Protein AF-0000000086524543 (afdb_homodimer)

Solvent-accessible surface area (backbone atoms only — not comparable to full-atom values): 21684 Å² total; per-residue (Å²): 134,91,74,85,48,35,55,69,59,52,49,52,49,31,52,52,44,47,62,71,65,25,82,58,83,92,45,54,77,70,50,41,58,27,49,50,47,30,27,49,54,44,26,34,49,73,52,51,82,35,55,45,71,39,94,55,34,68,63,48,48,42,52,26,57,74,68,63,42,44,39,38,44,58,43,71,56,25,65,67,55,37,61,62,88,62,47,91,61,80,70,41,70,43,60,78,40,65,68,22,44,50,49,10,61,77,65,48,31,37,36,42,35,42,22,46,68,70,37,63,90,53,32,55,45,7,38,38,40,31,16,50,49,32,51,26,51,45,47,48,52,53,45,42,74,72,62,48,68,47,32,43,30,37,38,39,14,20,24,27,72,74,48,14,37,60,34,50,48,50,49,65,72,38,24,72,83,63,62,29,30,34,37,37,36,56,48,27,27,33,15,30,63,41,40,16,29,35,50,40,31,52,38,55,74,64,37,64,81,72,73,84,123,134,91,74,85,50,34,54,69,61,51,50,53,50,30,50,53,44,46,62,71,66,26,80,57,83,92,45,54,77,71,51,42,57,27,48,52,46,30,26,49,53,43,25,34,49,72,50,53,80,35,56,46,72,38,94,54,32,69,62,48,48,41,52,28,58,74,67,61,43,45,40,37,44,57,43,70,56,25,64,68,56,36,63,62,88,62,47,90,62,80,68,42,71,42,59,78,40,65,69,21,44,51,49,10,61,76,65,49,31,36,38,41,34,43,22,47,68,71,36,63,90,54,30,55,46,7,39,38,40,31,14,50,47,32,51,28,50,45,47,48,52,53,45,42,74,72,63,49,67,45,32,41,30,37,37,38,16,20,24,27,73,74,47,14,39,59,34,50,48,50,47,63,74,37,23,72,83,64,62,30,30,33,38,36,38,57,48,29,27,33,15,33,62,42,40,17,31,35,50,40,32,52,37,54,74,65,38,63,81,73,73,85,122

Sequence (426 aa):
MQYVRDPERIWAQNLEKIRELTDLSGFTAEQQEVVIPMVYAYGEPQLAQHIRFSANLINTAGKALKKRKNLLYDEDLIRYALDVSRLSQEPMHFLHKASVVSHAKANRQTRAMSAVECWKPYMSGGIVLIGQSATALFRLLEILKEGVPPPALVIAAPHGFVQATAAKQWLWDLHQELGVECLVVDGMRGGSALVAAAMNALLAMHQPSQPCEMQYVRDPERIWAQNLEKIRELTDLSGFTAEQQEVVIPMVYAYGEPQLAQHIRFSANLINTAGKALKKRKNLLYDEDLIRYALDVSRLSQEPMHFLHKASVVSHAKANRQTRAMSAVECWKPYMSGGIVLIGQSATALFRLLEILKEGVPPPALVIAAPHGFVQATAAKQWLWDLHQELGVECLVVDGMRGGSALVAAAMNALLAMHQPSQPCE

Radius of gyration: 21.24 Å; Cα contacts (8 Å, |Δi|>4): 838; chains: 2; bounding box: 49×60×45 Å

Organism: NCBI:txid111769

Secondary structure (DSSP, 8-state):
------HHHHHHHHHHHHHHHS--TTS-HHHHHHHHHHHHHHT-GGGGGGEEE-TTHHHHHHHHHHTT--EEESSHHHHHHS-GGG-SS--B--TT-HHHHHHHHHHT--HHHHHHGGGHHHHTT-EEEESS-HHHHHHHHHHHHTTPPPPSEEEE----SSSHHHHHHHHHHHHHHHT-EEEEE-SS---HHHHHHHHHHHHHHHS------/------HHHHHHHHHHHHHHHS--TTS-HHHHHHHHHHHHHHT-GGGGGGEEE-TTHHHHHHHHHHTT--EEESSHHHHHHS-GGG-SS--B--TT-HHHHHHHHHHT--HHHHHHGGGHHHHTT-EEEESS-HHHHHHHHHHHHTTPPPPSEEEE----SSSHHHHHHHHHHHHHHHT-EEEEE-SS---HHHHHHHHHHHHHHHS------

Structure (mmCIF, N/CA/C/O backbone):
data_AF-0000000086524543-model_v1
#
loop_
_entity.id
_entity.type
_entity.pdbx_description
1 polymer 'Precorrin-8X methylmutase'
#
loop_
_atom_site.group_PDB
_atom_site.id
_atom_site.type_symbol
_atom_site.label_atom_id
_atom_site.label_alt_id
_atom_site.label_comp_id
_atom_site.label_asym_id
_atom_site.label_entity_id
_atom_site.label_seq_id
_atom_site.pdbx_PDB_ins_code
_atom_site.Cartn_x
_atom_site.Cartn_y
_atom_site.Cartn_z
_atom_site.occupancy
_atom_site.B_iso_or_equiv
_atom_site.auth_seq_id
_atom_site.auth_comp_id
_atom_site.auth_asym_id
_atom_site.auth_atom_id
_atom_site.pdbx_PDB_model_num
ATOM 1 N N . MET A 1 1 ? 17.375 -18.25 -15.742 1 69.94 1 MET A N 1
ATOM 2 C CA . MET A 1 1 ? 17.406 -16.812 -15.945 1 69.94 1 MET A CA 1
ATOM 3 C C . MET A 1 1 ? 18.297 -16.141 -14.906 1 69.94 1 MET A C 1
ATOM 5 O O . MET A 1 1 ? 18.375 -16.578 -13.766 1 69.94 1 MET A O 1
ATOM 9 N N . GLN A 1 2 ? 19.156 -15.297 -15.328 1 84.38 2 GLN A N 1
ATOM 10 C CA . GLN A 1 2 ? 20.062 -14.609 -14.414 1 84.38 2 GLN A CA 1
ATOM 11 C C . GLN A 1 2 ? 19.469 -13.297 -13.914 1 84.38 2 GLN A C 1
ATOM 13 O O . GLN A 1 2 ? 18.953 -12.508 -14.711 1 84.38 2 GLN A O 1
ATOM 18 N N . TYR A 1 3 ? 19.297 -13.273 -12.594 1 90.75 3 TYR A N 1
ATOM 19 C CA . TYR A 1 3 ? 18.828 -12.031 -11.984 1 90.75 3 TYR A CA 1
ATOM 20 C C . TYR A 1 3 ? 19.625 -11.695 -10.734 1 90.75 3 TYR A C 1
ATOM 22 O O . TYR A 1 3 ? 20.328 -12.555 -10.188 1 90.75 3 TYR A O 1
ATOM 30 N N . VAL A 1 4 ? 19.609 -10.422 -10.383 1 92.75 4 VAL A N 1
ATOM 31 C CA . VAL A 1 4 ? 20.344 -9.945 -9.211 1 92.75 4 VAL A CA 1
ATOM 32 C C . VAL A 1 4 ? 19.609 -10.367 -7.945 1 92.75 4 VAL A C 1
ATOM 34 O O . VAL A 1 4 ? 18.391 -10.188 -7.836 1 92.75 4 VAL A O 1
ATOM 37 N N . ARG A 1 5 ? 20.391 -10.875 -6.945 1 93.5 5 ARG A N 1
ATOM 38 C CA . ARG A 1 5 ? 19.766 -11.422 -5.738 1 93.5 5 ARG A CA 1
ATOM 39 C C . ARG A 1 5 ? 20.109 -10.578 -4.516 1 93.5 5 ARG A C 1
ATOM 41 O O . ARG A 1 5 ? 19.406 -10.617 -3.512 1 93.5 5 ARG A O 1
ATOM 48 N N . ASP A 1 6 ? 21.219 -9.844 -4.59 1 94.44 6 ASP A N 1
ATOM 49 C CA . ASP A 1 6 ? 21.703 -9.039 -3.475 1 94.44 6 ASP A CA 1
ATOM 50 C C . ASP A 1 6 ? 20.828 -7.805 -3.256 1 94.44 6 ASP A C 1
ATOM 52 O O . ASP A 1 6 ? 20.734 -6.941 -4.129 1 94.44 6 ASP A O 1
ATOM 56 N N . PRO A 1 7 ? 20.281 -7.656 -2.08 1 94.06 7 PRO A N 1
ATOM 57 C CA . PRO A 1 7 ? 19.344 -6.562 -1.836 1 94.06 7 PRO A CA 1
ATOM 58 C C . PRO A 1 7 ? 19.984 -5.184 -1.995 1 94.06 7 PRO A C 1
ATOM 60 O O . PRO A 1 7 ? 19.328 -4.254 -2.486 1 94.06 7 PRO A O 1
ATOM 63 N N . GLU A 1 8 ? 21.188 -5.047 -1.576 1 94.56 8 GLU A N 1
ATOM 64 C CA . GLU A 1 8 ? 21.859 -3.76 -1.69 1 94.56 8 GLU A CA 1
ATOM 65 C C . GLU A 1 8 ? 22.078 -3.383 -3.152 1 94.56 8 GLU A C 1
ATOM 67 O O . GLU A 1 8 ? 21.891 -2.227 -3.537 1 94.56 8 GLU A O 1
ATOM 72 N N . ARG A 1 9 ? 22.5 -4.352 -3.924 1 95.38 9 ARG A N 1
ATOM 73 C CA . ARG A 1 9 ? 22.688 -4.125 -5.352 1 95.38 9 ARG A CA 1
ATOM 74 C C . ARG A 1 9 ? 21.375 -3.826 -6.051 1 95.38 9 ARG A C 1
ATOM 76 O O . ARG A 1 9 ? 21.312 -2.965 -6.93 1 95.38 9 ARG A O 1
ATOM 83 N N . ILE A 1 10 ? 20.328 -4.535 -5.664 1 95.44 10 ILE A N 1
ATOM 84 C CA . ILE A 1 10 ? 19 -4.316 -6.227 1 95.44 10 ILE A CA 1
ATOM 85 C C . ILE A 1 10 ? 18.547 -2.883 -5.953 1 95.44 10 ILE A C 1
ATOM 87 O O . ILE A 1 10 ? 18.062 -2.193 -6.855 1 95.44 10 ILE A O 1
ATOM 91 N N . TRP A 1 11 ? 18.734 -2.406 -4.773 1 94.56 11 TRP A N 1
ATOM 92 C CA . TRP A 1 11 ? 18.328 -1.053 -4.41 1 94.56 11 TRP A CA 1
ATOM 93 C C . TRP A 1 11 ? 19.109 -0.016 -5.207 1 94.56 11 TRP A C 1
ATOM 95 O O . TRP A 1 11 ? 18.531 0.938 -5.734 1 94.56 11 TRP A O 1
ATOM 105 N N . ALA A 1 12 ? 20.422 -0.24 -5.324 1 96.25 12 ALA A N 1
ATOM 106 C CA . ALA A 1 12 ? 21.266 0.69 -6.07 1 96.25 12 ALA A CA 1
ATOM 107 C C . ALA A 1 12 ? 20.797 0.804 -7.52 1 96.25 12 ALA A C 1
ATOM 109 O O . ALA A 1 12 ? 20.766 1.9 -8.086 1 96.25 12 ALA A O 1
ATOM 110 N N . GLN A 1 13 ? 20.469 -0.289 -8.078 1 96.94 13 GLN A N 1
ATOM 111 C CA . GLN A 1 13 ? 20 -0.293 -9.461 1 96.94 13 GLN A CA 1
ATOM 112 C C . GLN A 1 13 ? 18.641 0.383 -9.578 1 96.94 13 GLN A C 1
ATOM 114 O O . GLN A 1 13 ? 18.391 1.109 -10.547 1 96.94 13 GLN A O 1
ATOM 119 N N . ASN A 1 14 ? 17.734 0.155 -8.617 1 97 14 ASN A N 1
ATOM 120 C CA . ASN A 1 14 ? 16.453 0.849 -8.602 1 97 14 ASN A CA 1
ATOM 121 C C . ASN A 1 14 ? 16.625 2.361 -8.523 1 97 14 ASN A C 1
ATOM 123 O O . ASN A 1 14 ? 15.977 3.109 -9.258 1 97 14 ASN A O 1
ATOM 127 N N . LEU A 1 15 ? 17.578 2.775 -7.656 1 96.94 15 LEU A N 1
ATOM 128 C CA . LEU A 1 15 ? 17.844 4.203 -7.488 1 96.94 15 LEU A CA 1
ATOM 129 C C . LEU A 1 15 ? 18.312 4.824 -8.797 1 96.94 15 LEU A C 1
ATOM 131 O O . LEU A 1 15 ? 17.828 5.891 -9.195 1 96.94 15 LEU A O 1
ATOM 135 N N . GLU A 1 16 ? 19.156 4.148 -9.438 1 97.44 16 GLU A N 1
ATOM 136 C CA . GLU A 1 16 ? 19.672 4.629 -10.711 1 97.44 16 GLU A CA 1
ATOM 137 C C . GLU A 1 16 ? 18.562 4.758 -11.75 1 97.44 16 GLU A C 1
ATOM 139 O O . GLU A 1 16 ? 18.469 5.773 -12.438 1 97.44 16 GLU A O 1
ATOM 144 N N . LYS A 1 17 ? 17.781 3.762 -11.805 1 97.94 17 LYS A N 1
ATOM 145 C CA . LYS A 1 17 ? 16.703 3.752 -12.789 1 97.94 17 LYS A CA 1
ATOM 146 C C . LYS A 1 17 ? 15.664 4.828 -12.477 1 97.94 17 LYS A C 1
ATOM 148 O O . LYS A 1 17 ? 15.141 5.477 -13.383 1 97.94 17 LYS A O 1
ATOM 153 N N . ILE A 1 18 ? 15.344 5.008 -11.195 1 98.06 18 ILE A N 1
ATOM 154 C CA . ILE A 1 18 ? 14.383 6.027 -10.789 1 98.06 18 ILE A CA 1
ATOM 155 C C . ILE A 1 18 ? 14.891 7.41 -11.195 1 98.06 18 ILE A C 1
ATOM 157 O O . ILE A 1 18 ? 14.141 8.219 -11.75 1 98.06 18 ILE A O 1
ATOM 161 N N . ARG A 1 19 ? 16.141 7.676 -10.977 1 97.69 19 ARG A N 1
ATOM 162 C CA . ARG A 1 19 ? 16.734 8.969 -11.305 1 97.69 19 ARG A CA 1
ATOM 163 C C . ARG A 1 19 ? 16.719 9.203 -12.812 1 97.69 19 ARG A C 1
ATOM 165 O O . ARG A 1 19 ? 16.578 10.336 -13.273 1 97.69 19 ARG A O 1
ATOM 172 N N . GLU A 1 20 ? 16.812 8.109 -13.547 1 97.81 20 GLU A N 1
ATOM 173 C CA . GLU A 1 20 ? 16.797 8.188 -15.008 1 97.81 20 GLU A CA 1
ATOM 174 C C . GLU A 1 20 ? 15.391 8.477 -15.531 1 97.81 20 GLU A C 1
ATOM 176 O O . GLU A 1 20 ? 15.219 9.266 -16.469 1 97.81 20 GLU A O 1
ATOM 181 N N . LEU A 1 21 ? 14.422 7.922 -14.891 1 98.12 21 LEU A N 1
ATOM 182 C CA . LEU A 1 21 ? 13.078 7.895 -15.469 1 98.12 21 LEU A CA 1
ATOM 183 C C . LEU A 1 21 ? 12.203 8.984 -14.859 1 98.12 21 LEU A C 1
ATOM 185 O O . LEU A 1 21 ? 11.141 9.305 -15.406 1 98.12 21 LEU A O 1
ATOM 189 N N . THR A 1 22 ? 12.617 9.516 -13.742 1 98.19 22 THR A N 1
ATOM 190 C CA . THR A 1 22 ? 11.789 10.461 -13.008 1 98.19 22 THR A CA 1
ATOM 191 C C . THR A 1 22 ? 12.352 11.875 -13.133 1 98.19 22 THR A C 1
ATOM 193 O O . THR A 1 22 ? 13.547 12.094 -12.945 1 98.19 22 THR A O 1
ATOM 196 N N . ASP A 1 23 ? 11.516 12.867 -13.531 1 98.31 23 ASP A N 1
ATOM 197 C CA . ASP A 1 23 ? 11.922 14.273 -13.508 1 98.31 23 ASP A CA 1
ATOM 198 C C . ASP A 1 23 ? 11.977 14.805 -12.078 1 98.31 23 ASP A C 1
ATOM 200 O O . ASP A 1 23 ? 10.938 15.148 -11.5 1 98.31 23 ASP A O 1
ATOM 204 N N . LEU A 1 24 ? 13.109 14.906 -11.555 1 98.19 24 LEU A N 1
ATOM 205 C CA . LEU A 1 24 ? 13.305 15.328 -10.172 1 98.19 24 LEU A CA 1
ATOM 206 C C . LEU A 1 24 ? 13.781 16.781 -10.109 1 98.19 24 LEU A C 1
ATOM 208 O O . LEU A 1 24 ? 14.133 17.266 -9.039 1 98.19 24 LEU A O 1
ATOM 212 N N . SER A 1 25 ? 13.766 17.484 -11.18 1 97.44 25 SER A N 1
ATOM 213 C CA . SER A 1 25 ? 14.375 18.812 -11.289 1 97.44 25 SER A CA 1
ATOM 214 C C . SER A 1 25 ? 13.633 19.828 -10.438 1 97.44 25 SER A C 1
ATOM 216 O O . SER A 1 25 ? 14.211 20.844 -10.031 1 97.44 25 SER A O 1
ATOM 218 N N . GLY A 1 26 ? 12.375 19.594 -10.125 1 96.94 26 GLY A N 1
ATOM 219 C CA . GLY A 1 26 ? 11.586 20.531 -9.344 1 96.94 26 GLY A CA 1
ATOM 220 C C . GLY A 1 26 ? 11.781 20.375 -7.848 1 96.94 26 GLY A C 1
ATOM 221 O O . GLY A 1 26 ? 11.195 21.125 -7.055 1 96.94 26 GLY A O 1
ATOM 222 N N . PHE A 1 27 ? 12.641 19.484 -7.445 1 98.25 27 PHE A N 1
ATOM 223 C CA . PHE A 1 27 ? 12.828 19.172 -6.035 1 98.25 27 PHE A CA 1
ATOM 224 C C . PHE A 1 27 ? 14.258 19.484 -5.602 1 98.25 27 PHE A C 1
ATOM 226 O O . PHE A 1 27 ? 15.203 19.312 -6.371 1 98.25 27 PHE A O 1
ATOM 233 N N . THR A 1 28 ? 14.391 19.984 -4.352 1 97.81 28 THR A N 1
ATOM 234 C CA . THR A 1 28 ? 15.711 20.094 -3.756 1 97.81 28 THR A CA 1
ATOM 235 C C . THR A 1 28 ? 16.312 18.703 -3.521 1 97.81 28 THR A C 1
ATOM 237 O O . THR A 1 28 ? 15.617 17.703 -3.602 1 97.81 28 THR A O 1
ATOM 240 N N . ALA A 1 29 ? 17.594 18.625 -3.219 1 97.12 29 ALA A N 1
ATOM 241 C CA . ALA A 1 29 ? 18.266 17.359 -2.945 1 97.12 29 ALA A CA 1
ATOM 242 C C . ALA A 1 29 ? 17.609 16.641 -1.773 1 97.12 29 ALA A C 1
ATOM 244 O O . ALA A 1 29 ? 17.438 15.414 -1.814 1 97.12 29 ALA A O 1
ATOM 245 N N . GLU A 1 30 ? 17.219 17.375 -0.753 1 97.69 30 GLU A N 1
ATOM 246 C CA . GLU A 1 30 ? 16.562 16.781 0.413 1 97.69 30 GLU A CA 1
ATOM 247 C C . GLU A 1 30 ? 15.18 16.25 0.064 1 97.69 30 GLU A C 1
ATOM 249 O O . GLU A 1 30 ? 14.797 15.172 0.503 1 97.69 30 GLU A O 1
ATOM 254 N N . GLN A 1 31 ? 14.523 17.047 -0.713 1 98.44 31 GLN A N 1
ATOM 255 C CA . GLN A 1 31 ? 13.188 16.609 -1.129 1 98.44 31 GLN A CA 1
ATOM 256 C C . GLN A 1 31 ? 13.266 15.352 -1.987 1 98.44 31 GLN A C 1
ATOM 258 O O . GLN A 1 31 ? 12.398 14.484 -1.896 1 98.44 31 GLN A O 1
ATOM 263 N N . GLN A 1 32 ? 14.289 15.234 -2.785 1 98.44 32 GLN A N 1
ATOM 264 C CA . GLN A 1 32 ? 14.469 14.062 -3.631 1 98.44 32 GLN A CA 1
ATOM 265 C C . GLN A 1 32 ? 14.602 12.789 -2.789 1 98.44 32 GLN A C 1
ATOM 267 O O . GLN A 1 32 ? 14.125 11.727 -3.186 1 98.44 32 GLN A O 1
ATOM 272 N N . GLU A 1 33 ? 15.133 12.898 -1.623 1 97.56 33 GLU A N 1
ATOM 273 C CA . GLU A 1 33 ? 15.297 11.758 -0.722 1 97.56 33 GLU A CA 1
ATOM 274 C C . GLU A 1 33 ? 13.945 11.242 -0.228 1 97.56 33 GLU A C 1
ATOM 276 O O . GLU A 1 33 ? 13.828 10.094 0.187 1 97.56 33 GLU A O 1
ATOM 281 N N . VAL A 1 34 ? 12.969 12.094 -0.289 1 98.62 34 VAL A N 1
ATOM 282 C CA . VAL A 1 34 ? 11.625 11.711 0.113 1 98.62 34 VAL A CA 1
ATOM 283 C C . VAL A 1 34 ? 10.836 11.242 -1.107 1 98.62 34 VAL A C 1
ATOM 285 O O . VAL A 1 34 ? 10.141 10.227 -1.053 1 98.62 34 VAL A O 1
ATOM 288 N N . VAL A 1 35 ? 11.031 11.875 -2.24 1 98.75 35 VAL A N 1
ATOM 289 C CA . VAL A 1 35 ? 10.266 11.617 -3.455 1 98.75 35 VAL A CA 1
ATOM 290 C C . VAL A 1 35 ? 10.648 10.258 -4.031 1 98.75 35 VAL A C 1
ATOM 292 O O . VAL A 1 35 ? 9.781 9.508 -4.484 1 98.75 35 VAL A O 1
ATOM 295 N N . ILE A 1 36 ? 11.891 9.891 -3.998 1 98.5 36 ILE A N 1
ATOM 296 C CA . ILE A 1 36 ? 12.406 8.688 -4.641 1 98.5 36 ILE A CA 1
ATOM 297 C C . ILE A 1 36 ? 11.773 7.453 -4.004 1 98.5 36 ILE A C 1
ATOM 299 O O . ILE A 1 36 ? 11.195 6.613 -4.703 1 98.5 36 ILE A O 1
ATOM 303 N N . PRO A 1 37 ? 11.75 7.348 -2.668 1 97.94 37 PRO A N 1
ATOM 304 C CA . PRO A 1 37 ? 11.07 6.188 -2.088 1 97.94 37 PRO A CA 1
ATOM 305 C C . PRO A 1 37 ? 9.57 6.18 -2.375 1 97.94 37 PRO A C 1
ATOM 307 O O . PRO A 1 37 ? 8.961 5.109 -2.475 1 97.94 37 PRO A O 1
ATOM 310 N N . MET A 1 38 ? 8.977 7.332 -2.51 1 98.25 38 MET A N 1
ATOM 311 C CA . MET A 1 38 ? 7.562 7.379 -2.852 1 98.25 38 MET A CA 1
ATOM 312 C C . MET A 1 38 ? 7.32 6.852 -4.262 1 98.25 38 MET A C 1
ATOM 314 O O . MET A 1 38 ? 6.41 6.051 -4.48 1 98.25 38 MET A O 1
ATOM 318 N N . VAL A 1 39 ? 8.156 7.273 -5.203 1 98.25 39 VAL A N 1
ATOM 319 C CA . VAL A 1 39 ? 8.086 6.809 -6.582 1 98.25 39 VAL A CA 1
ATOM 320 C C . VAL A 1 39 ? 8.312 5.301 -6.637 1 98.25 39 VAL A C 1
ATOM 322 O O . VAL A 1 39 ? 7.609 4.586 -7.355 1 98.25 39 VAL A O 1
ATOM 325 N N . TYR A 1 40 ? 9.211 4.863 -5.848 1 97.88 40 TYR A N 1
ATOM 326 C CA . TYR A 1 40 ? 9.523 3.438 -5.785 1 97.88 40 TYR A CA 1
ATOM 327 C C . TYR A 1 40 ? 8.336 2.643 -5.246 1 97.88 40 TYR A C 1
ATOM 329 O O . TYR A 1 40 ? 8.008 1.575 -5.77 1 97.88 40 TYR A O 1
ATOM 337 N N . ALA A 1 41 ? 7.664 3.109 -4.23 1 95.94 41 ALA A N 1
ATOM 338 C CA . ALA A 1 41 ? 6.582 2.404 -3.553 1 95.94 41 ALA A CA 1
ATOM 339 C C . ALA A 1 41 ? 5.457 2.062 -4.523 1 95.94 41 ALA A C 1
ATOM 341 O O . ALA A 1 41 ? 4.793 1.033 -4.379 1 95.94 41 ALA A O 1
ATOM 342 N N . TYR A 1 42 ? 5.277 2.902 -5.566 1 94.19 42 TYR A N 1
ATOM 343 C CA . TYR A 1 42 ? 4.199 2.684 -6.527 1 94.19 42 TYR A CA 1
ATOM 344 C C . TYR A 1 42 ? 4.746 2.158 -7.848 1 94.19 42 TYR A C 1
ATOM 346 O O . TYR A 1 42 ? 3.986 1.688 -8.695 1 94.19 42 TYR A O 1
ATOM 354 N N . GLY A 1 43 ? 6.047 2.242 -7.988 1 96.19 43 GLY A N 1
ATOM 355 C CA . GLY A 1 43 ? 6.637 1.911 -9.273 1 96.19 43 GLY A CA 1
ATOM 356 C C . GLY A 1 43 ? 6.18 2.83 -10.398 1 96.19 43 GLY A C 1
ATOM 357 O O . GLY A 1 43 ? 5.914 2.375 -11.508 1 96.19 43 GLY A O 1
ATOM 358 N N . GLU A 1 44 ? 6.074 4.133 -10.102 1 95.62 44 GLU A N 1
ATOM 359 C CA . GLU A 1 44 ? 5.516 5.078 -11.07 1 95.62 44 GLU A CA 1
ATOM 360 C C . GLU A 1 44 ? 6.312 6.383 -11.086 1 95.62 44 GLU A C 1
ATOM 362 O O . GLU A 1 44 ? 6.082 7.27 -10.266 1 95.62 44 GLU A O 1
ATOM 367 N N . PRO A 1 45 ? 7.129 6.574 -12.109 1 97.25 45 PRO A N 1
ATOM 368 C CA . PRO A 1 45 ? 7.934 7.793 -12.211 1 97.25 45 PRO A CA 1
ATOM 369 C C . PRO A 1 45 ? 7.082 9.062 -12.266 1 97.25 45 PRO A C 1
ATOM 371 O O . PRO A 1 45 ? 7.457 10.086 -11.695 1 97.25 45 PRO A O 1
ATOM 374 N N . GLN A 1 46 ? 5.945 9.031 -12.875 1 96.25 46 GLN A N 1
ATOM 375 C CA . GLN A 1 46 ? 5.105 10.211 -13.086 1 96.25 46 GLN A CA 1
ATOM 376 C C . GLN A 1 46 ? 4.5 10.695 -11.773 1 96.25 46 GLN A C 1
ATOM 378 O O . GLN A 1 46 ? 3.971 11.805 -11.695 1 96.25 46 GLN A O 1
ATOM 383 N N . LEU A 1 47 ? 4.57 9.859 -10.766 1 97.19 47 LEU A N 1
ATOM 384 C CA . LEU A 1 47 ? 4.055 10.25 -9.461 1 97.19 47 LEU A CA 1
ATOM 385 C C . LEU A 1 47 ? 4.719 11.531 -8.977 1 97.19 47 LEU A C 1
ATOM 387 O O . LEU A 1 47 ? 4.078 12.352 -8.312 1 97.19 47 LEU A O 1
ATOM 391 N N . ALA A 1 48 ? 5.977 11.734 -9.328 1 98.25 48 ALA A N 1
ATOM 392 C CA . ALA A 1 48 ? 6.77 12.859 -8.844 1 98.25 48 ALA A CA 1
ATOM 393 C C . ALA A 1 48 ? 6.105 14.188 -9.195 1 98.25 48 ALA A C 1
ATOM 395 O O . ALA A 1 48 ? 6.152 15.141 -8.406 1 98.25 48 ALA A O 1
ATOM 396 N N . GLN A 1 49 ? 5.438 14.234 -10.297 1 97.56 49 GLN A N 1
ATOM 397 C CA . GLN A 1 49 ? 4.852 15.484 -10.773 1 97.56 49 GLN A CA 1
ATOM 398 C C . GLN A 1 49 ? 3.658 15.898 -9.914 1 97.56 49 GLN A C 1
ATOM 400 O O . GLN A 1 49 ? 3.209 17.047 -9.977 1 97.56 49 GLN A O 1
ATOM 405 N N . HIS A 1 50 ? 3.217 14.961 -9.086 1 97.75 50 HIS A N 1
ATOM 406 C CA . HIS A 1 50 ? 2.02 15.219 -8.289 1 97.75 50 HIS A CA 1
ATOM 407 C C . HIS A 1 50 ? 2.371 15.461 -6.828 1 97.75 50 HIS A C 1
ATOM 409 O O . HIS A 1 50 ? 1.492 15.75 -6.012 1 97.75 50 HIS A O 1
ATOM 415 N N . ILE A 1 51 ? 3.619 15.391 -6.473 1 98.56 51 ILE A N 1
ATOM 416 C CA . ILE A 1 51 ? 4.043 15.562 -5.086 1 98.56 51 ILE A CA 1
ATOM 417 C C . ILE A 1 51 ? 4.395 17.031 -4.836 1 98.56 51 ILE A C 1
ATOM 419 O O . ILE A 1 51 ? 5.176 17.625 -5.578 1 98.56 51 ILE A O 1
ATOM 423 N N . ARG A 1 52 ? 3.766 17.625 -3.748 1 98.12 52 ARG A N 1
ATOM 424 C CA . ARG A 1 52 ? 4.031 19 -3.367 1 98.12 52 ARG A CA 1
ATOM 425 C C . ARG A 1 52 ? 4.508 19.094 -1.92 1 98.12 52 ARG A C 1
ATOM 427 O O . ARG A 1 52 ? 3.965 18.422 -1.041 1 98.12 52 ARG A O 1
ATOM 434 N N . PHE A 1 53 ? 5.516 19.891 -1.763 1 98.44 53 PHE A N 1
ATOM 435 C CA . PHE A 1 53 ? 6.047 20.188 -0.438 1 98.44 53 PHE A CA 1
ATOM 436 C C . PHE A 1 53 ? 5.75 21.641 -0.047 1 98.44 53 PHE A C 1
ATOM 438 O O . PHE A 1 53 ? 5.949 22.562 -0.845 1 98.44 53 PHE A O 1
ATOM 445 N N . SER A 1 54 ? 5.324 21.781 1.135 1 97.94 54 SER A N 1
ATOM 446 C CA . SER A 1 54 ? 5.383 23.141 1.664 1 97.94 54 SER A CA 1
ATOM 447 C C . SER A 1 54 ? 6.816 23.531 2.002 1 97.94 54 SER A C 1
ATOM 449 O O . SER A 1 54 ? 7.707 22.688 2.059 1 97.94 54 SER A O 1
ATOM 451 N N . ALA A 1 55 ? 7.102 24.719 2.17 1 94.56 55 ALA A N 1
ATOM 452 C CA . ALA A 1 55 ? 8.422 25.328 2.119 1 94.56 55 ALA A CA 1
ATOM 453 C C . ALA A 1 55 ? 9.344 24.75 3.18 1 94.56 55 ALA A C 1
ATOM 455 O O . ALA A 1 55 ? 10.523 24.484 2.912 1 94.56 55 ALA A O 1
ATOM 456 N N . ASN A 1 56 ? 8.922 24.391 4.375 1 96.69 56 ASN A N 1
ATOM 457 C CA . ASN A 1 56 ? 9.805 24.031 5.48 1 96.69 56 ASN A CA 1
ATOM 458 C C . ASN A 1 56 ? 9.5 22.641 6.008 1 96.69 56 ASN A C 1
ATOM 460 O O . ASN A 1 56 ? 9.812 22.312 7.16 1 96.69 56 ASN A O 1
ATOM 464 N N . LEU A 1 57 ? 8.969 21.859 5.164 1 98.31 57 LEU A N 1
ATOM 465 C CA . LEU A 1 57 ? 8.461 20.562 5.613 1 98.31 57 LEU A CA 1
ATOM 466 C C . LEU A 1 57 ? 9.578 19.719 6.195 1 98.31 57 LEU A C 1
ATOM 468 O O . LEU A 1 57 ? 9.445 19.156 7.293 1 98.31 57 LEU A O 1
ATOM 472 N N . ILE A 1 58 ? 10.664 19.609 5.527 1 98.12 58 ILE A N 1
ATOM 473 C CA . ILE A 1 58 ? 11.727 18.688 5.91 1 98.12 58 ILE A CA 1
ATOM 474 C C . ILE A 1 58 ? 12.336 19.141 7.234 1 98.12 58 ILE A C 1
ATOM 476 O O . ILE A 1 58 ? 12.508 18.328 8.148 1 98.12 58 ILE A O 1
ATOM 480 N N . ASN A 1 59 ? 12.633 20.406 7.34 1 97.69 59 ASN A N 1
ATOM 481 C CA . ASN A 1 59 ? 13.18 20.953 8.578 1 97.69 59 ASN A CA 1
ATOM 482 C C . ASN A 1 59 ? 12.203 20.797 9.742 1 97.69 59 ASN A C 1
ATOM 484 O O . ASN A 1 59 ? 12.602 20.438 10.852 1 97.69 59 ASN A O 1
ATOM 488 N N . THR A 1 60 ? 11.008 21.078 9.5 1 98.31 60 THR A N 1
ATOM 489 C CA . THR A 1 60 ? 9.969 20.969 10.523 1 98.31 60 THR A CA 1
ATOM 490 C C . THR A 1 60 ? 9.82 19.531 10.992 1 98.31 60 THR A C 1
ATOM 492 O O . THR A 1 60 ? 9.625 19.266 12.18 1 98.31 60 THR A O 1
ATOM 495 N N . ALA A 1 61 ? 9.914 18.594 10.031 1 97.94 61 ALA A N 1
ATOM 496 C CA . ALA A 1 61 ? 9.891 17.188 10.398 1 97.94 61 ALA A CA 1
ATOM 497 C C . ALA A 1 61 ? 11.031 16.844 11.352 1 97.94 61 ALA A C 1
ATOM 499 O O . ALA A 1 61 ? 10.82 16.156 12.359 1 97.94 61 ALA A O 1
ATOM 500 N N . GLY A 1 62 ? 12.188 17.297 11 1 97.25 62 GLY A N 1
ATOM 501 C CA . GLY A 1 62 ? 13.336 17.062 11.859 1 97.25 62 GLY A CA 1
ATOM 502 C C . GLY A 1 62 ? 13.156 17.578 13.273 1 97.25 62 GLY A C 1
ATOM 503 O O . GLY A 1 62 ? 13.477 16.875 14.234 1 97.25 62 GLY A O 1
ATOM 504 N N . LYS A 1 63 ? 12.641 18.734 13.406 1 97.56 63 LYS A N 1
ATOM 505 C CA . LYS A 1 63 ? 12.406 19.344 14.711 1 97.56 63 LYS A CA 1
ATOM 506 C C . LYS A 1 63 ? 11.383 18.547 15.516 1 97.56 63 LYS A C 1
ATOM 508 O O . LYS A 1 63 ? 11.586 18.297 16.703 1 97.56 63 LYS A O 1
ATOM 513 N N . ALA A 1 64 ? 10.312 18.172 14.859 1 97.44 64 ALA A N 1
ATOM 514 C CA . ALA A 1 64 ? 9.273 17.391 15.539 1 97.44 64 ALA A CA 1
ATOM 515 C C . ALA A 1 64 ? 9.812 16.062 16.047 1 97.44 64 ALA A C 1
ATOM 517 O O . ALA A 1 64 ? 9.508 15.641 17.156 1 97.44 64 ALA A O 1
ATOM 518 N N . LEU A 1 65 ? 10.586 15.43 15.195 1 96.19 65 LEU A N 1
ATOM 519 C CA . LEU A 1 65 ? 11.156 14.133 15.547 1 96.19 65 LEU A CA 1
ATOM 520 C C . LEU A 1 65 ? 12.148 14.281 16.703 1 96.19 65 LEU A C 1
ATOM 522 O O . LEU A 1 65 ? 12.164 13.453 17.609 1 96.19 65 LEU A O 1
ATOM 526 N N . LYS A 1 66 ? 12.938 15.297 16.656 1 94.81 66 LYS A N 1
ATOM 527 C CA . LYS A 1 66 ? 13.906 15.555 17.719 1 94.81 66 LYS A CA 1
ATOM 528 C C . LYS A 1 66 ? 13.211 15.789 19.047 1 94.81 66 LYS A C 1
ATOM 530 O O . LYS A 1 66 ? 13.711 15.375 20.094 1 94.81 66 LYS A O 1
ATOM 535 N N . LYS A 1 67 ? 12.117 16.422 19.031 1 95.69 67 LYS A N 1
ATOM 536 C CA . LYS A 1 67 ? 11.367 16.734 20.25 1 95.69 67 LYS A CA 1
ATOM 537 C C . LYS A 1 67 ? 10.484 15.562 20.656 1 95.69 67 LYS A C 1
ATOM 539 O O . LYS A 1 67 ? 9.68 15.68 21.578 1 95.69 67 LYS A O 1
ATOM 544 N N . ARG A 1 68 ? 10.531 14.484 19.906 1 94.5 68 ARG A N 1
ATOM 545 C CA . ARG A 1 68 ? 9.797 13.258 20.203 1 94.5 68 ARG A CA 1
ATOM 546 C C . ARG A 1 68 ? 8.289 13.508 20.234 1 94.5 68 ARG A C 1
ATOM 548 O O . ARG A 1 68 ? 7.594 13.047 21.125 1 94.5 68 ARG A O 1
ATOM 555 N N . LYS A 1 69 ? 7.844 14.281 19.281 1 95.62 69 LYS A N 1
ATOM 556 C CA . LYS A 1 69 ? 6.418 14.578 19.172 1 95.62 69 LYS A CA 1
ATOM 557 C C . LYS A 1 69 ? 5.641 13.375 18.656 1 95.62 69 LYS A C 1
ATOM 559 O O . LYS A 1 69 ? 6.223 12.453 18.078 1 95.62 69 LYS A O 1
ATOM 564 N N . ASN A 1 70 ? 4.324 13.391 18.875 1 96.69 70 ASN A N 1
ATOM 565 C CA . ASN A 1 70 ? 3.469 12.258 18.531 1 96.69 70 ASN A CA 1
ATOM 566 C C . ASN A 1 70 ? 3.279 12.141 17.016 1 96.69 70 ASN A C 1
ATOM 568 O O . ASN A 1 70 ? 3.32 13.141 16.297 1 96.69 70 ASN A O 1
ATOM 572 N N . LEU A 1 71 ? 3.154 10.898 16.625 1 97.88 71 LEU A N 1
ATOM 573 C CA . LEU A 1 71 ? 2.777 10.57 15.25 1 97.88 71 LEU A CA 1
ATOM 574 C C . LEU A 1 71 ? 1.382 9.961 15.203 1 97.88 71 LEU A C 1
ATOM 576 O O . LEU A 1 71 ? 1.127 8.938 15.844 1 97.88 71 LEU A O 1
ATOM 580 N N . LEU A 1 72 ? 0.479 10.617 14.508 1 98.12 72 LEU A N 1
ATOM 581 C CA . LEU A 1 72 ? -0.899 10.164 14.352 1 98.12 72 LEU A CA 1
ATOM 582 C C . LEU A 1 72 ? -1.166 9.703 12.922 1 98.12 72 LEU A C 1
ATOM 584 O O . LEU A 1 72 ? -0.584 10.234 11.977 1 98.12 72 LEU A O 1
ATOM 588 N N . TYR A 1 73 ? -2.014 8.695 12.773 1 98.06 73 TYR A N 1
ATOM 589 C CA . TYR A 1 73 ? -2.299 8.188 11.438 1 98.06 73 TYR A CA 1
ATOM 590 C C . TYR A 1 73 ? -3.758 7.77 11.312 1 98.06 73 TYR A C 1
ATOM 592 O O . TYR A 1 73 ? -4.406 7.457 12.312 1 98.06 73 TYR A O 1
ATOM 600 N N . ASP A 1 74 ? -4.289 7.695 10.07 1 97.31 74 ASP A N 1
ATOM 601 C CA . ASP A 1 74 ? -5.723 7.508 9.875 1 97.31 74 ASP A CA 1
ATOM 602 C C . ASP A 1 74 ? -6.047 6.051 9.555 1 97.31 74 ASP A C 1
ATOM 604 O O . ASP A 1 74 ? -7.211 5.648 9.57 1 97.31 74 ASP A O 1
ATOM 608 N N . GLU A 1 75 ? -5.074 5.324 9.195 1 96.06 75 GLU A N 1
ATOM 609 C CA . GLU A 1 75 ? -5.305 3.957 8.734 1 96.06 75 GLU A CA 1
ATOM 610 C C . GLU A 1 75 ? -4.219 3.014 9.234 1 96.06 75 GLU A C 1
ATOM 612 O O . GLU A 1 75 ? -3.029 3.334 9.164 1 96.06 75 GLU A O 1
ATOM 617 N N . ASP A 1 76 ? -4.582 1.834 9.68 1 94.19 76 ASP A N 1
ATOM 618 C CA . ASP A 1 76 ? -3.686 0.88 10.328 1 94.19 76 ASP A CA 1
ATOM 619 C C . ASP A 1 76 ? -2.559 0.462 9.383 1 94.19 76 ASP A C 1
ATOM 621 O O . ASP A 1 76 ? -1.431 0.227 9.828 1 94.19 76 ASP A O 1
ATOM 625 N N . LEU A 1 77 ? -2.85 0.388 8.227 1 95.75 77 LEU A N 1
ATOM 626 C CA . LEU A 1 77 ? -1.854 -0.085 7.273 1 95.75 77 LEU A CA 1
ATOM 627 C C . LEU A 1 77 ? -0.627 0.822 7.273 1 95.75 77 LEU A C 1
ATOM 629 O O . LEU A 1 77 ? 0.487 0.368 7 1 95.75 77 LEU A O 1
ATOM 633 N N . ILE A 1 78 ? -0.813 2.068 7.621 1 97.06 78 ILE A N 1
ATOM 634 C CA . ILE A 1 78 ? 0.304 3.002 7.695 1 97.06 78 ILE A CA 1
ATOM 635 C C . ILE A 1 78 ? 1.298 2.535 8.758 1 97.06 78 ILE A C 1
ATOM 637 O O . ILE A 1 78 ? 2.502 2.459 8.5 1 97.06 78 ILE A O 1
ATOM 641 N N . ARG A 1 79 ? 0.771 2.172 9.859 1 95.69 79 ARG A N 1
ATOM 642 C CA . ARG A 1 79 ? 1.628 1.737 10.961 1 95.69 79 ARG A CA 1
ATOM 643 C C . ARG A 1 79 ? 2.488 0.548 10.547 1 95.69 79 ARG A C 1
ATOM 645 O O . ARG A 1 79 ? 3.672 0.482 10.891 1 95.69 79 ARG A O 1
ATOM 652 N N . TYR A 1 80 ? 1.913 -0.31 9.812 1 94.19 80 TYR A N 1
ATOM 653 C CA . TYR A 1 80 ? 2.609 -1.54 9.445 1 94.19 80 TYR A CA 1
ATOM 654 C C . TYR A 1 80 ? 3.602 -1.293 8.32 1 94.19 80 TYR A C 1
ATOM 656 O O . TYR A 1 80 ? 4.516 -2.09 8.102 1 94.19 80 TYR A O 1
ATOM 664 N N . ALA A 1 81 ? 3.445 -0.22 7.656 1 96.38 81 ALA A N 1
ATOM 665 C CA . ALA A 1 81 ? 4.359 0.14 6.578 1 96.38 81 ALA A CA 1
ATOM 666 C C . ALA A 1 81 ? 5.492 1.025 7.09 1 96.38 81 ALA A C 1
ATOM 668 O O . ALA A 1 81 ? 6.48 1.251 6.387 1 96.38 81 ALA A O 1
ATOM 669 N N . LEU A 1 82 ? 5.387 1.509 8.305 1 96.44 82 LEU A N 1
ATOM 670 C CA . LEU A 1 82 ? 6.387 2.4 8.883 1 96.44 82 LEU A CA 1
ATOM 671 C C . LEU A 1 82 ? 7.57 1.61 9.43 1 96.44 82 LEU A C 1
ATOM 673 O O . LEU A 1 82 ? 7.402 0.496 9.93 1 96.44 82 LEU A O 1
ATOM 677 N N . ASP A 1 83 ? 8.703 2.23 9.305 1 94.25 83 ASP A N 1
ATOM 678 C CA . ASP A 1 83 ? 9.875 1.725 10.023 1 94.25 83 ASP A CA 1
ATOM 679 C C . ASP A 1 83 ? 9.836 2.135 11.492 1 94.25 83 ASP A C 1
ATOM 681 O O . ASP A 1 83 ? 10.5 3.096 11.898 1 94.25 83 ASP A O 1
ATOM 685 N N . VAL A 1 84 ? 9.211 1.368 12.234 1 90.44 84 VAL A N 1
ATOM 686 C CA . VAL A 1 84 ? 8.914 1.737 13.617 1 90.44 84 VAL A CA 1
ATOM 687 C C . VAL A 1 84 ? 10.195 1.68 14.453 1 90.44 84 VAL A C 1
ATOM 689 O O . VAL A 1 84 ? 10.258 2.256 15.539 1 90.44 84 VAL A O 1
ATOM 692 N N . SER A 1 85 ? 11.219 1.009 13.961 1 89.75 85 SER A N 1
ATOM 693 C CA . SER A 1 85 ? 12.477 0.919 14.688 1 89.75 85 SER A CA 1
ATOM 694 C C . SER A 1 85 ? 13.156 2.281 14.789 1 89.75 85 SER A C 1
ATOM 696 O O . SER A 1 85 ? 14.016 2.494 15.648 1 89.75 85 SER A O 1
ATOM 698 N N . ARG A 1 86 ? 12.75 3.219 14.008 1 90.62 86 ARG A N 1
ATOM 699 C CA . ARG A 1 86 ? 13.359 4.543 13.984 1 90.62 86 ARG A CA 1
ATOM 700 C C . ARG A 1 86 ? 12.531 5.547 14.773 1 90.62 86 ARG A C 1
ATOM 702 O O . ARG A 1 86 ? 12.914 6.711 14.906 1 90.62 86 ARG A O 1
ATOM 709 N N . LEU A 1 87 ? 11.43 5.094 15.266 1 90.5 87 LEU A N 1
ATOM 710 C CA . LEU A 1 87 ? 10.547 5.988 16.016 1 90.5 87 LEU A CA 1
ATOM 711 C C . LEU A 1 87 ? 10.852 5.926 17.5 1 90.5 87 LEU A C 1
ATOM 713 O O . LEU A 1 87 ? 11.148 4.855 18.031 1 90.5 87 LEU A O 1
ATOM 717 N N . SER A 1 88 ? 10.805 7.066 18.141 1 87.06 88 SER A N 1
ATOM 718 C CA . SER A 1 88 ? 11.031 7.129 19.594 1 87.06 88 SER A CA 1
ATOM 719 C C . SER A 1 88 ? 9.766 6.789 20.359 1 87.06 88 SER A C 1
ATOM 721 O O . SER A 1 88 ? 9.828 6.441 21.547 1 87.06 88 SER A O 1
ATOM 723 N N . GLN A 1 89 ? 8.625 6.992 19.703 1 88.12 89 GLN A N 1
ATOM 724 C CA . GLN A 1 89 ? 7.324 6.703 20.297 1 88.12 89 GLN A CA 1
ATOM 725 C C . GLN A 1 89 ? 6.441 5.914 19.344 1 88.12 89 GLN A C 1
ATOM 727 O O . GLN A 1 89 ? 6.594 6.023 18.125 1 88.12 89 GLN A O 1
ATOM 732 N N . GLU A 1 90 ? 5.605 5.164 19.922 1 91.44 90 GLU A N 1
ATOM 733 C CA . GLU A 1 90 ? 4.66 4.414 19.109 1 91.44 90 GLU A CA 1
ATOM 734 C C . GLU A 1 90 ? 3.666 5.344 18.422 1 91.44 90 GLU A C 1
ATOM 736 O O . GLU A 1 90 ? 3.121 6.254 19.047 1 91.44 90 GLU A O 1
ATOM 741 N N . PRO A 1 91 ? 3.518 5.113 17.141 1 93.88 91 PRO A N 1
ATOM 742 C CA . PRO A 1 91 ? 2.457 5.887 16.5 1 93.88 91 PRO A CA 1
ATOM 743 C C . PRO A 1 91 ? 1.075 5.602 17.078 1 93.88 91 PRO A C 1
ATOM 745 O O . PRO A 1 91 ? 0.838 4.516 17.609 1 93.88 91 PRO A O 1
ATOM 748 N N . MET A 1 92 ? 0.263 6.559 16.969 1 90.75 92 MET A N 1
ATOM 749 C CA . MET A 1 92 ? -1.048 6.453 17.594 1 90.75 92 MET A CA 1
ATOM 750 C C . MET A 1 92 ? -2.162 6.512 16.562 1 90.75 92 MET A C 1
ATOM 752 O O . MET A 1 92 ? -2.043 7.215 15.555 1 90.75 92 MET A O 1
ATOM 756 N N . HIS A 1 93 ? -3.066 5.613 16.844 1 85.88 93 HIS A N 1
ATOM 757 C CA . HIS A 1 93 ? -4.352 5.711 16.156 1 85.88 93 HIS A CA 1
ATOM 758 C C . HIS A 1 93 ? -5.508 5.426 17.109 1 85.88 93 HIS A C 1
ATOM 760 O O . HIS A 1 93 ? -5.293 4.949 18.234 1 85.88 93 HIS A O 1
ATOM 766 N N . PHE A 1 94 ? -6.742 5.801 16.703 1 88.75 94 PHE A N 1
ATOM 767 C CA . PHE A 1 94 ? -7.895 5.652 17.578 1 88.75 94 PHE A CA 1
ATOM 768 C C . PHE A 1 94 ? -9.039 4.945 16.859 1 88.75 94 PHE A C 1
ATOM 770 O O . PHE A 1 94 ? -10.172 4.938 17.344 1 88.75 94 PHE A O 1
ATOM 777 N N . LEU A 1 95 ? -8.703 4.258 15.773 1 91.56 95 LEU A N 1
ATOM 778 C CA . LEU A 1 95 ? -9.703 3.715 14.859 1 91.56 95 LEU A CA 1
ATOM 779 C C . LEU A 1 95 ? -10.547 2.646 15.547 1 91.56 95 LEU A C 1
ATOM 781 O O . LEU A 1 95 ? -11.719 2.463 15.211 1 91.56 95 LEU A O 1
ATOM 785 N N . HIS A 1 96 ? -9.953 2.025 16.531 1 92.19 96 HIS A N 1
ATOM 786 C CA . HIS A 1 96 ? -10.609 0.839 17.078 1 92.19 96 HIS A CA 1
ATOM 787 C C . HIS A 1 96 ? -11.164 1.102 18.469 1 92.19 96 HIS A C 1
ATOM 789 O O . HIS A 1 96 ? -11.711 0.197 19.109 1 92.19 96 HIS A O 1
ATOM 795 N N . LYS A 1 97 ? -10.992 2.293 18.953 1 92.75 97 LYS A N 1
ATOM 796 C CA . LYS A 1 97 ? -11.633 2.646 20.219 1 92.75 97 LYS A CA 1
ATOM 797 C C . LYS A 1 97 ? -13.141 2.471 20.141 1 92.75 97 LYS A C 1
ATOM 799 O O . LYS A 1 97 ? -13.766 2.883 19.156 1 92.75 97 LYS A O 1
ATOM 804 N N . ALA A 1 98 ? -13.734 1.901 21.141 1 94.19 98 ALA A N 1
ATOM 805 C CA . ALA A 1 98 ? -15.164 1.616 21.172 1 94.19 98 ALA A CA 1
ATOM 806 C C . ALA A 1 98 ? -15.984 2.887 20.953 1 94.19 98 ALA A C 1
ATOM 808 O O . ALA A 1 98 ? -16.984 2.871 20.234 1 94.19 98 ALA A O 1
ATOM 809 N N . SER A 1 99 ? -15.555 3.891 21.594 1 93.81 99 SER A N 1
ATOM 810 C CA . SER A 1 99 ? -16.266 5.152 21.469 1 93.81 99 SER A CA 1
ATOM 811 C C . SER A 1 99 ? -16.25 5.66 20.031 1 93.81 99 SER A C 1
ATOM 813 O O . SER A 1 99 ? -17.234 6.219 19.547 1 93.81 99 SER A O 1
ATOM 815 N N . VAL A 1 100 ? -15.148 5.48 19.359 1 95.19 100 VAL A N 1
ATOM 816 C CA . VAL A 1 100 ? -15.008 5.902 17.969 1 95.19 100 VAL A CA 1
ATOM 817 C C . VAL A 1 100 ? -15.922 5.062 17.078 1 95.19 100 VAL A C 1
ATOM 819 O O . VAL A 1 100 ? -16.672 5.605 16.25 1 95.19 100 VAL A O 1
ATOM 822 N N . VAL A 1 101 ? -15.883 3.801 17.281 1 94.94 101 VAL A N 1
ATOM 823 C CA . VAL A 1 101 ? -16.703 2.881 16.5 1 94.94 101 VAL A CA 1
ATOM 824 C C . VAL A 1 101 ? -18.188 3.211 16.688 1 94.94 101 VAL A C 1
ATOM 826 O O . VAL A 1 101 ? -18.922 3.34 15.711 1 94.94 101 VAL A O 1
ATOM 829 N N . SER A 1 102 ? -18.594 3.385 17.938 1 95.69 102 SER A N 1
ATOM 830 C CA . SER A 1 102 ? -19.984 3.686 18.266 1 95.69 102 SER A CA 1
ATOM 831 C C . SER A 1 102 ? -20.406 5.027 17.672 1 95.69 102 SER A C 1
ATOM 833 O O . SER A 1 102 ? -21.5 5.148 17.125 1 95.69 102 SER A O 1
ATOM 835 N N . HIS A 1 103 ? -19.594 5.949 17.828 1 95.12 103 HIS A N 1
ATOM 836 C CA . HIS A 1 103 ? -19.891 7.281 17.312 1 95.12 103 HIS A CA 1
ATOM 837 C C . HIS A 1 103 ? -20.016 7.266 15.797 1 95.12 103 HIS A C 1
ATOM 839 O O . HIS A 1 103 ? -20.938 7.883 15.242 1 95.12 103 HIS A O 1
ATOM 845 N N . ALA A 1 104 ? -19.125 6.672 15.102 1 94.62 104 ALA A N 1
ATOM 846 C CA . ALA A 1 104 ? -19.172 6.562 13.641 1 94.62 104 ALA A CA 1
ATOM 847 C C . ALA A 1 104 ? -20.469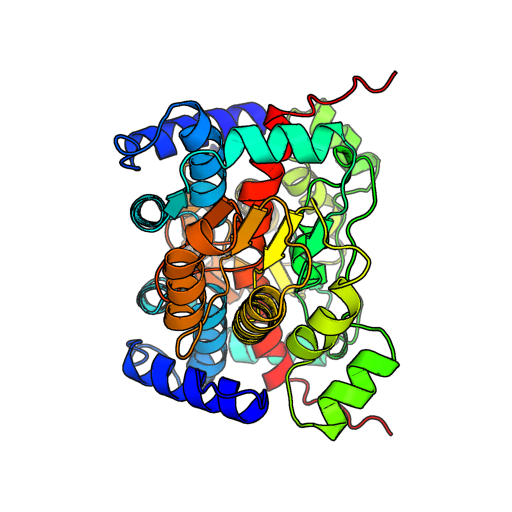 5.918 13.18 1 94.62 104 ALA A C 1
ATOM 849 O O . ALA A 1 104 ? -21.125 6.418 12.258 1 94.62 104 ALA A O 1
ATOM 850 N N . LYS A 1 105 ? -20.812 4.852 13.859 1 94.25 105 LYS A N 1
ATOM 851 C CA . LYS A 1 105 ? -22.031 4.141 13.508 1 94.25 105 LYS A CA 1
ATOM 852 C C . LYS A 1 105 ? -23.266 5.008 13.758 1 94.25 105 LYS A C 1
ATOM 854 O O . LYS A 1 105 ? -24.141 5.117 12.891 1 94.25 105 LYS A O 1
ATOM 859 N N . ALA A 1 106 ? -23.312 5.629 14.875 1 95.38 106 ALA A N 1
ATOM 860 C CA . ALA A 1 106 ? -24.453 6.434 15.281 1 95.38 106 ALA A CA 1
ATOM 861 C C . ALA A 1 106 ? -24.656 7.613 14.336 1 95.38 106 ALA A C 1
ATOM 863 O O . ALA A 1 106 ? -25.797 8.023 14.086 1 95.38 106 ALA A O 1
ATOM 864 N N . ASN A 1 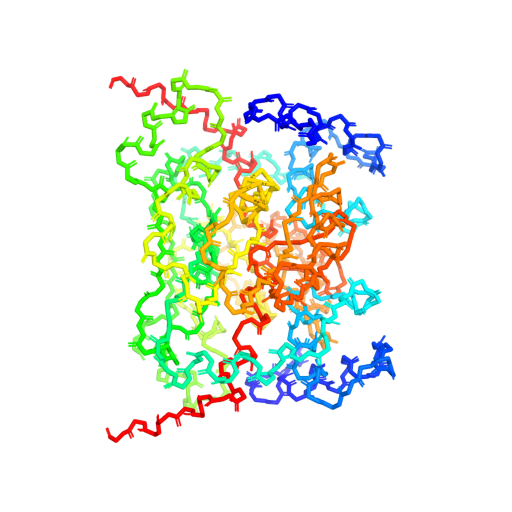107 ? -23.594 8.086 13.789 1 94.25 107 ASN A N 1
ATOM 865 C CA . ASN A 1 107 ? -23.672 9.297 12.977 1 94.25 107 ASN A CA 1
ATOM 866 C C . ASN A 1 107 ? -23.469 8.984 11.492 1 94.25 107 ASN A C 1
ATOM 868 O O . ASN A 1 107 ? -23.391 9.891 10.664 1 94.25 107 ASN A O 1
ATOM 872 N N . ARG A 1 108 ? -23.359 7.738 11.117 1 91.62 108 ARG A N 1
ATOM 873 C CA . ARG A 1 108 ? -23.156 7.289 9.742 1 91.62 108 ARG A CA 1
ATOM 874 C C . ARG A 1 108 ? -21.984 8 9.094 1 91.62 108 ARG A C 1
ATOM 876 O O . ARG A 1 108 ? -22.109 8.578 8.016 1 91.62 108 ARG A O 1
ATOM 883 N N . GLN A 1 109 ? -20.906 8.023 9.781 1 93.62 109 GLN A N 1
ATOM 884 C CA . GLN A 1 109 ? -19.672 8.609 9.281 1 93.62 109 GLN A CA 1
ATOM 885 C C . GLN A 1 109 ? -18.516 7.617 9.375 1 93.62 109 GLN A C 1
ATOM 887 O O . GLN A 1 109 ? -18.656 6.547 9.969 1 93.62 109 GLN A O 1
ATOM 892 N N . THR A 1 110 ? -17.5 7.996 8.664 1 93.31 110 THR A N 1
ATOM 893 C CA . THR A 1 110 ? -16.375 7.074 8.68 1 93.31 110 THR A CA 1
ATOM 894 C C . THR A 1 110 ? -15.742 7.012 10.062 1 93.31 110 THR A C 1
ATOM 896 O O . THR A 1 110 ? -15.688 8.016 10.773 1 93.31 110 THR A O 1
ATOM 899 N N . ARG A 1 111 ? -15.25 5.883 10.406 1 93.75 111 ARG A N 1
ATOM 900 C CA . ARG A 1 111 ? -14.523 5.711 11.656 1 93.75 111 ARG A CA 1
ATOM 901 C C . ARG A 1 111 ? -13.32 6.648 11.734 1 93.75 111 ARG A C 1
ATOM 903 O O . ARG A 1 111 ? -13.008 7.188 12.797 1 93.75 111 ARG A O 1
ATOM 910 N N . ALA A 1 112 ? -12.602 6.824 10.578 1 94.44 112 ALA A N 1
ATOM 911 C CA . ALA A 1 112 ? -11.414 7.672 10.531 1 94.44 112 ALA A CA 1
ATOM 912 C C . ALA A 1 112 ? -11.758 9.117 10.883 1 94.44 112 ALA A C 1
ATOM 914 O O . ALA A 1 112 ? -11.016 9.781 11.609 1 94.44 112 ALA A O 1
ATOM 915 N N . MET A 1 113 ? -12.852 9.523 10.375 1 95.06 113 MET A N 1
ATOM 916 C CA . MET A 1 113 ? -13.312 10.875 10.688 1 95.06 113 MET A CA 1
ATOM 917 C C . MET A 1 113 ? -13.609 11.008 12.18 1 95.06 113 MET A C 1
ATOM 919 O O . MET A 1 113 ? -13.25 12.016 12.797 1 95.06 113 MET A O 1
ATOM 923 N N . SER A 1 114 ? -14.234 10.031 12.75 1 95.88 114 SER A N 1
ATOM 924 C CA . SER A 1 114 ? -14.562 10.031 14.172 1 95.88 114 SER A CA 1
ATOM 925 C C . SER A 1 114 ? -13.305 9.992 15.023 1 95.88 114 SER A C 1
ATOM 927 O O . SER A 1 114 ? -13.25 10.609 16.094 1 95.88 114 SER A O 1
ATOM 929 N N . ALA A 1 115 ? -12.32 9.344 14.523 1 97.25 115 ALA A N 1
ATOM 930 C CA . ALA A 1 115 ? -11.078 9.172 15.273 1 97.25 115 ALA A CA 1
ATOM 931 C C . ALA A 1 115 ? -10.32 10.492 15.398 1 97.25 115 ALA A C 1
ATOM 933 O O . ALA A 1 115 ? -9.523 10.68 16.312 1 97.25 115 ALA A O 1
ATOM 934 N N . VAL A 1 116 ? 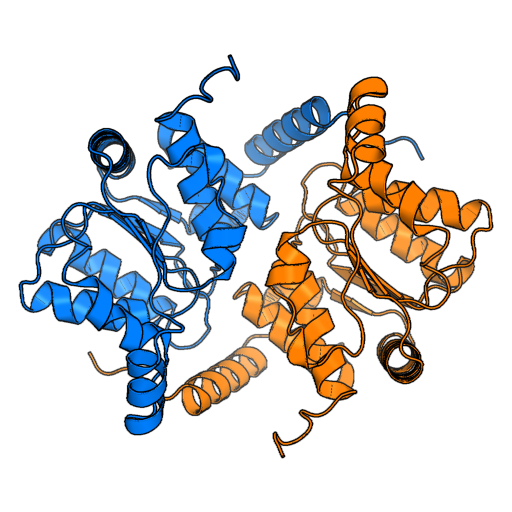-10.555 11.438 14.492 1 97.25 116 VAL A N 1
ATOM 935 C CA . VAL A 1 116 ? -9.852 12.719 14.477 1 97.25 116 VAL A CA 1
ATOM 936 C C . VAL A 1 116 ? -10.141 13.477 15.773 1 97.25 116 VAL A C 1
ATOM 938 O O . VAL A 1 116 ? -9.266 14.164 16.297 1 97.25 116 VAL A O 1
ATOM 941 N N . GLU A 1 117 ? -11.32 13.297 16.328 1 95.5 117 GLU A N 1
ATOM 942 C CA . GLU A 1 117 ? -11.672 13.945 17.594 1 95.5 117 GLU A CA 1
ATOM 943 C C . GLU A 1 117 ? -10.734 13.516 18.703 1 95.5 117 GLU A C 1
ATOM 945 O O . GLU A 1 117 ? -10.414 14.312 19.594 1 95.5 117 GLU A O 1
ATOM 950 N N . CYS A 1 118 ? -10.32 12.328 18.609 1 96.81 118 CYS A N 1
ATOM 951 C CA . CYS A 1 118 ? -9.453 11.766 19.641 1 96.81 118 CYS A CA 1
ATOM 952 C C . CYS A 1 118 ? -8.023 12.266 19.469 1 96.81 118 CYS A C 1
ATOM 954 O O . CYS A 1 118 ? -7.199 12.125 20.391 1 96.81 118 CYS A O 1
ATOM 956 N N . TRP A 1 119 ? -7.703 12.945 18.375 1 97.31 119 TRP A N 1
ATOM 957 C CA . TRP A 1 119 ? -6.344 13.414 18.094 1 97.31 119 TRP A CA 1
ATOM 958 C C . TRP A 1 119 ? -6.043 14.695 18.859 1 97.31 119 TRP A C 1
ATOM 960 O O . TRP A 1 119 ? -4.879 15.031 19.094 1 97.31 119 TRP A O 1
ATOM 970 N N . LYS A 1 120 ? -7.004 15.422 19.266 1 96.62 120 LYS A N 1
ATOM 971 C CA . LYS A 1 120 ? -6.906 16.797 19.75 1 96.62 120 LYS A CA 1
ATOM 972 C C . LYS A 1 120 ? -5.883 16.922 20.875 1 96.62 120 LYS A C 1
ATOM 974 O O . LYS A 1 120 ? -4.973 17.75 20.812 1 96.62 120 LYS A O 1
ATOM 979 N N . PRO A 1 121 ? -5.879 16.016 21.844 1 96.25 121 PRO A N 1
ATOM 980 C CA . PRO A 1 121 ? -4.934 16.172 22.938 1 96.25 121 PRO A CA 1
ATOM 981 C C . PRO A 1 121 ? -3.51 15.766 22.562 1 96.25 121 PRO A C 1
ATOM 983 O O . PRO A 1 121 ? -2.562 16.062 23.297 1 96.25 121 PRO A O 1
ATOM 986 N N . TYR A 1 122 ? -3.305 15.18 21.422 1 96.69 122 TYR A N 1
ATOM 987 C CA . TYR A 1 122 ? -2.02 14.562 21.109 1 96.69 122 TYR A CA 1
ATOM 988 C C . TYR A 1 122 ? -1.383 15.203 19.891 1 96.69 122 TYR A C 1
ATOM 990 O O . TYR A 1 122 ? -0.217 14.938 19.578 1 96.69 122 TYR A O 1
ATOM 998 N N . MET A 1 123 ? -1.995 16.062 19.266 1 97.31 123 MET A N 1
ATOM 999 C CA . MET A 1 123 ? -1.679 16.453 17.891 1 97.31 123 MET A CA 1
ATOM 1000 C C . MET A 1 123 ? -0.685 17.609 17.875 1 97.31 123 MET A C 1
ATOM 1002 O O . MET A 1 123 ? 0.127 17.734 16.953 1 97.31 123 MET A O 1
ATOM 1006 N N . SER A 1 124 ? -0.702 18.453 18.922 1 97.62 124 SER A N 1
ATOM 1007 C CA . SER A 1 124 ? 0.053 19.703 18.906 1 97.62 124 SER A CA 1
ATOM 1008 C C . SER A 1 124 ? 1.538 19.453 18.672 1 97.62 124 SER A C 1
ATOM 1010 O O . SER A 1 124 ? 2.18 18.719 19.438 1 97.62 124 SER A O 1
ATOM 1012 N N . GLY A 1 125 ? 2.01 20.031 17.578 1 98 125 GLY A N 1
ATOM 1013 C CA . GLY A 1 125 ? 3.428 19.953 17.266 1 98 125 GLY A CA 1
ATOM 1014 C C . GLY A 1 125 ? 3.836 18.594 16.719 1 98 125 GLY A C 1
ATOM 1015 O O . GLY A 1 125 ? 5.004 18.375 16.391 1 98 125 GLY A O 1
ATOM 1016 N N . GLY A 1 126 ? 2.898 17.703 16.531 1 98 126 GLY A N 1
ATOM 1017 C CA . GLY A 1 126 ? 3.205 16.359 16.078 1 98 126 GLY A CA 1
ATOM 1018 C C . GLY A 1 126 ? 3.154 16.203 14.57 1 98 126 GLY A C 1
ATOM 1019 O O . GLY A 1 126 ? 3.305 17.188 13.836 1 98 126 GLY A O 1
ATOM 1020 N N . ILE A 1 127 ? 3.123 14.984 14.156 1 98.44 127 ILE A N 1
ATOM 1021 C CA . ILE A 1 127 ? 3.059 14.625 12.75 1 98.44 127 ILE A CA 1
ATOM 1022 C C . ILE A 1 127 ? 1.783 13.828 12.477 1 98.44 127 ILE A C 1
ATOM 1024 O O . ILE A 1 127 ? 1.445 12.906 13.227 1 98.44 127 ILE A O 1
ATOM 1028 N N . VAL A 1 128 ? 1.065 14.219 11.461 1 98.69 128 VAL A N 1
ATOM 1029 C CA . VAL A 1 128 ? -0.167 13.531 11.094 1 98.69 128 VAL A CA 1
ATOM 1030 C C . VAL A 1 128 ? -0.02 12.906 9.711 1 98.69 128 VAL A C 1
ATOM 1032 O O . VAL A 1 128 ? 0.386 13.578 8.758 1 98.69 128 VAL A O 1
ATOM 1035 N N . LEU A 1 129 ? -0.342 11.625 9.672 1 98.69 129 LEU A N 1
ATOM 1036 C CA . LEU A 1 129 ? -0.305 10.875 8.422 1 98.69 129 LEU A CA 1
ATOM 1037 C C . LEU A 1 129 ? -1.711 10.477 7.984 1 98.69 129 LEU A C 1
ATOM 1039 O O . LEU A 1 129 ? -2.414 9.773 8.711 1 98.69 129 LEU A O 1
ATOM 1043 N N . ILE A 1 130 ? -2.111 10.953 6.793 1 98.5 130 ILE A N 1
ATOM 1044 C CA . ILE A 1 130 ? -3.41 10.594 6.234 1 98.5 130 ILE A CA 1
ATOM 1045 C C . ILE A 1 130 ? -3.219 9.891 4.895 1 98.5 130 ILE A C 1
ATOM 1047 O O . ILE A 1 130 ? -2.924 10.531 3.885 1 98.5 130 ILE A O 1
ATOM 1051 N N . GLY A 1 131 ? -3.512 8.602 4.863 1 97.69 131 GLY A N 1
ATOM 1052 C CA . GLY A 1 131 ? -3.236 7.82 3.67 1 97.69 131 GLY A CA 1
ATOM 1053 C C . GLY A 1 131 ? -4.48 7.203 3.062 1 97.69 131 GLY A C 1
ATOM 1054 O O . GLY A 1 131 ? -4.43 6.633 1.969 1 97.69 131 GLY A O 1
ATOM 1055 N N . GLN A 1 132 ? -5.609 7.391 3.73 1 96.25 132 GLN A N 1
ATOM 1056 C CA . GLN A 1 132 ? -6.758 6.641 3.24 1 96.25 132 GLN A CA 1
ATOM 1057 C C . GLN A 1 132 ? -8.023 7.5 3.244 1 96.25 132 GLN A C 1
ATOM 1059 O O . GLN A 1 132 ? -8.797 7.48 2.285 1 96.25 132 GLN A O 1
ATOM 1064 N N . SER A 1 133 ? -8.273 8.25 4.262 1 96.94 133 SER A N 1
ATOM 1065 C CA . SER A 1 133 ? -9.586 8.844 4.488 1 96.94 133 SER A CA 1
ATOM 1066 C C . SER A 1 133 ? -9.586 10.336 4.168 1 96.94 133 SER A C 1
ATOM 1068 O O . SER A 1 133 ? -9.094 11.148 4.965 1 96.94 133 SER A O 1
ATOM 1070 N N . ALA A 1 134 ? -10.305 10.664 3.107 1 97.69 134 ALA A N 1
ATOM 1071 C CA . ALA A 1 134 ? -10.492 12.078 2.781 1 97.69 134 ALA A CA 1
ATOM 1072 C C . ALA A 1 134 ? -11.305 12.789 3.863 1 97.69 134 ALA A C 1
ATOM 1074 O O . ALA A 1 134 ? -11.031 13.945 4.188 1 97.69 134 ALA A O 1
ATOM 1075 N N . THR A 1 135 ? -12.195 12.094 4.457 1 97.56 135 THR A N 1
ATOM 1076 C CA . THR A 1 135 ? -13.055 12.695 5.469 1 97.56 135 THR A CA 1
ATOM 1077 C C . THR A 1 135 ? -12.266 12.984 6.746 1 97.56 135 THR A C 1
ATOM 1079 O O . THR A 1 135 ? -12.555 13.953 7.453 1 97.56 135 THR A O 1
ATOM 1082 N N . ALA A 1 136 ? -11.312 12.125 7.023 1 97.69 136 ALA A N 1
ATOM 1083 C CA . ALA A 1 136 ? -10.43 12.422 8.141 1 97.69 136 ALA A CA 1
ATOM 1084 C C . ALA A 1 136 ? -9.664 13.727 7.91 1 97.69 136 ALA A C 1
ATOM 1086 O O . ALA A 1 136 ? -9.508 14.531 8.828 1 97.69 136 ALA A O 1
ATOM 1087 N N . LEU A 1 137 ? -9.242 13.938 6.715 1 98.56 137 LEU A N 1
ATOM 1088 C CA . LEU A 1 137 ? -8.523 15.156 6.375 1 98.56 137 LEU A CA 1
ATOM 1089 C C . LEU A 1 137 ? -9.438 16.375 6.477 1 98.56 137 LEU A C 1
ATOM 1091 O O . LEU A 1 137 ? -9.055 17.391 7.051 1 98.56 137 LEU A O 1
ATOM 1095 N N . PHE A 1 138 ? -10.633 16.281 5.941 1 98.31 138 PHE A N 1
ATOM 1096 C CA . PHE A 1 138 ? -11.602 17.359 6.062 1 98.31 138 PHE A CA 1
ATOM 1097 C C . PHE A 1 138 ? -11.844 17.719 7.527 1 98.31 138 PHE A C 1
ATOM 1099 O O . PHE A 1 138 ? -11.789 18.891 7.906 1 98.31 138 PHE A O 1
ATOM 1106 N N . ARG A 1 139 ? -12.086 16.672 8.273 1 97.88 139 ARG A N 1
ATOM 1107 C CA . ARG A 1 139 ? -12.383 16.906 9.688 1 97.88 139 ARG A CA 1
ATOM 1108 C C . ARG A 1 139 ? -11.203 17.547 10.406 1 97.88 139 ARG A C 1
ATOM 1110 O O . ARG A 1 139 ? -11.391 18.438 11.227 1 97.88 139 ARG A O 1
ATOM 1117 N N . LEU A 1 140 ? -10.031 17.094 10.102 1 98.5 140 LEU A N 1
ATOM 1118 C CA . LEU A 1 140 ? -8.836 17.703 10.664 1 98.5 140 LEU A CA 1
ATOM 1119 C C . LEU A 1 140 ? -8.781 19.203 10.375 1 98.5 140 LEU A C 1
ATOM 1121 O O . LEU A 1 140 ? -8.562 20.016 11.273 1 98.5 140 LEU A O 1
ATOM 1125 N N . LEU A 1 141 ? -9.039 19.547 9.148 1 98.31 141 LEU A N 1
ATOM 1126 C CA . LEU A 1 141 ? -8.961 20.938 8.742 1 98.31 141 LEU A CA 1
ATOM 1127 C C . LEU A 1 141 ? -10.047 21.766 9.422 1 98.31 141 LEU A C 1
ATOM 1129 O O . LEU A 1 141 ? -9.812 22.906 9.805 1 98.31 141 LEU A O 1
ATOM 1133 N N . GLU A 1 142 ? -11.172 21.141 9.578 1 97.62 142 GLU A N 1
ATOM 1134 C CA . GLU A 1 142 ? -12.25 21.812 10.289 1 97.62 142 GLU A CA 1
ATOM 1135 C C . GLU A 1 142 ? -11.852 22.141 11.719 1 97.62 142 GLU A C 1
ATOM 1137 O O . GLU A 1 142 ? -12.039 23.266 12.18 1 97.62 142 GLU A O 1
ATOM 1142 N N . ILE A 1 143 ? -11.297 21.203 12.375 1 97.06 143 ILE A N 1
ATOM 1143 C CA . ILE A 1 143 ? -10.969 21.438 13.781 1 97.06 143 ILE A CA 1
ATOM 1144 C C . ILE A 1 143 ? -9.797 22.406 13.898 1 97.06 143 ILE A C 1
ATOM 1146 O O . ILE A 1 143 ? -9.719 23.188 14.844 1 97.06 143 ILE A O 1
ATOM 1150 N N . LEU A 1 144 ? -8.906 22.391 12.961 1 97.75 144 LEU A N 1
ATOM 1151 C CA . LEU A 1 144 ? -7.812 23.344 12.977 1 97.75 144 LEU A CA 1
ATOM 1152 C C . LEU A 1 144 ? -8.328 24.766 12.766 1 97.75 144 LEU A C 1
ATOM 1154 O O . LEU A 1 144 ? -7.848 25.703 13.406 1 97.75 144 LEU A O 1
ATOM 1158 N N . LYS A 1 145 ? -9.289 24.906 11.953 1 96.75 145 LYS A N 1
ATOM 1159 C CA . LYS A 1 145 ? -9.898 26.203 11.719 1 96.75 145 LYS A CA 1
ATOM 1160 C C . LYS A 1 145 ? -10.617 26.703 12.969 1 96.75 145 LYS A C 1
ATOM 1162 O O . LYS A 1 145 ? -10.773 27.922 13.156 1 96.75 145 LYS A O 1
ATOM 1167 N N . GLU A 1 146 ? -10.984 25.766 13.789 1 95.56 146 GLU A N 1
ATOM 1168 C CA . GLU A 1 146 ? -11.656 26.109 15.039 1 95.56 146 GLU A CA 1
ATOM 1169 C C . GLU A 1 146 ? -10.656 26.531 16.109 1 95.56 146 GLU A C 1
ATOM 1171 O O . GLU A 1 146 ? -11.039 26.953 17.203 1 95.56 146 GLU A O 1
ATOM 1176 N N . GLY A 1 147 ? -9.414 26.344 15.859 1 95.75 147 GLY A N 1
ATOM 1177 C CA . GLY A 1 147 ? -8.414 26.906 16.75 1 95.75 147 GLY A CA 1
ATOM 1178 C C . GLY A 1 147 ? -7.645 25.844 17.531 1 95.75 147 GLY A C 1
ATOM 1179 O O . GLY A 1 147 ? -6.832 26.172 18.391 1 95.75 147 GLY A O 1
ATOM 1180 N N . VAL A 1 148 ? -7.891 24.578 17.25 1 97.06 148 VAL A N 1
ATOM 1181 C CA . VAL A 1 148 ? -7.117 23.531 17.891 1 97.06 148 VAL A CA 1
ATOM 1182 C C . VAL A 1 148 ? -5.645 23.656 17.5 1 97.06 148 VAL A C 1
ATOM 1184 O O . VAL A 1 148 ? -5.324 23.891 16.328 1 97.06 148 VAL A O 1
ATOM 1187 N N . PRO A 1 149 ? -4.727 23.578 18.531 1 97.44 149 PRO A N 1
ATOM 1188 C CA . PRO A 1 149 ? -3.307 23.672 18.188 1 97.44 149 PRO A CA 1
ATOM 1189 C C . PRO A 1 149 ? -2.904 22.688 17.094 1 97.44 149 PRO A C 1
ATOM 1191 O O . PRO A 1 149 ? -3.186 21.484 17.203 1 97.44 149 PRO A O 1
ATOM 1194 N N . PRO A 1 150 ? -2.277 23.094 16.141 1 98.25 150 PRO A N 1
ATOM 1195 C CA . PRO A 1 150 ? -2.027 22.266 14.953 1 98.25 150 PRO A CA 1
ATOM 1196 C C . PRO A 1 150 ? -0.83 21.328 15.133 1 98.25 150 PRO A C 1
ATOM 1198 O O . PRO A 1 150 ? 0.021 21.578 15.992 1 98.25 150 PRO A O 1
ATOM 1201 N N . PRO A 1 151 ? -0.835 20.266 14.328 1 98.69 151 PRO A N 1
ATOM 1202 C CA . PRO A 1 151 ? 0.426 19.547 14.188 1 98.69 151 PRO A CA 1
ATOM 1203 C C . PRO A 1 151 ? 1.5 20.359 13.461 1 98.69 151 PRO A C 1
ATOM 1205 O O . PRO A 1 151 ? 1.201 21.391 12.883 1 98.69 151 PRO A O 1
ATOM 1208 N N . ALA A 1 152 ? 2.744 19.875 13.641 1 98.44 152 ALA A N 1
ATOM 1209 C CA . ALA A 1 152 ? 3.842 20.516 12.922 1 98.44 152 ALA A CA 1
ATOM 1210 C C . ALA A 1 152 ? 3.734 20.266 11.422 1 98.44 152 ALA A C 1
ATOM 1212 O O . ALA A 1 152 ? 4.043 21.156 10.617 1 98.44 152 ALA A O 1
ATOM 1213 N N . LEU A 1 153 ? 3.334 19.062 11.055 1 98.31 153 LEU A N 1
ATOM 1214 C CA . LEU A 1 153 ? 3.211 18.766 9.633 1 98.31 153 LEU A CA 1
ATOM 1215 C C . LEU A 1 153 ? 2.178 17.672 9.391 1 98.31 153 LEU A C 1
ATOM 1217 O O . LEU A 1 153 ? 1.875 16.891 10.297 1 98.31 153 LEU A O 1
ATOM 1221 N N . VAL A 1 154 ? 1.579 17.672 8.195 1 98.88 154 VAL A N 1
ATOM 1222 C CA . VAL A 1 154 ? 0.64 16.688 7.688 1 98.88 154 VAL A CA 1
ATOM 1223 C C . VAL A 1 154 ? 1.156 16.109 6.371 1 98.88 154 VAL A C 1
ATOM 1225 O O . VAL A 1 154 ? 1.492 16.859 5.449 1 98.88 154 VAL A O 1
ATOM 1228 N N . ILE A 1 155 ? 1.329 14.828 6.32 1 98.88 155 ILE A N 1
ATOM 1229 C CA . ILE A 1 155 ? 1.522 14.133 5.051 1 98.88 155 ILE A CA 1
ATOM 1230 C C . ILE A 1 155 ? 0.201 13.531 4.586 1 98.88 155 ILE A C 1
ATOM 1232 O O . ILE A 1 155 ? -0.318 12.602 5.215 1 98.88 155 ILE A O 1
ATOM 1236 N N . ALA A 1 156 ? -0.326 14.055 3.529 1 98.75 156 ALA A N 1
ATOM 1237 C CA . ALA A 1 156 ? -1.682 13.711 3.107 1 98.75 156 ALA A CA 1
ATOM 1238 C C . ALA A 1 156 ? -1.688 13.148 1.69 1 98.75 156 ALA A C 1
ATOM 1240 O O . ALA A 1 156 ? -1.41 13.867 0.727 1 98.75 156 ALA A O 1
ATOM 1241 N N . ALA A 1 157 ? -2.043 11.891 1.616 1 98.31 157 ALA A N 1
ATOM 1242 C CA . ALA A 1 157 ? -2.211 11.242 0.318 1 98.31 157 ALA A CA 1
ATOM 1243 C C . ALA A 1 157 ? -3.369 10.25 0.345 1 98.31 157 ALA A C 1
ATOM 1245 O O . ALA A 1 157 ? -3.209 9.086 -0.038 1 98.31 157 ALA A O 1
ATOM 1246 N N . PRO A 1 158 ? -4.531 10.719 0.825 1 97.69 158 PRO A N 1
ATOM 1247 C CA . PRO A 1 158 ? -5.664 9.805 0.682 1 97.69 158 PRO A CA 1
ATOM 1248 C C . PRO A 1 158 ? -6.02 9.523 -0.777 1 97.69 158 PRO A C 1
ATOM 1250 O O . PRO A 1 158 ? -6.047 10.445 -1.597 1 97.69 158 PRO A O 1
ATOM 1253 N N . HIS A 1 159 ? -6.184 8.281 -1.105 1 95.25 159 HIS A N 1
ATOM 1254 C CA . HIS A 1 159 ? -6.66 7.988 -2.451 1 95.25 159 HIS A CA 1
ATOM 1255 C C . HIS A 1 159 ? -8.18 8.062 -2.527 1 95.25 159 HIS A C 1
ATOM 1257 O O . HIS A 1 159 ? -8.859 7.953 -1.506 1 95.25 159 HIS A O 1
ATOM 1263 N N . GLY A 1 160 ? -8.633 8.289 -3.717 1 95.94 160 GLY A N 1
ATOM 1264 C CA . GLY A 1 160 ? -10.078 8.312 -3.92 1 95.94 160 GLY A CA 1
ATOM 1265 C C . GLY A 1 160 ? -10.492 9.102 -5.148 1 95.94 160 GLY A C 1
ATOM 1266 O O . GLY A 1 160 ? -9.781 10.016 -5.574 1 95.94 160 GLY A O 1
ATOM 1267 N N . PHE A 1 161 ? -11.727 8.812 -5.578 1 96.38 161 PHE A N 1
ATOM 1268 C CA . PHE A 1 161 ? -12.172 9.367 -6.852 1 96.38 161 PHE A CA 1
ATOM 1269 C C . PHE A 1 161 ? -13.227 10.445 -6.637 1 96.38 161 PHE A C 1
ATOM 1271 O O . PHE A 1 161 ? -13.648 11.102 -7.586 1 96.38 161 PHE A O 1
ATOM 1278 N N . VAL A 1 162 ? -13.617 10.719 -5.473 1 93.75 162 VAL A N 1
ATOM 1279 C CA . VAL A 1 162 ? -14.719 11.656 -5.258 1 93.75 162 VAL A CA 1
ATOM 1280 C C . VAL A 1 162 ? -14.242 12.82 -4.391 1 93.75 162 VAL A C 1
ATOM 1282 O O . VAL A 1 162 ? -14.469 13.984 -4.73 1 93.75 162 VAL A O 1
ATOM 1285 N N . GLN A 1 163 ? -13.578 12.547 -3.309 1 95.25 163 GLN A N 1
ATOM 1286 C CA . GLN A 1 163 ? -13.352 13.625 -2.346 1 95.25 163 GLN A CA 1
ATOM 1287 C C . GLN A 1 163 ? -11.867 13.781 -2.037 1 95.25 163 GLN A C 1
ATOM 1289 O O . GLN A 1 163 ? -11.453 14.805 -1.484 1 95.25 163 GLN A O 1
ATOM 1294 N N . ALA A 1 164 ? -11.094 12.906 -2.443 1 96.88 164 ALA A N 1
ATOM 1295 C CA . ALA A 1 164 ? -9.672 12.914 -2.088 1 96.88 164 ALA A CA 1
ATOM 1296 C C . ALA A 1 164 ? -8.977 14.156 -2.639 1 96.88 164 ALA A C 1
ATOM 1298 O O . ALA A 1 164 ? -8.273 14.852 -1.909 1 96.88 164 ALA A O 1
ATOM 1299 N N . THR A 1 165 ? -9.234 14.453 -3.896 1 97.75 165 THR A N 1
ATOM 1300 C CA . THR A 1 165 ? -8.602 15.594 -4.547 1 97.75 165 THR A CA 1
ATOM 1301 C C . THR A 1 165 ? -8.984 16.891 -3.842 1 97.75 165 THR A C 1
ATOM 1303 O O . THR A 1 165 ? -8.117 17.719 -3.549 1 97.75 165 THR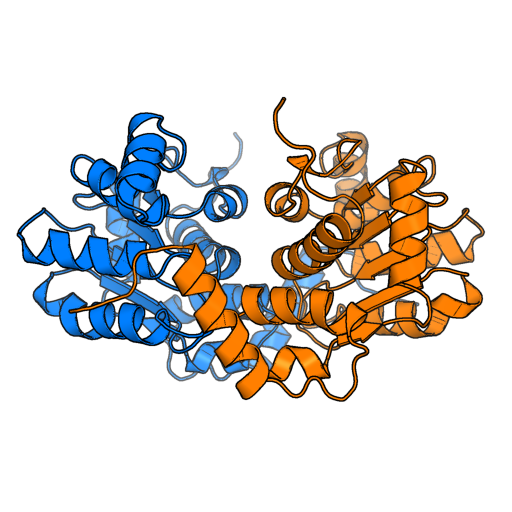 A O 1
ATOM 1306 N N . ALA A 1 166 ? -10.227 17.078 -3.533 1 97.75 166 ALA A N 1
ATOM 1307 C CA . ALA A 1 166 ? -10.719 18.297 -2.885 1 97.75 166 ALA A CA 1
ATOM 1308 C C . ALA A 1 166 ? -10.141 18.438 -1.479 1 97.75 166 ALA A C 1
ATOM 1310 O O . ALA A 1 166 ? -9.797 19.547 -1.057 1 97.75 166 ALA A O 1
ATOM 1311 N N . ALA A 1 167 ? -10.062 17.344 -0.759 1 98.12 167 ALA A N 1
ATOM 1312 C CA . ALA A 1 167 ? -9.523 17.375 0.6 1 98.12 167 ALA A CA 1
ATOM 1313 C C . ALA A 1 167 ? -8.062 17.797 0.602 1 98.12 167 ALA A C 1
ATOM 1315 O O . ALA A 1 167 ? -7.664 18.672 1.387 1 98.12 167 ALA A O 1
ATOM 1316 N N . LYS A 1 168 ? -7.328 17.219 -0.242 1 98.44 168 LYS A N 1
ATOM 1317 C CA . LYS A 1 168 ? -5.906 17.531 -0.339 1 98.44 168 LYS A CA 1
ATOM 1318 C C . LYS A 1 168 ? -5.691 18.984 -0.786 1 98.44 168 LYS A C 1
ATOM 1320 O O . LYS A 1 168 ? -4.816 19.672 -0.262 1 98.44 168 LYS A O 1
ATOM 1325 N N . GLN A 1 169 ? -6.5 19.438 -1.699 1 98.19 169 GLN A N 1
ATOM 1326 C CA . GLN A 1 169 ? -6.402 20.828 -2.15 1 98.19 169 GLN A CA 1
ATOM 1327 C C . GLN A 1 169 ? -6.742 21.797 -1.024 1 98.19 169 GLN A C 1
ATOM 1329 O O . GLN A 1 169 ? -6.105 22.844 -0.885 1 98.19 169 GLN A O 1
ATOM 1334 N N . TRP A 1 170 ? -7.711 21.438 -0.3 1 98.38 170 TRP A N 1
ATOM 1335 C CA . TRP A 1 170 ? -8.094 22.297 0.817 1 98.38 170 TRP A CA 1
ATOM 1336 C C . TRP A 1 170 ? -6.953 22.438 1.815 1 98.38 170 TRP A C 1
ATOM 1338 O O . TRP A 1 170 ? -6.668 23.531 2.293 1 98.38 170 TRP A O 1
ATOM 1348 N N . LEU A 1 171 ? -6.305 21.344 2.162 1 98.62 171 LEU A N 1
ATOM 1349 C CA . LEU A 1 171 ? -5.125 21.391 3.018 1 98.62 171 LEU A CA 1
ATOM 1350 C C . LEU A 1 171 ? -4.066 22.328 2.426 1 98.62 171 LEU A C 1
ATOM 1352 O O . LEU A 1 171 ? -3.516 23.172 3.129 1 98.62 171 LEU A O 1
ATOM 1356 N N . TRP A 1 172 ? -3.846 22.156 1.162 1 98.5 172 TRP A N 1
ATOM 1357 C CA . TRP A 1 172 ? -2.83 22.953 0.486 1 98.5 172 TRP A CA 1
ATOM 1358 C C . TRP A 1 172 ? -3.158 24.438 0.575 1 98.5 172 TRP A C 1
ATOM 1360 O O . TRP A 1 172 ? -2.279 25.266 0.847 1 98.5 172 TRP A O 1
ATOM 1370 N N . ASP A 1 173 ? -4.367 24.75 0.396 1 98.06 173 ASP A N 1
ATOM 1371 C CA . ASP A 1 173 ? -4.809 26.141 0.392 1 98.06 173 ASP A CA 1
ATOM 1372 C C . ASP A 1 173 ? -4.695 26.75 1.785 1 98.06 173 ASP A C 1
ATOM 1374 O O . ASP A 1 173 ? -4.441 27.953 1.922 1 98.06 173 ASP A O 1
ATOM 1378 N N . LEU A 1 174 ? -4.824 25.922 2.748 1 97.81 174 LEU A N 1
ATOM 1379 C CA . LEU A 1 174 ? -4.977 26.453 4.094 1 97.81 174 LEU A CA 1
ATOM 1380 C C . LEU A 1 174 ? -3.682 26.312 4.887 1 97.81 174 LEU A C 1
ATOM 1382 O O . LEU A 1 174 ? -3.539 26.906 5.961 1 97.81 174 LEU A O 1
ATOM 1386 N N . HIS A 1 175 ? -2.748 25.547 4.398 1 97.81 175 HIS A N 1
ATOM 1387 C CA . HIS A 1 1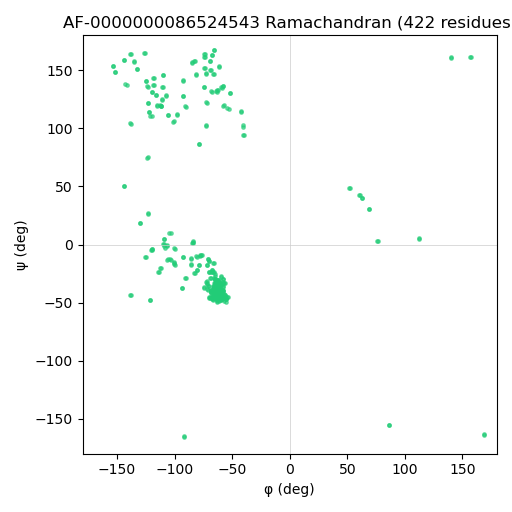75 ? -1.637 25.094 5.23 1 97.81 175 HIS A CA 1
ATOM 1388 C C . HIS A 1 175 ? -0.87 26.281 5.809 1 97.81 175 HIS A C 1
ATOM 1390 O O . HIS A 1 175 ? -0.471 26.25 6.977 1 97.81 175 HIS A O 1
ATOM 1396 N N . GLN A 1 176 ? -0.707 27.406 5.055 1 97.38 176 GLN A N 1
ATOM 1397 C CA . GLN A 1 176 ? 0.018 28.578 5.543 1 97.38 176 GLN A CA 1
ATOM 1398 C C . GLN A 1 176 ? -0.763 29.297 6.641 1 97.38 176 GLN A C 1
ATOM 1400 O O . GLN A 1 176 ? -0.205 29.625 7.688 1 97.38 176 GLN A O 1
ATOM 1405 N N . GLU A 1 177 ? -2.006 29.422 6.32 1 97.25 177 GLU A N 1
ATOM 1406 C CA . GLU A 1 177 ? -2.873 30.094 7.293 1 97.25 177 GLU A CA 1
ATOM 1407 C C . GLU A 1 177 ? -2.92 29.312 8.609 1 97.25 177 GLU A C 1
ATOM 1409 O O . GLU A 1 177 ? -2.947 29.906 9.688 1 97.25 177 GLU A O 1
ATOM 1414 N N . LEU A 1 178 ? -2.885 28.016 8.531 1 97.19 178 LEU A N 1
ATOM 1415 C CA . LEU A 1 178 ? -3.023 27.141 9.695 1 97.19 178 LEU A CA 1
ATOM 1416 C C . LEU A 1 178 ? -1.677 26.938 10.375 1 97.19 178 LEU A C 1
ATOM 1418 O O . LEU A 1 178 ? -1.614 26.391 11.477 1 97.19 178 LEU A O 1
ATOM 1422 N N . GLY A 1 179 ? -0.59 27.344 9.711 1 96.62 179 GLY A N 1
ATOM 1423 C CA . GLY A 1 179 ? 0.742 27.125 10.25 1 96.62 179 GLY A CA 1
ATOM 1424 C C . GLY A 1 179 ? 1.151 25.672 10.273 1 96.62 179 GLY A C 1
ATOM 1425 O O . GLY A 1 179 ? 1.798 25.219 11.219 1 96.62 179 GLY A O 1
ATOM 1426 N N . VAL A 1 180 ? 0.676 24.906 9.359 1 98.06 180 VAL A N 1
ATOM 1427 C CA . VAL A 1 180 ? 0.971 23.469 9.273 1 98.06 180 VAL A CA 1
ATOM 1428 C C . VAL A 1 180 ? 1.75 23.188 7.988 1 98.06 180 VAL A C 1
ATOM 1430 O O . VAL A 1 180 ? 1.306 23.547 6.895 1 98.06 180 VAL A O 1
ATOM 1433 N N . GLU A 1 181 ? 2.963 22.656 8.125 1 98.69 181 GLU A N 1
ATOM 1434 C CA . GLU A 1 181 ? 3.656 22.188 6.926 1 98.69 181 GLU A CA 1
ATOM 1435 C C . GLU A 1 181 ? 2.982 20.953 6.344 1 98.69 181 GLU A C 1
ATOM 1437 O O . GLU A 1 181 ? 2.387 20.156 7.078 1 98.69 181 GLU A O 1
ATOM 1442 N N . CYS A 1 182 ? 3.09 20.797 5.047 1 98.75 182 CYS A N 1
ATOM 1443 C CA . CYS A 1 182 ? 2.391 19.625 4.52 1 98.75 182 CYS A CA 1
ATOM 1444 C C . CYS A 1 182 ? 3.07 19.109 3.26 1 98.75 182 CYS A C 1
ATOM 1446 O O . CYS A 1 182 ? 3.781 19.859 2.582 1 98.75 182 CYS A O 1
ATOM 1448 N N . LEU A 1 183 ? 3.01 17.859 3.035 1 98.81 183 LEU A N 1
ATOM 1449 C CA . LEU A 1 183 ? 3.254 17.141 1.791 1 98.81 183 LEU A CA 1
ATOM 1450 C C . LEU A 1 183 ? 1.96 16.547 1.245 1 98.81 183 LEU A C 1
ATOM 1452 O O . LEU A 1 183 ? 1.23 15.867 1.972 1 98.81 183 LEU A O 1
ATOM 1456 N N . VAL A 1 184 ? 1.622 16.875 -0.003 1 98.62 184 VAL A N 1
ATOM 1457 C CA . VAL A 1 184 ? 0.394 16.375 -0.608 1 98.62 184 VAL A CA 1
ATOM 1458 C C . VAL A 1 184 ? 0.718 15.656 -1.92 1 98.62 184 VAL A C 1
ATOM 1460 O O . VAL A 1 184 ? 1.617 16.078 -2.654 1 98.62 184 VAL A O 1
ATOM 1463 N N . VAL A 1 185 ? 0.036 14.562 -2.158 1 98.31 185 VAL A N 1
ATOM 1464 C CA . VAL A 1 185 ? 0.013 13.938 -3.475 1 98.31 185 VAL A CA 1
ATOM 1465 C C . VAL A 1 185 ? -1.284 14.297 -4.195 1 98.31 185 VAL A C 1
ATOM 1467 O O . VAL A 1 185 ? -2.34 13.727 -3.912 1 98.31 185 VAL A O 1
ATOM 1470 N N . ASP A 1 186 ? -1.198 15.125 -5.113 1 96.62 186 ASP A N 1
ATOM 1471 C CA . ASP A 1 186 ? -2.387 15.695 -5.742 1 96.62 186 ASP A CA 1
ATOM 1472 C C . ASP A 1 186 ? -3.129 14.641 -6.566 1 96.62 186 ASP A C 1
ATOM 1474 O O . ASP A 1 186 ? -2.545 13.633 -6.969 1 96.62 186 ASP A O 1
ATOM 1478 N N . GLY A 1 187 ? -4.48 14.938 -6.797 1 96.62 187 GLY A N 1
ATOM 1479 C CA . GLY A 1 187 ? -5.293 14.078 -7.637 1 96.62 187 GLY A CA 1
ATOM 1480 C C . GLY A 1 187 ? -5.906 12.914 -6.879 1 96.62 187 GLY A C 1
ATOM 1481 O O . GLY A 1 187 ? -6.109 12.992 -5.668 1 96.62 187 GLY A O 1
ATOM 1482 N N . MET A 1 188 ? -6.207 11.844 -7.621 1 97.56 188 MET A N 1
ATOM 1483 C CA . MET A 1 188 ? -6.93 10.695 -7.078 1 97.56 188 MET A CA 1
ATOM 1484 C C . MET A 1 188 ? -5.969 9.719 -6.41 1 97.56 188 MET A C 1
ATOM 1486 O O . MET A 1 188 ? -6.379 8.922 -5.57 1 97.56 188 MET A O 1
ATOM 1490 N N . ARG A 1 189 ? -4.691 9.844 -6.719 1 96.5 189 ARG A N 1
ATOM 1491 C CA . ARG A 1 189 ? -3.686 8.898 -6.254 1 96.5 189 ARG A CA 1
ATOM 1492 C C . ARG A 1 189 ? -3.402 9.086 -4.766 1 96.5 189 ARG A C 1
ATOM 1494 O O . ARG A 1 189 ? -3.547 10.188 -4.238 1 96.5 189 ARG A O 1
ATOM 1501 N N . GLY A 1 190 ? -3.014 8.039 -4.176 1 96.75 190 GLY A N 1
ATOM 1502 C CA . GLY A 1 190 ? -2.621 8.055 -2.777 1 96.75 190 GLY A CA 1
ATOM 1503 C C . GLY A 1 190 ? -2.459 6.668 -2.188 1 96.75 190 GLY A C 1
ATOM 1504 O O . GLY A 1 190 ? -2.262 5.695 -2.92 1 96.75 190 GLY A O 1
ATOM 1505 N N . GLY A 1 191 ? -2.441 6.703 -0.834 1 96.75 191 GLY A N 1
ATOM 1506 C CA . GLY A 1 191 ? -2.389 5.414 -0.164 1 96.75 191 GLY A CA 1
ATOM 1507 C C . GLY A 1 191 ? -1.483 5.406 1.052 1 96.75 191 GLY A C 1
ATOM 1508 O O . GLY A 1 191 ? -0.557 6.215 1.146 1 96.75 191 GLY A O 1
ATOM 1509 N N . SER A 1 192 ? -1.746 4.422 1.831 1 97 192 SER A N 1
ATOM 1510 C CA . SER A 1 192 ? -1.003 4.25 3.074 1 97 192 SER A CA 1
ATOM 1511 C C . SER A 1 192 ? 0.474 3.982 2.803 1 97 192 SER A C 1
ATOM 1513 O O . SER A 1 192 ? 1.343 4.492 3.514 1 97 192 SER A O 1
ATOM 1515 N N . ALA A 1 193 ? 0.715 3.234 1.745 1 95.69 193 ALA A N 1
ATOM 1516 C CA . ALA A 1 193 ? 2.096 2.896 1.409 1 95.69 193 ALA A CA 1
ATOM 1517 C C . ALA A 1 193 ? 2.883 4.141 1.012 1 95.69 193 ALA A C 1
ATOM 1519 O O . ALA A 1 193 ? 4.066 4.266 1.338 1 95.69 193 ALA A O 1
ATOM 1520 N N . LEU A 1 194 ? 2.266 5.047 0.366 1 96.75 194 LEU A N 1
ATOM 1521 C CA . LEU A 1 194 ? 2.916 6.277 -0.077 1 96.75 194 LEU A CA 1
ATOM 1522 C C . LEU A 1 194 ? 3.248 7.172 1.11 1 96.75 194 LEU A C 1
ATOM 1524 O O . LEU A 1 194 ? 4.363 7.688 1.214 1 96.75 194 LEU A O 1
ATOM 1528 N N . VAL A 1 195 ? 2.301 7.297 1.947 1 98.06 195 VAL A N 1
ATOM 1529 C CA . VAL A 1 195 ? 2.465 8.133 3.131 1 98.06 195 VAL A CA 1
ATOM 1530 C C . VAL A 1 195 ? 3.564 7.559 4.023 1 98.06 195 VAL A C 1
ATOM 1532 O O . VAL A 1 195 ? 4.414 8.297 4.523 1 98.06 195 VAL A O 1
ATOM 1535 N N . ALA A 1 196 ? 3.539 6.266 4.156 1 98.12 196 ALA A N 1
ATOM 1536 C CA . ALA A 1 196 ? 4.559 5.605 4.969 1 98.12 196 ALA A CA 1
ATOM 1537 C C . ALA A 1 196 ? 5.941 5.762 4.344 1 98.12 196 ALA A C 1
ATOM 1539 O O . ALA A 1 196 ? 6.93 5.965 5.055 1 98.12 196 ALA A O 1
ATOM 1540 N N . ALA A 1 197 ? 6.02 5.66 3.021 1 98.06 197 ALA A N 1
ATOM 1541 C CA . ALA A 1 197 ? 7.293 5.824 2.328 1 98.06 197 ALA A CA 1
ATOM 1542 C C . ALA A 1 197 ? 7.887 7.207 2.586 1 98.06 197 ALA A C 1
ATOM 1544 O O . ALA A 1 197 ? 9.086 7.336 2.855 1 98.06 197 ALA A O 1
ATOM 1545 N N . ALA A 1 198 ? 7.059 8.211 2.508 1 98.69 198 ALA A N 1
ATOM 1546 C CA . ALA A 1 198 ? 7.508 9.578 2.781 1 98.69 198 ALA A CA 1
ATOM 1547 C C . ALA A 1 198 ? 8.008 9.711 4.219 1 98.69 198 ALA A C 1
ATOM 1549 O O . ALA A 1 198 ? 9.086 10.25 4.457 1 98.69 198 ALA A O 1
ATOM 1550 N N . MET A 1 199 ? 7.25 9.203 5.125 1 98.31 199 MET A N 1
ATOM 1551 C CA . MET A 1 199 ? 7.602 9.32 6.539 1 98.31 199 MET A CA 1
ATOM 1552 C C . MET A 1 199 ? 8.883 8.555 6.844 1 98.31 199 MET A C 1
ATOM 1554 O O . MET A 1 199 ? 9.734 9.031 7.59 1 98.31 199 MET A O 1
ATOM 1558 N N . ASN A 1 200 ? 8.984 7.355 6.266 1 98 200 ASN A N 1
ATOM 1559 C CA . ASN A 1 200 ? 10.195 6.562 6.469 1 98 200 ASN A CA 1
ATOM 1560 C C . ASN A 1 200 ? 11.43 7.289 5.949 1 98 200 ASN A C 1
ATOM 1562 O O . ASN A 1 200 ? 12.508 7.195 6.547 1 98 200 ASN A O 1
ATOM 1566 N N . ALA A 1 201 ? 11.289 7.949 4.855 1 97.94 201 ALA A N 1
ATOM 1567 C CA . ALA A 1 201 ? 12.398 8.734 4.324 1 97.94 201 ALA A CA 1
ATOM 1568 C C . ALA A 1 201 ? 12.805 9.844 5.297 1 97.94 201 ALA A C 1
ATOM 1570 O O . ALA A 1 201 ? 13.992 10.062 5.539 1 97.94 201 ALA A O 1
ATOM 1571 N N . LEU A 1 202 ? 11.828 10.523 5.836 1 97.88 202 LEU A N 1
ATOM 1572 C CA . LEU A 1 202 ? 12.094 11.578 6.805 1 97.88 202 LEU A CA 1
ATOM 1573 C C . LEU A 1 202 ? 12.766 11.016 8.055 1 97.88 202 LEU A C 1
ATOM 1575 O O . LEU A 1 202 ? 13.688 11.633 8.594 1 97.88 202 LEU A O 1
ATOM 1579 N N . LEU A 1 203 ? 12.289 9.875 8.492 1 96.94 203 LEU A N 1
ATOM 1580 C CA . LEU A 1 203 ? 12.914 9.203 9.625 1 96.94 203 LEU A CA 1
ATOM 1581 C C . LEU A 1 203 ? 14.375 8.891 9.336 1 96.94 203 LEU A C 1
ATOM 1583 O O . LEU A 1 203 ? 15.242 9.125 10.18 1 96.94 203 LEU A O 1
ATOM 1587 N N . ALA A 1 204 ? 14.625 8.367 8.188 1 95.31 204 ALA A N 1
ATOM 1588 C CA . ALA A 1 204 ? 15.984 7.992 7.801 1 95.31 204 ALA A CA 1
ATOM 1589 C C . ALA A 1 204 ? 16.891 9.211 7.758 1 95.31 204 ALA A C 1
ATOM 1591 O O . ALA A 1 204 ? 18.078 9.125 8.094 1 95.31 204 ALA A O 1
ATOM 1592 N N . MET A 1 205 ? 16.391 10.32 7.379 1 94.81 205 MET A N 1
ATOM 1593 C CA . MET A 1 205 ? 17.141 11.562 7.27 1 94.81 205 MET A CA 1
ATOM 1594 C C . MET A 1 205 ? 17.516 12.102 8.648 1 94.81 205 MET A C 1
ATOM 1596 O O . MET A 1 205 ? 18.609 12.633 8.836 1 94.81 205 MET A O 1
ATOM 1600 N N . HIS A 1 206 ? 16.641 11.914 9.578 1 92.19 206 HIS A N 1
ATOM 1601 C CA . HIS A 1 206 ? 16.781 12.664 10.82 1 92.19 206 HIS A CA 1
ATOM 1602 C C . HIS A 1 206 ? 17.125 11.734 11.984 1 92.19 206 HIS A C 1
ATOM 1604 O O . HIS A 1 206 ? 17.562 12.188 13.047 1 92.19 206 HIS A O 1
ATOM 1610 N N . GLN A 1 207 ? 16.859 10.5 11.844 1 80.38 207 GLN A N 1
ATOM 1611 C CA . GLN A 1 207 ? 17.172 9.516 12.875 1 80.38 207 GLN A CA 1
ATOM 1612 C C . GLN A 1 207 ? 18.047 8.398 12.32 1 80.38 207 GLN A C 1
ATOM 1614 O O . GLN A 1 207 ? 17.562 7.312 12.008 1 80.38 207 GLN A O 1
ATOM 1619 N N . PRO A 1 208 ? 19.266 8.711 12.117 1 65.19 208 PRO A N 1
ATOM 1620 C CA . PRO A 1 208 ? 20.094 7.645 11.555 1 65.19 208 PRO A CA 1
ATOM 1621 C C . PRO A 1 208 ? 20.141 6.402 12.445 1 65.19 208 PRO A C 1
ATOM 1623 O O . PRO A 1 208 ? 19.938 6.5 13.656 1 65.19 208 PRO A O 1
ATOM 1626 N N . SER A 1 209 ? 20 5.137 11.883 1 56.84 209 SER A N 1
ATOM 1627 C CA . SER A 1 209 ? 19.953 3.85 12.57 1 56.84 209 SER A CA 1
ATOM 1628 C C . SER A 1 209 ? 20.969 3.791 13.711 1 56.84 209 SER A C 1
ATOM 1630 O O . SER A 1 209 ? 22.094 4.281 13.578 1 56.84 209 SER A O 1
ATOM 1632 N N . GLN A 1 210 ? 20.422 3.953 14.977 1 44.31 210 GLN A N 1
ATOM 1633 C CA . GLN A 1 210 ? 21.375 3.629 16.047 1 44.31 210 GLN A CA 1
ATOM 1634 C C . GLN A 1 210 ? 21.938 2.227 15.859 1 44.31 210 GLN A C 1
ATOM 1636 O O . GLN A 1 210 ? 21.219 1.291 15.516 1 44.31 210 GLN A O 1
ATOM 1641 N N . PRO A 1 211 ? 23.328 2.1 15.641 1 40.5 211 PRO A N 1
ATOM 1642 C CA . PRO A 1 211 ? 23.953 0.771 15.656 1 40.5 211 PRO A CA 1
ATOM 1643 C C . PRO A 1 211 ? 23.422 -0.112 16.781 1 40.5 211 PRO A C 1
ATOM 1645 O O . PRO A 1 211 ? 23.172 0.377 17.891 1 40.5 211 PRO A O 1
ATOM 1648 N N . CYS A 1 212 ? 22.719 -1.208 16.453 1 29.48 212 CYS A N 1
ATOM 1649 C CA . CYS A 1 212 ? 22.547 -2.193 17.516 1 29.48 212 CYS A CA 1
ATOM 1650 C C . CYS A 1 212 ? 23.828 -2.332 18.328 1 29.48 212 CYS A C 1
ATOM 1652 O O . CYS A 1 212 ? 24.891 -2.611 17.781 1 29.48 212 CYS A O 1
ATOM 1654 N N . GLU A 1 213 ? 23.906 -1.573 19.438 1 25.78 213 GLU A N 1
ATOM 1655 C CA . GLU A 1 213 ? 24.938 -2.064 20.344 1 25.78 213 GLU A CA 1
ATOM 1656 C C . GLU A 1 213 ? 24.734 -3.541 20.672 1 25.78 213 GLU A C 1
ATOM 1658 O O . GLU A 1 213 ? 23.625 -3.973 20.938 1 25.78 213 GLU A O 1
ATOM 1663 N N . MET B 1 1 ? -17.141 23.578 4.348 1 69.81 1 MET B N 1
ATOM 1664 C CA . MET B 1 1 ? -17.172 22.812 3.104 1 69.81 1 MET B CA 1
ATOM 1665 C C . MET B 1 1 ? -18.047 21.578 3.246 1 69.81 1 MET B C 1
ATOM 1667 O O . MET B 1 1 ? -18.109 20.969 4.316 1 69.81 1 MET B O 1
ATOM 1671 N N . GLN B 1 2 ? -18.906 21.359 2.344 1 84.31 2 GLN B N 1
ATOM 1672 C CA . GLN B 1 2 ? -19.812 20.203 2.4 1 84.31 2 GLN B CA 1
ATOM 1673 C C . GLN B 1 2 ? -19.203 19 1.693 1 84.31 2 GLN B C 1
ATOM 1675 O O . GLN B 1 2 ? -18.703 19.109 0.572 1 84.31 2 GLN B O 1
ATOM 1680 N N . TYR B 1 3 ? -19.031 17.953 2.502 1 90.5 3 TYR B N 1
ATOM 1681 C CA . TYR B 1 3 ? -18.547 16.703 1.927 1 90.5 3 TYR B CA 1
ATOM 1682 C C . TYR B 1 3 ? -19.344 15.523 2.465 1 90.5 3 TYR B C 1
ATOM 1684 O O . TYR B 1 3 ? -20.031 15.641 3.48 1 90.5 3 TYR B O 1
ATOM 1692 N N . VAL B 1 4 ? -19.328 14.445 1.698 1 92.5 4 VAL B N 1
ATOM 1693 C CA . VAL B 1 4 ? -20.047 13.234 2.082 1 92.5 4 VAL B CA 1
ATOM 1694 C C . VAL B 1 4 ? -19.297 12.523 3.199 1 92.5 4 VAL B C 1
ATOM 1696 O O . VAL B 1 4 ? -18.078 12.32 3.107 1 92.5 4 VAL B O 1
ATOM 1699 N N . ARG B 1 5 ? -20.078 12.07 4.23 1 93.44 5 ARG B N 1
ATOM 1700 C CA . ARG B 1 5 ? -19.438 11.484 5.406 1 93.44 5 ARG B CA 1
ATOM 1701 C C . ARG B 1 5 ? -19.766 10 5.531 1 93.44 5 ARG B C 1
ATOM 1703 O O . ARG B 1 5 ? -19.047 9.25 6.176 1 93.44 5 ARG B O 1
ATOM 1710 N N . ASP B 1 6 ? -20.875 9.586 4.934 1 94.44 6 ASP B N 1
ATOM 1711 C CA . ASP B 1 6 ? -21.359 8.211 5.023 1 94.44 6 ASP B CA 1
ATOM 1712 C C . ASP B 1 6 ? -20.484 7.266 4.199 1 94.44 6 ASP B C 1
ATOM 1714 O O . ASP B 1 6 ? -20.406 7.391 2.975 1 94.44 6 ASP B O 1
ATOM 1718 N N . PRO B 1 7 ? -19.922 6.27 4.816 1 94.12 7 PRO B N 1
ATOM 1719 C CA . PRO B 1 7 ? -18.984 5.391 4.113 1 94.12 7 PRO B CA 1
ATOM 1720 C C . PRO B 1 7 ? -19.625 4.641 2.953 1 94.12 7 PRO B C 1
ATOM 1722 O O . PRO B 1 7 ? -19 4.434 1.915 1 94.12 7 PRO B O 1
ATOM 1725 N N . GLU B 1 8 ? -20.828 4.215 3.129 1 94.62 8 GLU B N 1
ATOM 1726 C CA . GLU B 1 8 ? -21.516 3.482 2.066 1 94.62 8 GLU B CA 1
ATOM 1727 C C . GLU B 1 8 ? -21.766 4.375 0.852 1 94.62 8 GLU B C 1
ATOM 1729 O O . GLU B 1 8 ? -21.578 3.941 -0.288 1 94.62 8 GLU B O 1
ATOM 1734 N N . ARG B 1 9 ? -22.188 5.582 1.12 1 95.44 9 ARG B N 1
ATOM 1735 C CA . ARG B 1 9 ? -22.406 6.539 0.043 1 95.44 9 ARG B CA 1
ATOM 1736 C C . ARG B 1 9 ? -21.094 6.902 -0.645 1 95.44 9 ARG B C 1
ATOM 1738 O O . ARG B 1 9 ? -21.047 7.039 -1.869 1 95.44 9 ARG B O 1
ATOM 1745 N N . ILE B 1 10 ? -20.031 7.066 0.129 1 95.5 10 ILE B N 1
ATOM 1746 C CA . ILE B 1 10 ? -18.719 7.375 -0.411 1 95.5 10 ILE B CA 1
ATOM 1747 C C . ILE B 1 10 ? -18.266 6.262 -1.355 1 95.5 10 ILE B C 1
ATOM 1749 O O . ILE B 1 10 ? -17.797 6.531 -2.465 1 95.5 10 ILE B O 1
ATOM 1753 N N . TRP B 1 11 ? -18.438 5.039 -0.974 1 94.62 11 TRP B N 1
ATOM 1754 C CA . TRP B 1 11 ? -18.031 3.908 -1.799 1 94.62 11 TRP B CA 1
ATOM 1755 C C . TRP B 1 11 ? -18.828 3.863 -3.096 1 94.62 11 TRP B C 1
ATOM 1757 O O . TRP B 1 11 ? -18.266 3.668 -4.176 1 94.62 11 TRP B O 1
ATOM 1767 N N . ALA B 1 12 ? -20.141 4.082 -2.979 1 96.38 12 ALA B N 1
ATOM 1768 C CA . ALA B 1 12 ? -21 4.062 -4.164 1 96.38 12 ALA B CA 1
ATOM 1769 C C . ALA B 1 12 ? -20.562 5.117 -5.172 1 96.38 12 ALA B C 1
ATOM 1771 O O . ALA B 1 12 ? -20.531 4.859 -6.379 1 96.38 12 ALA B O 1
ATOM 1772 N N . GLN B 1 13 ? -20.234 6.242 -4.684 1 97 13 GLN B N 1
ATOM 1773 C CA . GLN B 1 13 ? -19.781 7.32 -5.559 1 97 13 GLN B CA 1
ATOM 1774 C C . GLN B 1 13 ? -18.422 6.996 -6.176 1 97 13 GLN B C 1
ATOM 1776 O O . GLN B 1 13 ? -18.188 7.281 -7.352 1 97 13 GLN B O 1
ATOM 1781 N N . ASN B 1 14 ? -17.484 6.41 -5.395 1 97.06 14 ASN B N 1
ATOM 1782 C CA . ASN B 1 14 ? -16.219 5.969 -5.938 1 97.06 14 ASN B CA 1
ATOM 1783 C C . ASN B 1 14 ? -16.406 4.949 -7.059 1 97.06 14 ASN B C 1
ATOM 1785 O O . ASN B 1 14 ? -15.766 5.047 -8.109 1 97.06 14 ASN B O 1
ATOM 1789 N N . LEU B 1 15 ? -17.344 4 -6.828 1 96.94 15 LEU B N 1
ATOM 1790 C CA . LEU B 1 15 ? -17.609 2.967 -7.82 1 96.94 15 LEU B CA 1
ATOM 1791 C C . LEU B 1 15 ? -18.109 3.584 -9.125 1 96.94 15 LEU B C 1
ATOM 1793 O O . LEU B 1 15 ? -17.641 3.219 -10.203 1 96.94 15 LEU B O 1
ATOM 1797 N N . GLU B 1 16 ? -18.953 4.5 -8.992 1 97.44 16 GLU B N 1
ATOM 1798 C CA . GLU B 1 16 ? -19.5 5.18 -10.164 1 97.44 16 GLU B CA 1
ATOM 1799 C C . GLU B 1 16 ? -18.391 5.906 -10.93 1 97.44 16 GLU B C 1
ATOM 1801 O O . GLU B 1 16 ? -18.297 5.797 -12.156 1 97.44 16 GLU B O 1
ATOM 1806 N N . LYS B 1 17 ? -17.609 6.598 -10.211 1 97.94 17 LYS B N 1
ATOM 1807 C CA . LYS B 1 17 ? -16.547 7.371 -10.836 1 97.94 17 LYS B CA 1
ATOM 1808 C C . LYS B 1 17 ? -15.508 6.453 -11.477 1 97.94 17 LYS B C 1
ATOM 1810 O O . LYS B 1 17 ? -14.992 6.746 -12.562 1 97.94 17 LYS B O 1
ATOM 1815 N N . ILE B 1 18 ? -15.164 5.348 -10.812 1 98.06 18 ILE B N 1
ATOM 1816 C CA . ILE B 1 18 ? -14.203 4.398 -11.359 1 98.06 18 ILE B CA 1
ATOM 1817 C C . ILE B 1 18 ? -14.727 3.832 -12.68 1 98.06 18 ILE B C 1
ATOM 1819 O O . ILE B 1 18 ? -13.992 3.748 -13.664 1 98.06 18 ILE B O 1
ATOM 1823 N N . ARG B 1 19 ? -15.977 3.482 -12.734 1 97.69 19 ARG B N 1
ATOM 1824 C CA . ARG B 1 19 ? -16.562 2.918 -13.938 1 97.69 19 ARG B CA 1
ATOM 1825 C C . ARG B 1 19 ? -16.594 3.939 -15.07 1 97.69 19 ARG B C 1
ATOM 1827 O O . ARG B 1 19 ? -16.453 3.58 -16.234 1 97.69 19 ARG B O 1
ATOM 1834 N N . GLU B 1 20 ? -16.688 5.191 -14.695 1 97.81 20 GLU B N 1
ATOM 1835 C CA . GLU B 1 20 ? -16.688 6.273 -15.672 1 97.81 20 GLU B CA 1
ATOM 1836 C C . GLU B 1 20 ? -15.281 6.5 -16.25 1 97.81 20 GLU B C 1
ATOM 1838 O O . GLU B 1 20 ? -15.133 6.73 -17.438 1 97.81 20 GLU B O 1
ATOM 1843 N N . LEU B 1 21 ? -14.305 6.367 -15.43 1 98.12 21 LEU B N 1
ATOM 1844 C CA . LEU B 1 21 ? -12.969 6.84 -15.789 1 98.12 21 LEU B CA 1
ATOM 1845 C C . LEU B 1 21 ? -12.094 5.688 -16.266 1 98.12 21 LEU B C 1
ATOM 1847 O O . LEU B 1 21 ? -11.039 5.906 -16.859 1 98.12 21 LEU B O 1
ATOM 1851 N N . THR B 1 22 ? -12.492 4.488 -15.961 1 98.19 22 THR B N 1
ATOM 1852 C CA . THR B 1 22 ? -11.664 3.322 -16.234 1 98.19 22 THR B CA 1
ATOM 1853 C C . THR B 1 22 ? -12.234 2.518 -17.406 1 98.19 22 THR B C 1
ATOM 1855 O O . THR B 1 22 ? -13.43 2.227 -17.438 1 98.19 22 THR B O 1
ATOM 1858 N N . ASP B 1 23 ? -11.414 2.203 -18.438 1 98.31 23 ASP B N 1
ATOM 1859 C CA . ASP B 1 23 ? -11.828 1.293 -19.5 1 98.31 23 ASP B CA 1
ATOM 1860 C C . ASP B 1 23 ? -11.859 -0.151 -19 1 98.31 23 ASP B C 1
ATOM 1862 O O . ASP B 1 23 ? -10.82 -0.809 -18.922 1 98.31 23 ASP B O 1
ATOM 1866 N N . LEU B 1 24 ? -12.992 -0.626 -18.75 1 98.19 24 LEU B N 1
ATOM 1867 C CA . LEU B 1 24 ? -13.172 -1.966 -18.188 1 98.19 24 LEU B CA 1
ATOM 1868 C C . LEU B 1 24 ? -13.656 -2.936 -19.266 1 98.19 24 LEU B C 1
ATOM 1870 O O . LEU B 1 24 ? -13.992 -4.082 -18.969 1 98.19 24 LEU B O 1
ATOM 1874 N N . SER B 1 25 ? -13.656 -2.555 -20.484 1 97.44 25 SER B N 1
ATOM 1875 C CA . SER B 1 25 ? -14.273 -3.312 -21.562 1 97.44 25 SER B CA 1
ATOM 1876 C C . SER B 1 25 ? -13.523 -4.613 -21.828 1 97.44 25 SER B C 1
ATOM 1878 O O . SER B 1 25 ? -14.094 -5.57 -22.359 1 97.44 25 SER B O 1
ATOM 1880 N N . GLY B 1 26 ? -12.266 -4.695 -21.469 1 96.94 26 GLY B N 1
ATOM 1881 C CA . GLY B 1 26 ? -11.469 -5.891 -21.719 1 96.94 26 GLY B CA 1
ATOM 1882 C C . GLY B 1 26 ? -11.641 -6.949 -20.641 1 96.94 26 GLY B C 1
ATOM 1883 O O . GLY B 1 26 ? -11.055 -8.031 -20.734 1 96.94 26 GLY B O 1
ATOM 1884 N N . PHE B 1 27 ? -12.492 -6.695 -19.688 1 98.25 27 PHE B N 1
ATOM 1885 C CA . PHE B 1 27 ? -12.664 -7.594 -18.547 1 98.25 27 PHE B CA 1
ATOM 1886 C C . PHE B 1 27 ? -14.086 -8.141 -18.5 1 98.25 27 PHE B C 1
ATOM 1888 O O . PHE B 1 27 ? -15.039 -7.438 -18.844 1 98.25 27 PHE B O 1
ATOM 1895 N N . THR B 1 28 ? -14.211 -9.422 -18.094 1 97.88 28 THR B N 1
ATOM 1896 C CA . THR B 1 28 ? -15.531 -9.961 -17.781 1 97.88 28 THR B CA 1
ATOM 1897 C C . THR B 1 28 ? -16.125 -9.273 -16.547 1 97.88 28 THR B C 1
ATOM 1899 O O . THR B 1 28 ? -15.414 -8.562 -15.828 1 97.88 28 THR B O 1
ATOM 1902 N N . ALA B 1 29 ? -17.391 -9.461 -16.297 1 97.12 29 ALA B N 1
ATOM 1903 C CA . ALA B 1 29 ? -18.062 -8.875 -15.133 1 97.12 29 ALA B CA 1
ATOM 1904 C C . ALA B 1 29 ? -17.391 -9.32 -13.836 1 97.12 29 ALA B C 1
ATOM 1906 O O . ALA B 1 29 ? -17.203 -8.516 -12.914 1 97.12 29 ALA B O 1
ATOM 1907 N N . GLU B 1 30 ? -16.984 -10.578 -13.766 1 97.69 30 GLU B N 1
ATOM 1908 C CA . GLU B 1 30 ? -16.312 -11.102 -12.57 1 97.69 30 GLU B CA 1
ATOM 1909 C C . GLU B 1 30 ? -14.93 -10.492 -12.398 1 97.69 30 GLU B C 1
ATOM 1911 O O . GLU B 1 30 ? -14.531 -10.141 -11.289 1 97.69 30 GLU B O 1
ATOM 1916 N N . GLN B 1 31 ? -14.281 -10.383 -13.516 1 98.44 31 GLN B N 1
ATOM 1917 C CA . GLN B 1 31 ? -12.953 -9.781 -13.461 1 98.44 31 GLN B CA 1
ATOM 1918 C C . GLN B 1 31 ? -13.023 -8.32 -13.031 1 98.44 31 GLN B C 1
ATOM 1920 O O . GLN B 1 31 ? -12.148 -7.836 -12.312 1 98.44 31 GLN B O 1
ATOM 1925 N N . GLN B 1 32 ? -14.062 -7.629 -13.422 1 98.44 32 GLN B N 1
ATOM 1926 C CA . GLN B 1 32 ? -14.242 -6.23 -13.047 1 98.44 32 GLN B CA 1
ATOM 1927 C C . GLN B 1 32 ? -14.367 -6.082 -11.531 1 98.44 32 GLN B C 1
ATOM 1929 O O . GLN B 1 32 ? -13.891 -5.098 -10.961 1 98.44 32 GLN B O 1
ATOM 1934 N N . GLU B 1 33 ? -14.883 -7.055 -10.867 1 97.56 33 GLU B N 1
ATOM 1935 C CA . GLU B 1 33 ? -15.031 -7.035 -9.414 1 97.56 33 GLU B CA 1
ATOM 1936 C C . GLU B 1 33 ? -13.672 -7.082 -8.719 1 97.56 33 GLU B C 1
ATOM 1938 O O . GLU B 1 33 ? -13.539 -6.664 -7.566 1 97.56 33 GLU B O 1
ATOM 1943 N N . VAL B 1 34 ? -12.695 -7.566 -9.422 1 98.62 34 VAL B N 1
ATOM 1944 C CA . VAL B 1 34 ? -11.344 -7.629 -8.891 1 98.62 34 VAL B CA 1
ATOM 1945 C C . VAL B 1 34 ? -10.562 -6.383 -9.312 1 98.62 34 VAL B C 1
ATOM 1947 O O . VAL B 1 34 ? -9.859 -5.781 -8.5 1 98.62 34 VAL B O 1
ATOM 1950 N N . VAL B 1 35 ? -10.781 -5.898 -10.516 1 98.75 35 VAL B N 1
ATOM 1951 C CA . VAL B 1 35 ? -10.023 -4.793 -11.094 1 98.75 35 VAL B CA 1
ATOM 1952 C C . VAL B 1 35 ? -10.406 -3.486 -10.398 1 98.75 35 VAL B C 1
ATOM 1954 O O . VAL B 1 35 ? -9.547 -2.654 -10.117 1 98.75 35 VAL B O 1
ATOM 1957 N N . ILE B 1 36 ? -11.641 -3.297 -10.078 1 98.5 36 ILE B N 1
ATOM 1958 C CA . ILE B 1 36 ? -12.164 -2.041 -9.547 1 98.5 36 ILE B CA 1
ATOM 1959 C C . ILE B 1 36 ? -11.516 -1.744 -8.203 1 98.5 36 ILE B C 1
ATOM 1961 O O . ILE B 1 36 ? -10.945 -0.669 -8 1 98.5 36 ILE B O 1
ATOM 1965 N N . PRO B 1 37 ? -11.477 -2.711 -7.27 1 98 37 PRO B N 1
ATOM 1966 C CA . PRO B 1 37 ? -10.781 -2.418 -6.012 1 98 37 PRO B CA 1
ATOM 1967 C C . PRO B 1 37 ? -9.289 -2.182 -6.203 1 98 37 PRO B C 1
ATOM 1969 O O . PRO B 1 37 ? -8.672 -1.425 -5.445 1 98 37 PRO B O 1
ATOM 1972 N N . MET B 1 38 ? -8.711 -2.803 -7.195 1 98.25 38 MET B N 1
ATOM 1973 C CA . MET B 1 38 ? -7.297 -2.564 -7.465 1 98.25 38 MET B CA 1
ATOM 1974 C C . MET B 1 38 ? -7.066 -1.139 -7.949 1 98.25 38 MET B C 1
ATOM 1976 O O . MET B 1 38 ? -6.152 -0.457 -7.484 1 98.25 38 MET B O 1
ATOM 1980 N N . VAL B 1 39 ? -7.914 -0.688 -8.859 1 98.25 39 VAL B N 1
ATOM 1981 C CA . VAL B 1 39 ? -7.852 0.676 -9.375 1 98.25 39 VAL B CA 1
ATOM 1982 C C . VAL B 1 39 ? -8.07 1.67 -8.234 1 98.25 39 VAL B C 1
ATOM 1984 O O . VAL B 1 39 ? -7.375 2.684 -8.148 1 98.25 39 VAL B O 1
ATOM 1987 N N . TYR B 1 40 ? -8.953 1.334 -7.395 1 97.94 40 TYR B N 1
ATOM 1988 C CA . TYR B 1 40 ? -9.258 2.188 -6.25 1 97.94 40 TYR B CA 1
ATOM 1989 C C . TYR B 1 40 ? -8.062 2.279 -5.309 1 97.94 40 TYR B C 1
ATOM 1991 O O . TYR B 1 40 ? -7.73 3.363 -4.816 1 97.94 40 TYR B O 1
ATOM 1999 N N . ALA B 1 41 ? -7.379 1.205 -5.031 1 95.94 41 ALA B N 1
ATOM 2000 C CA . ALA B 1 41 ? -6.285 1.132 -4.07 1 95.94 41 ALA B CA 1
ATOM 2001 C C . ALA B 1 41 ? -5.168 2.107 -4.434 1 95.94 41 ALA B C 1
ATOM 2003 O O . ALA B 1 41 ? -4.5 2.652 -3.555 1 95.94 41 ALA B O 1
ATOM 2004 N N . TYR B 1 42 ? -5.012 2.387 -5.742 1 94.31 42 TYR B N 1
ATOM 2005 C CA . TYR B 1 42 ? -3.947 3.273 -6.195 1 94.31 42 TYR B CA 1
ATOM 2006 C C . TYR B 1 42 ? -4.508 4.629 -6.613 1 94.31 42 TYR B C 1
ATOM 2008 O O . TYR B 1 42 ? -3.754 5.586 -6.797 1 94.31 42 TYR B O 1
ATOM 2016 N N . GLY B 1 43 ? -5.812 4.684 -6.762 1 96.19 43 GLY B N 1
ATOM 2017 C CA . GLY B 1 43 ? -6.414 5.887 -7.312 1 96.19 43 GLY B CA 1
ATOM 2018 C C . GLY B 1 43 ? -5.977 6.176 -8.734 1 96.19 43 GLY B C 1
ATOM 2019 O O . GLY B 1 43 ? -5.719 7.328 -9.094 1 96.19 43 GLY B O 1
ATOM 2020 N N . GLU B 1 44 ? -5.867 5.121 -9.562 1 95.62 44 GLU B N 1
ATOM 2021 C CA . GLU B 1 44 ? -5.328 5.273 -10.914 1 95.62 44 GLU B CA 1
ATOM 2022 C C . GLU B 1 44 ? -6.129 4.461 -11.922 1 95.62 44 GLU B C 1
ATOM 2024 O O . GLU B 1 44 ? -5.895 3.262 -12.086 1 95.62 44 GLU B O 1
ATOM 2029 N N . PRO B 1 45 ? -6.969 5.117 -12.703 1 97.25 45 PRO B N 1
ATOM 2030 C CA . PRO B 1 45 ? -7.781 4.418 -13.703 1 97.25 45 PRO B CA 1
ATOM 2031 C C . PRO B 1 45 ? -6.938 3.662 -14.727 1 97.25 45 PRO B C 1
ATOM 2033 O O . PRO B 1 45 ? -7.312 2.566 -15.148 1 97.25 45 PRO B O 1
ATOM 2036 N N . GLN B 1 46 ? -5.809 4.16 -15.102 1 96.31 46 GLN B N 1
ATOM 2037 C CA . GLN B 1 46 ? -4.98 3.584 -16.156 1 96.31 46 GLN B CA 1
ATOM 2038 C C . GLN B 1 46 ? -4.359 2.264 -15.703 1 96.31 46 GLN B C 1
ATOM 2040 O O . GLN B 1 46 ? -3.834 1.507 -16.531 1 96.31 46 GLN B O 1
ATOM 2045 N N . LEU B 1 47 ? -4.414 2.01 -14.43 1 97.19 47 LEU B N 1
ATOM 2046 C CA . LEU B 1 47 ? -3.885 0.754 -13.914 1 97.19 47 LEU B CA 1
ATOM 2047 C C . LEU B 1 47 ? -4.551 -0.439 -14.594 1 97.19 47 LEU B C 1
ATOM 2049 O O . LEU B 1 47 ? -3.908 -1.469 -14.812 1 97.19 47 LEU B O 1
ATOM 2053 N N . ALA B 1 48 ? -5.812 -0.299 -14.953 1 98.25 48 ALA B N 1
ATOM 2054 C CA . ALA B 1 48 ? -6.605 -1.396 -15.5 1 98.25 48 ALA B CA 1
ATOM 2055 C C . ALA B 1 48 ? -5.957 -1.962 -16.766 1 98.25 48 ALA B C 1
ATOM 2057 O O . ALA B 1 48 ? -5.996 -3.172 -17 1 98.25 48 ALA B O 1
ATOM 2058 N N . GLN B 1 49 ? -5.305 -1.135 -17.516 1 97.56 49 GLN B N 1
ATOM 2059 C CA . GLN B 1 49 ? -4.734 -1.558 -18.781 1 97.56 49 GLN B CA 1
ATOM 2060 C C . GLN B 1 49 ? -3.533 -2.477 -18.578 1 97.56 49 GLN B C 1
ATOM 2062 O O . GLN B 1 49 ? -3.094 -3.158 -19.5 1 97.56 49 GLN B O 1
ATOM 2067 N N . HIS B 1 50 ? -3.074 -2.518 -17.328 1 97.75 50 HIS B N 1
ATOM 2068 C CA . HIS B 1 50 ? -1.87 -3.287 -17.047 1 97.75 50 HIS B CA 1
ATOM 2069 C C . HIS B 1 50 ? -2.205 -4.578 -16.297 1 97.75 50 HIS B C 1
ATOM 2071 O O . HIS B 1 50 ? -1.315 -5.383 -16.016 1 97.75 50 HIS B O 1
ATOM 2077 N N . ILE B 1 51 ? -3.439 -4.824 -16 1 98.5 51 ILE B N 1
ATOM 2078 C CA . ILE B 1 51 ? -3.848 -6.008 -15.258 1 98.5 51 ILE B CA 1
ATOM 2079 C C . ILE B 1 51 ? -4.203 -7.133 -16.219 1 98.5 51 ILE B C 1
ATOM 2081 O O . ILE B 1 51 ? -4.996 -6.941 -17.141 1 98.5 51 ILE B O 1
ATOM 2085 N N . ARG B 1 52 ? -3.578 -8.344 -16 1 98.12 52 ARG B N 1
ATOM 2086 C CA . ARG B 1 52 ? -3.846 -9.516 -16.828 1 98.12 52 ARG B CA 1
ATOM 2087 C C . ARG B 1 52 ? -4.301 -10.695 -15.969 1 98.12 52 ARG B C 1
ATOM 2089 O O . ARG B 1 52 ? -3.74 -10.945 -14.906 1 98.12 52 ARG B O 1
ATOM 2096 N N . PHE B 1 53 ? -5.305 -11.328 -16.484 1 98.44 53 PHE B N 1
ATOM 2097 C CA . PHE B 1 53 ? -5.82 -12.539 -15.867 1 98.44 53 PHE B CA 1
ATOM 2098 C C . PHE B 1 53 ? -5.523 -13.758 -16.734 1 98.44 53 PHE B C 1
ATOM 2100 O O . PHE B 1 53 ? -5.738 -13.719 -17.953 1 98.44 53 PHE B O 1
ATOM 2107 N N . SER B 1 54 ? -5.094 -14.758 -16.109 1 97.94 54 SER B N 1
ATOM 2108 C CA . SER B 1 54 ? -5.152 -16.031 -16.828 1 97.94 54 SER B CA 1
ATOM 2109 C C . SER B 1 54 ? -6.582 -16.562 -16.906 1 97.94 54 SER B C 1
ATOM 2111 O O . SER B 1 54 ? -7.469 -16.062 -16.203 1 97.94 54 SER B O 1
ATOM 2113 N N . ALA B 1 55 ? -6.875 -17.438 -17.703 1 94.5 55 ALA B N 1
ATOM 2114 C CA . ALA B 1 55 ? -8.195 -17.797 -18.203 1 94.5 55 ALA B CA 1
ATOM 2115 C C . ALA B 1 55 ? -9.109 -18.25 -17.062 1 94.5 55 ALA B C 1
ATOM 2117 O O . ALA B 1 55 ? -10.281 -17.891 -17.016 1 94.5 55 ALA B O 1
ATOM 2118 N N . ASN B 1 56 ? -8.664 -18.953 -16.047 1 96.69 56 ASN B N 1
ATOM 2119 C CA . ASN B 1 56 ? -9.539 -19.578 -15.055 1 96.69 56 ASN B CA 1
ATOM 2120 C C . ASN B 1 56 ? -9.219 -19.109 -13.641 1 96.69 56 ASN B C 1
ATOM 2122 O O . ASN B 1 56 ? -9.508 -19.797 -12.664 1 96.69 56 ASN B O 1
ATOM 2126 N N . LEU B 1 57 ? -8.695 -17.953 -13.578 1 98.31 57 LEU B N 1
ATOM 2127 C CA . LEU B 1 57 ? -8.172 -17.484 -12.305 1 98.31 57 LEU B CA 1
ATOM 2128 C C . LEU B 1 57 ? -9.289 -17.391 -11.258 1 98.31 57 LEU B C 1
ATOM 2130 O O . LEU B 1 57 ? -9.133 -17.906 -10.141 1 98.31 57 LEU B O 1
ATOM 2134 N N . ILE B 1 58 ? -10.367 -16.828 -11.586 1 98.12 58 ILE B N 1
ATOM 2135 C CA . ILE B 1 58 ? -11.422 -16.531 -10.617 1 98.12 58 ILE B CA 1
ATOM 2136 C C . ILE B 1 58 ? -12.023 -17.844 -10.117 1 98.12 58 ILE B C 1
ATOM 2138 O O . ILE B 1 58 ? -12.18 -18.047 -8.906 1 98.12 58 ILE B O 1
ATOM 2142 N N . ASN B 1 59 ? -12.312 -18.734 -11.039 1 97.69 59 ASN B N 1
ATOM 2143 C CA . ASN B 1 59 ? -12.852 -20.031 -10.664 1 97.69 59 ASN B CA 1
ATOM 2144 C C . ASN B 1 59 ? -11.859 -20.828 -9.82 1 97.69 59 ASN B C 1
ATOM 2146 O O . ASN B 1 59 ? -12.242 -21.469 -8.836 1 97.69 59 ASN B O 1
ATOM 2150 N N . THR B 1 60 ? -10.68 -20.828 -10.211 1 98.31 60 THR B N 1
ATOM 2151 C CA . THR B 1 60 ? -9.625 -21.531 -9.492 1 98.31 60 THR B CA 1
ATOM 2152 C C . THR B 1 60 ? -9.461 -20.984 -8.078 1 98.31 60 THR B C 1
ATOM 2154 O O . THR B 1 60 ? -9.25 -21.75 -7.129 1 98.31 60 THR B O 1
ATOM 2157 N N . ALA B 1 61 ? -9.562 -19.672 -7.965 1 98 61 ALA B N 1
ATOM 2158 C CA . ALA B 1 61 ? -9.523 -19.047 -6.637 1 98 61 ALA B CA 1
ATOM 2159 C C . ALA B 1 61 ? -10.656 -19.578 -5.758 1 98 61 ALA B C 1
ATOM 2161 O O . ALA B 1 61 ? -10.438 -19.922 -4.598 1 98 61 ALA B O 1
ATOM 2162 N N . GLY B 1 62 ? -11.82 -19.609 -6.32 1 97.25 62 GLY B N 1
ATOM 2163 C CA . GLY B 1 62 ? -12.961 -20.125 -5.578 1 97.25 62 GLY B CA 1
ATOM 2164 C C . GLY B 1 62 ? -12.766 -21.531 -5.082 1 97.25 62 GLY B C 1
ATOM 2165 O O . GLY B 1 62 ? -13.078 -21.844 -3.93 1 97.25 62 GLY B O 1
ATOM 2166 N N . LYS B 1 63 ? -12.25 -22.375 -5.91 1 97.56 63 LYS B N 1
ATOM 2167 C CA . LYS B 1 63 ? -12.008 -23.766 -5.555 1 97.56 63 LYS B CA 1
ATOM 2168 C C . LYS B 1 63 ? -10.977 -23.875 -4.438 1 97.56 63 LYS B C 1
ATOM 2170 O O . LYS B 1 63 ? -11.156 -24.641 -3.484 1 97.56 63 LYS B O 1
ATOM 2175 N N . ALA B 1 64 ? -9.906 -23.125 -4.57 1 97.5 64 ALA B N 1
ATOM 2176 C CA . ALA B 1 64 ? -8.852 -23.156 -3.559 1 97.5 64 ALA B CA 1
ATOM 2177 C C . ALA B 1 64 ? -9.391 -22.703 -2.201 1 97.5 64 ALA B C 1
ATOM 2179 O O . ALA B 1 64 ? -9.07 -23.312 -1.172 1 97.5 64 ALA B O 1
ATOM 2180 N N . LEU B 1 65 ? -10.164 -21.656 -2.24 1 96.25 65 LEU B N 1
ATOM 2181 C CA . LEU B 1 65 ? -10.727 -21.109 -1.008 1 96.25 65 LEU B CA 1
ATOM 2182 C C . LEU B 1 65 ? -11.711 -22.094 -0.382 1 96.25 65 LEU B C 1
ATOM 2184 O O . LEU B 1 65 ? -11.711 -22.297 0.836 1 96.25 65 LEU B O 1
ATOM 2188 N N . LYS B 1 66 ? -12.5 -22.719 -1.183 1 94.88 66 LYS B N 1
ATOM 2189 C CA . LYS B 1 66 ? -13.461 -23.703 -0.705 1 94.88 66 LYS B CA 1
ATOM 2190 C C . LYS B 1 66 ? -12.75 -24.891 -0.043 1 94.88 66 LYS B C 1
ATOM 2192 O O . LYS B 1 66 ? -13.234 -25.438 0.944 1 94.88 66 LYS B O 1
ATOM 2197 N N . LYS B 1 67 ? -11.656 -25.25 -0.558 1 95.75 67 LYS B N 1
ATOM 2198 C CA . LYS B 1 67 ? -10.898 -26.391 -0.04 1 95.75 67 LYS B CA 1
ATOM 2199 C C . LYS B 1 67 ? -10 -25.953 1.121 1 95.75 67 LYS B C 1
ATOM 2201 O O . LYS B 1 67 ? -9.188 -26.75 1.604 1 95.75 67 LYS B O 1
ATOM 2206 N N . ARG B 1 68 ? -10.047 -24.703 1.481 1 94.62 68 ARG B N 1
ATOM 2207 C CA . ARG B 1 68 ? -9.305 -24.156 2.607 1 94.62 68 ARG B CA 1
ATOM 2208 C C . ARG B 1 68 ? -7.801 -24.328 2.412 1 94.62 68 ARG B C 1
ATOM 2210 O O . ARG B 1 68 ? -7.09 -24.719 3.34 1 94.62 68 ARG B O 1
ATOM 2217 N N . LYS B 1 69 ? -7.359 -24.062 1.211 1 95.75 69 LYS B N 1
ATOM 2218 C CA . LYS B 1 69 ? -5.941 -24.172 0.892 1 95.75 69 LYS B CA 1
ATOM 2219 C C . LYS B 1 69 ? -5.16 -23 1.491 1 95.75 69 LYS B C 1
ATOM 2221 O O . LYS B 1 69 ? -5.742 -21.969 1.846 1 95.75 69 LYS B O 1
ATOM 2226 N N . ASN B 1 70 ? -3.842 -23.172 1.605 1 96.75 70 ASN B N 1
ATOM 2227 C CA . ASN B 1 70 ? -2.982 -22.188 2.25 1 96.75 70 ASN B CA 1
ATOM 2228 C C . ASN B 1 70 ? -2.809 -20.938 1.381 1 96.75 70 ASN B C 1
ATOM 2230 O O . ASN B 1 70 ? -2.869 -21.031 0.153 1 96.75 70 ASN B O 1
ATOM 2234 N N . LEU B 1 71 ? -2.682 -19.859 2.088 1 97.88 71 LEU B N 1
ATOM 2235 C CA . LEU B 1 71 ? -2.314 -18.594 1.469 1 97.88 71 LEU B CA 1
ATOM 2236 C C . LEU B 1 71 ? -0.917 -18.156 1.898 1 97.88 71 LEU B C 1
ATOM 2238 O O . LEU B 1 71 ? -0.65 -18 3.092 1 97.88 71 LEU B O 1
ATOM 2242 N N . LEU B 1 72 ? -0.025 -18.031 0.93 1 98.12 72 LEU B N 1
ATOM 2243 C CA . LEU B 1 72 ? 1.354 -17.609 1.172 1 98.12 72 LEU B CA 1
ATOM 2244 C C . LEU B 1 72 ? 1.608 -16.219 0.62 1 98.12 72 LEU B C 1
ATOM 2246 O O . LEU B 1 72 ? 1.021 -15.828 -0.392 1 98.12 72 LEU B O 1
ATOM 2250 N N . TYR B 1 73 ? 2.457 -15.453 1.288 1 98.06 73 TYR B N 1
ATOM 2251 C CA . TYR B 1 73 ? 2.732 -14.102 0.831 1 98.06 73 TYR B CA 1
ATOM 2252 C C . TYR B 1 73 ? 4.191 -13.734 1.062 1 98.06 73 TYR B C 1
ATOM 2254 O O . TYR B 1 73 ? 4.855 -14.305 1.927 1 98.06 73 TYR B O 1
ATOM 2262 N N . ASP B 1 74 ? 4.715 -12.719 0.33 1 97.31 74 ASP B N 1
ATOM 2263 C CA . ASP B 1 74 ? 6.145 -12.438 0.337 1 97.31 74 ASP B CA 1
ATOM 2264 C C . ASP B 1 74 ? 6.469 -11.258 1.258 1 97.31 74 ASP B C 1
ATOM 2266 O O . ASP B 1 74 ? 7.637 -11.008 1.563 1 97.31 74 ASP B O 1
ATOM 2270 N N . GLU B 1 75 ? 5.484 -10.539 1.624 1 96.06 75 GLU B N 1
ATOM 2271 C CA . GLU B 1 75 ? 5.711 -9.312 2.389 1 96.06 75 GLU B CA 1
ATOM 2272 C C . GLU B 1 75 ? 4.625 -9.109 3.441 1 96.06 75 GLU B C 1
ATOM 2274 O O . GLU B 1 75 ? 3.438 -9.273 3.154 1 96.06 75 GLU B O 1
ATOM 2279 N N . ASP B 1 76 ? 5.008 -8.695 4.629 1 94.19 76 ASP B N 1
ATOM 2280 C CA . ASP B 1 76 ? 4.117 -8.602 5.781 1 94.19 76 ASP B CA 1
ATOM 2281 C C . ASP B 1 76 ? 2.982 -7.613 5.52 1 94.19 76 ASP B C 1
ATOM 2283 O O . ASP B 1 76 ? 1.86 -7.812 5.992 1 94.19 76 ASP B O 1
ATOM 2287 N N . LEU B 1 77 ? 3.266 -6.676 4.848 1 95.81 77 LEU B N 1
ATOM 2288 C CA . LEU B 1 77 ? 2.26 -5.645 4.617 1 95.81 77 LEU B CA 1
ATOM 2289 C C . LEU B 1 77 ? 1.031 -6.227 3.926 1 95.81 77 LEU B C 1
ATOM 2291 O O . LEU B 1 77 ? -0.084 -5.734 4.121 1 95.81 77 LEU B O 1
ATOM 2295 N N . ILE B 1 78 ? 1.22 -7.27 3.178 1 97.06 78 ILE B N 1
ATOM 2296 C CA . ILE B 1 78 ? 0.099 -7.93 2.514 1 97.06 78 ILE B CA 1
ATOM 2297 C C . ILE B 1 78 ? -0.879 -8.461 3.559 1 97.06 78 ILE B C 1
ATOM 2299 O O . ILE B 1 78 ? -2.084 -8.219 3.471 1 97.06 78 ILE B O 1
ATOM 2303 N N . ARG B 1 79 ? -0.333 -9.094 4.523 1 95.69 79 ARG B N 1
ATOM 2304 C CA . ARG B 1 79 ? -1.176 -9.68 5.562 1 95.69 79 ARG B CA 1
ATOM 2305 C C . ARG B 1 79 ? -2.027 -8.609 6.238 1 95.69 79 ARG B C 1
ATOM 2307 O O . ARG B 1 79 ? -3.209 -8.836 6.52 1 95.69 79 ARG B O 1
ATOM 2314 N N . TYR B 1 80 ? -1.459 -7.496 6.438 1 94.25 80 TYR B N 1
ATOM 2315 C CA . TYR B 1 80 ? -2.148 -6.441 7.172 1 94.25 80 TYR B CA 1
ATOM 2316 C C . TYR B 1 80 ? -3.158 -5.727 6.281 1 94.25 80 TYR B C 1
ATOM 2318 O O . TYR B 1 80 ? -4.07 -5.059 6.777 1 94.25 80 TYR B O 1
ATOM 2326 N N . ALA B 1 81 ? -3.016 -5.887 5.035 1 96.38 81 ALA B N 1
ATOM 2327 C CA . ALA B 1 81 ? -3.945 -5.277 4.09 1 96.38 81 ALA B CA 1
ATOM 2328 C C . ALA B 1 81 ? -5.082 -6.238 3.738 1 96.38 81 ALA B C 1
ATOM 2330 O O . ALA B 1 81 ? -6.078 -5.836 3.135 1 96.38 81 ALA B O 1
ATOM 2331 N N . LEU B 1 82 ? -4.965 -7.484 4.129 1 96.44 82 LEU B N 1
ATOM 2332 C CA . LEU B 1 82 ? -5.965 -8.5 3.812 1 96.44 82 LEU B CA 1
ATOM 2333 C C . LEU B 1 82 ? -7.141 -8.422 4.785 1 96.44 82 LEU B C 1
ATOM 2335 O O . LEU B 1 82 ? -6.957 -8.102 5.961 1 96.44 82 LEU B O 1
ATOM 2339 N N . ASP B 1 83 ? -8.281 -8.734 4.242 1 94.19 83 ASP B N 1
ATOM 2340 C CA . ASP B 1 83 ? -9.438 -8.977 5.102 1 94.19 83 ASP B CA 1
ATOM 2341 C C . ASP B 1 83 ? -9.383 -10.375 5.711 1 94.19 83 ASP B C 1
ATOM 2343 O O . ASP B 1 83 ? -10.047 -11.297 5.23 1 94.19 83 ASP B O 1
ATOM 2347 N N . VAL B 1 84 ? -8.742 -10.469 6.762 1 90.44 84 VAL B N 1
ATOM 2348 C CA . VAL B 1 84 ? -8.438 -11.766 7.348 1 90.44 84 VAL B CA 1
ATOM 2349 C C . VAL B 1 84 ? -9.703 -12.383 7.93 1 90.44 84 VAL B C 1
ATOM 2351 O O . VAL B 1 84 ? -9.766 -13.594 8.172 1 90.44 84 VAL B O 1
ATOM 2354 N N . SER B 1 85 ? -10.727 -11.586 8.156 1 89.81 85 SER B N 1
ATOM 2355 C CA . SER B 1 85 ? -11.984 -12.102 8.695 1 89.81 85 SER B CA 1
ATOM 2356 C C . SER B 1 85 ? -12.672 -13.039 7.707 1 89.81 85 SER B C 1
ATOM 2358 O O . SER B 1 85 ? -13.516 -13.844 8.094 1 89.81 85 SER B O 1
ATOM 2360 N N . ARG B 1 86 ? -12.281 -13.023 6.488 1 90.75 86 ARG B N 1
ATOM 2361 C CA . ARG B 1 86 ? -12.898 -13.844 5.453 1 90.75 86 ARG B CA 1
ATOM 2362 C C . ARG B 1 86 ? -12.07 -15.086 5.172 1 90.75 86 ARG B C 1
ATOM 2364 O O . ARG B 1 86 ? -12.461 -15.93 4.355 1 90.75 86 ARG B O 1
ATOM 2371 N N . LEU B 1 87 ? -10.953 -15.18 5.812 1 90.56 87 LEU B N 1
ATOM 2372 C CA . LEU B 1 87 ? -10.07 -16.312 5.582 1 90.56 87 LEU B CA 1
ATOM 2373 C C . LEU B 1 87 ? -10.359 -17.438 6.574 1 90.56 87 LEU B C 1
ATOM 2375 O O . LEU B 1 87 ? -10.648 -17.172 7.742 1 90.56 87 LEU B O 1
ATOM 2379 N N . SER B 1 88 ? -10.289 -18.641 6.109 1 87.12 88 SER B N 1
ATOM 2380 C CA . SER B 1 88 ? -10.5 -19.812 6.969 1 87.12 88 SER B CA 1
ATOM 2381 C C . SER B 1 88 ? -9.227 -20.188 7.715 1 87.12 88 SER B C 1
ATOM 2383 O O . SER B 1 88 ? -9.273 -20.875 8.734 1 87.12 88 SER B O 1
ATOM 2385 N N . GLN B 1 89 ? -8.102 -19.797 7.121 1 88.31 89 GLN B N 1
ATOM 2386 C CA . GLN B 1 89 ? -6.793 -20.062 7.707 1 88.31 89 GLN B CA 1
ATOM 2387 C C . GLN B 1 89 ? -5.918 -18.812 7.699 1 88.31 89 GLN B C 1
ATOM 2389 O O . GLN B 1 89 ? -6.086 -17.938 6.848 1 88.31 89 GLN B O 1
ATOM 2394 N N . GLU B 1 90 ? -5.074 -18.797 8.656 1 91.5 90 GLU B N 1
ATOM 2395 C CA . GLU B 1 90 ? -4.133 -17.672 8.703 1 91.5 90 GLU B CA 1
ATOM 2396 C C . GLU B 1 90 ? -3.152 -17.734 7.539 1 91.5 90 GLU B C 1
ATOM 2398 O O . GLU B 1 90 ? -2.604 -18.797 7.23 1 91.5 90 GLU B O 1
ATOM 2403 N N . PRO B 1 91 ? -3.006 -16.609 6.902 1 93.94 91 PRO B N 1
ATOM 2404 C CA . PRO B 1 91 ? -1.957 -16.594 5.879 1 93.94 91 PRO B CA 1
ATOM 2405 C C . PRO B 1 91 ? -0.568 -16.859 6.457 1 93.94 91 PRO B C 1
ATOM 2407 O O . PRO B 1 91 ? -0.32 -16.578 7.633 1 93.94 91 PRO B O 1
ATOM 2410 N N . MET B 1 92 ? 0.235 -17.359 5.641 1 90.75 92 MET B N 1
ATOM 2411 C CA . MET B 1 92 ? 1.554 -17.781 6.113 1 90.75 92 MET B CA 1
ATOM 2412 C C . MET B 1 92 ? 2.654 -17 5.398 1 90.75 92 MET B C 1
ATOM 2414 O O . MET B 1 92 ? 2.523 -16.672 4.219 1 90.75 92 MET B O 1
ATOM 2418 N N . HIS B 1 93 ? 3.57 -16.641 6.258 1 85.94 93 HIS B N 1
ATOM 2419 C CA . HIS B 1 93 ? 4.844 -16.156 5.734 1 85.94 93 HIS B CA 1
ATOM 2420 C C . HIS B 1 93 ? 6.016 -16.719 6.539 1 85.94 93 HIS B C 1
ATOM 2422 O O . HIS B 1 93 ? 5.82 -17.266 7.625 1 85.94 93 HIS B O 1
ATOM 2428 N N . PHE B 1 94 ? 7.23 -16.625 5.961 1 88.81 94 PHE B N 1
ATOM 2429 C CA . PHE B 1 94 ? 8.398 -17.203 6.613 1 88.81 94 PHE B CA 1
ATOM 2430 C C . PHE B 1 94 ? 9.539 -16.203 6.691 1 88.81 94 PHE B C 1
ATOM 2432 O O . PHE B 1 94 ? 10.672 -16.562 6.988 1 88.81 94 PHE B O 1
ATOM 2439 N N . LEU B 1 95 ? 9.195 -14.93 6.535 1 91.62 95 LEU B N 1
ATOM 2440 C CA . LEU B 1 95 ? 10.188 -13.875 6.363 1 91.62 95 LEU B CA 1
ATOM 2441 C C . LEU B 1 95 ? 11.039 -13.719 7.613 1 91.62 95 LEU B C 1
ATOM 2443 O O . LEU B 1 95 ? 12.211 -13.344 7.527 1 91.62 95 LEU B O 1
ATOM 2447 N N . HIS B 1 96 ? 10.469 -14.102 8.734 1 92.19 96 HIS B N 1
ATOM 2448 C CA . HIS B 1 96 ? 11.133 -13.758 9.984 1 92.19 96 HIS B CA 1
ATOM 2449 C C . HIS B 1 96 ? 11.703 -15 10.664 1 92.19 96 HIS B C 1
ATOM 2451 O O . HIS B 1 96 ? 12.258 -14.914 11.758 1 92.19 96 HIS B O 1
ATOM 2457 N N . LYS B 1 97 ? 11.531 -16.125 10.047 1 92.69 97 LYS B N 1
ATOM 2458 C CA . LYS B 1 97 ? 12.188 -17.328 10.57 1 92.69 97 LYS B CA 1
ATOM 2459 C C . LYS B 1 97 ? 13.695 -17.141 10.633 1 92.69 97 LYS B C 1
ATOM 2461 O O . LYS B 1 97 ? 14.312 -16.641 9.688 1 92.69 97 LYS B O 1
ATOM 2466 N N . ALA B 1 98 ? 14.305 -17.547 11.695 1 94.25 98 ALA B N 1
ATOM 2467 C CA . ALA B 1 98 ? 15.742 -17.375 11.922 1 94.25 98 ALA B CA 1
ATOM 2468 C C . ALA B 1 98 ? 16.547 -18.016 10.797 1 94.25 98 ALA B C 1
ATOM 2470 O O . ALA B 1 98 ? 17.547 -17.453 10.344 1 94.25 98 ALA B O 1
ATOM 2471 N N . SER B 1 99 ? 16.109 -19.156 10.438 1 93.94 99 SER B N 1
ATOM 2472 C CA . SER B 1 99 ? 16.828 -19.859 9.375 1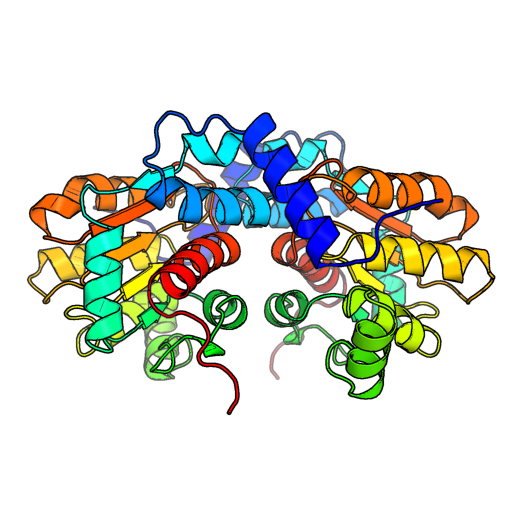 93.94 99 SER B CA 1
ATOM 2473 C C . SER B 1 99 ? 16.781 -19.078 8.07 1 93.94 99 SER B C 1
ATOM 2475 O O . SER B 1 99 ? 17.766 -19.047 7.32 1 93.94 99 SER B O 1
ATOM 2477 N N . VAL B 1 100 ? 15.672 -18.438 7.789 1 95.25 100 VAL B N 1
ATOM 2478 C CA . VAL B 1 100 ? 15.516 -17.625 6.582 1 95.25 100 VAL B CA 1
ATOM 2479 C C . VAL B 1 100 ? 16.438 -16.406 6.656 1 95.25 100 VAL B C 1
ATOM 2481 O O . VAL B 1 100 ? 17.172 -16.109 5.707 1 95.25 100 VAL B O 1
ATOM 2484 N N . VAL B 1 101 ? 16.406 -15.766 7.75 1 95 101 VAL B N 1
ATOM 2485 C CA . VAL B 1 101 ? 17.219 -14.57 7.957 1 95 101 VAL B CA 1
ATOM 2486 C C . VAL B 1 101 ? 18.703 -14.922 7.809 1 95 101 VAL B C 1
ATOM 2488 O O . VAL B 1 101 ? 19.438 -14.25 7.082 1 95 101 VAL B O 1
ATOM 2491 N N . SER B 1 102 ? 19.125 -16 8.469 1 95.75 102 SER B N 1
ATOM 2492 C CA . SER B 1 102 ? 20.516 -16.438 8.43 1 95.75 102 SER B CA 1
ATOM 2493 C C . SER B 1 102 ? 20.938 -16.828 7.012 1 95.75 102 SER B C 1
ATOM 2495 O O . SER B 1 102 ? 22.016 -16.484 6.559 1 95.75 102 SER B O 1
ATOM 2497 N N . HIS B 1 103 ? 20.094 -17.547 6.402 1 95.12 103 HIS B N 1
ATOM 2498 C CA . HIS B 1 103 ? 20.391 -17.984 5.039 1 95.12 103 HIS B CA 1
ATOM 2499 C C . HIS B 1 103 ? 20.5 -16.797 4.09 1 95.12 103 HIS B C 1
ATOM 2501 O O . HIS B 1 103 ? 21.406 -16.75 3.254 1 95.12 103 HIS B O 1
ATOM 2507 N N . ALA B 1 104 ? 19.594 -15.875 4.121 1 94.75 104 ALA B N 1
ATOM 2508 C CA . ALA B 1 104 ? 19.625 -14.68 3.283 1 94.75 104 ALA B CA 1
ATOM 2509 C C . ALA B 1 104 ? 20.922 -13.906 3.471 1 94.75 104 ALA B C 1
ATOM 2511 O O . ALA B 1 104 ? 21.562 -13.516 2.494 1 94.75 104 ALA B O 1
ATOM 2512 N N . LYS B 1 105 ? 21.281 -13.758 4.727 1 94.31 105 LYS B N 1
ATOM 2513 C CA . LYS B 1 105 ? 22.516 -13.031 5.039 1 94.31 105 LYS B CA 1
ATOM 2514 C C . LYS B 1 105 ? 23.734 -13.766 4.516 1 94.31 105 LYS B C 1
ATOM 2516 O O . LYS B 1 105 ? 24.609 -13.164 3.877 1 94.31 105 LYS B O 1
ATOM 2521 N N . ALA B 1 106 ? 23.797 -15.039 4.73 1 95.44 106 ALA B N 1
ATOM 2522 C CA . ALA B 1 106 ? 24.938 -15.859 4.352 1 95.44 106 ALA B CA 1
ATOM 2523 C C . ALA B 1 106 ? 25.125 -15.875 2.838 1 95.44 106 ALA B C 1
ATOM 2525 O O . ALA B 1 106 ? 26.266 -15.938 2.35 1 95.44 106 ALA B O 1
ATOM 2526 N N . ASN B 1 107 ? 24.047 -15.75 2.137 1 94.38 107 ASN B N 1
ATOM 2527 C CA . ASN B 1 107 ? 24.109 -15.883 0.685 1 94.38 107 ASN B CA 1
ATOM 2528 C C . ASN B 1 107 ? 23.891 -14.539 -0.01 1 94.38 107 ASN B C 1
ATOM 2530 O O . ASN B 1 107 ? 23.797 -14.484 -1.236 1 94.38 107 ASN B O 1
ATOM 2534 N N . ARG B 1 108 ? 23.781 -13.461 0.71 1 91.69 108 ARG B N 1
ATOM 2535 C CA . ARG B 1 108 ? 23.562 -12.117 0.19 1 91.69 108 ARG B CA 1
ATOM 2536 C C . ARG B 1 108 ? 22.375 -12.07 -0.758 1 91.69 108 ARG B C 1
ATOM 2538 O O . ARG B 1 108 ? 22.484 -11.602 -1.892 1 91.69 108 ARG B O 1
ATOM 2545 N N . GLN B 1 109 ? 21.312 -12.625 -0.317 1 93.69 109 GLN B N 1
ATOM 2546 C CA . GLN B 1 109 ? 20.062 -12.617 -1.073 1 93.69 109 GLN B CA 1
ATOM 2547 C C . GLN B 1 109 ? 18.906 -12.062 -0.236 1 93.69 109 GLN B C 1
ATOM 2549 O O . GLN B 1 109 ? 19.062 -11.844 0.969 1 93.69 109 GLN B O 1
ATOM 2554 N N . THR B 1 110 ? 17.891 -11.75 -0.961 1 93.31 110 THR B N 1
ATOM 2555 C CA . THR B 1 110 ? 16.766 -11.18 -0.224 1 93.31 110 THR B CA 1
ATOM 2556 C C . THR B 1 110 ? 16.156 -12.211 0.712 1 93.31 110 THR B C 1
ATOM 2558 O O . THR B 1 110 ? 16.094 -13.398 0.385 1 93.31 110 THR B O 1
ATOM 2561 N N . ARG B 1 111 ? 15.68 -11.758 1.812 1 93.69 111 ARG B N 1
ATOM 2562 C CA . ARG B 1 111 ? 14.969 -12.625 2.752 1 93.69 111 ARG B CA 1
ATOM 2563 C C . ARG B 1 111 ? 13.766 -13.281 2.086 1 93.69 111 ARG B C 1
ATOM 2565 O O . ARG B 1 111 ? 13.461 -14.445 2.352 1 93.69 111 ARG B O 1
ATOM 2572 N N . ALA B 1 112 ? 13.031 -12.508 1.228 1 94.5 112 ALA B N 1
ATOM 2573 C CA . ALA B 1 112 ? 11.836 -13.016 0.553 1 94.5 112 ALA B CA 1
ATOM 2574 C C . ALA B 1 112 ? 12.18 -14.203 -0.346 1 94.5 112 ALA B C 1
ATOM 2576 O O . ALA B 1 112 ? 11.438 -15.188 -0.39 1 94.5 112 ALA B O 1
ATOM 2577 N N . MET B 1 113 ? 13.266 -14.055 -1.002 1 95.06 113 MET B N 1
ATOM 2578 C CA . MET B 1 113 ? 13.727 -15.156 -1.849 1 95.06 113 MET B CA 1
ATOM 2579 C C . MET B 1 113 ? 14.031 -16.391 -1.014 1 95.06 113 MET B C 1
ATOM 2581 O O . MET B 1 113 ? 13.664 -17.516 -1.389 1 95.06 113 MET B O 1
ATOM 2585 N N . SER B 1 114 ? 14.672 -16.203 0.092 1 95.94 114 SER B N 1
ATOM 2586 C CA . SER B 1 114 ? 15.016 -17.297 0.994 1 95.94 114 SER B CA 1
ATOM 2587 C C . SER B 1 114 ? 13.766 -17.953 1.58 1 95.94 114 SER B C 1
ATOM 2589 O O . SER B 1 114 ? 13.719 -19.172 1.778 1 95.94 114 SER B O 1
ATOM 2591 N N . ALA B 1 115 ? 12.781 -17.156 1.776 1 97.25 115 ALA B N 1
ATOM 2592 C CA . ALA B 1 115 ? 11.555 -17.641 2.4 1 97.25 115 ALA B CA 1
ATOM 2593 C C . ALA B 1 115 ? 10.789 -18.578 1.466 1 97.25 115 ALA B C 1
ATOM 2595 O O . ALA B 1 115 ? 10 -19.406 1.919 1 97.25 115 ALA B O 1
ATOM 2596 N N . VAL B 1 116 ? 10.992 -18.469 0.161 1 97.19 116 VAL B N 1
ATOM 2597 C CA . VAL B 1 116 ? 10.281 -19.266 -0.826 1 97.19 116 VAL B CA 1
ATOM 2598 C C . VAL B 1 116 ? 10.578 -20.75 -0.596 1 97.19 116 VAL B C 1
ATOM 2600 O O . VAL B 1 116 ? 9.711 -21.609 -0.787 1 97.19 116 VAL B O 1
ATOM 2603 N N . GLU B 1 117 ? 11.773 -21.062 -0.123 1 95.5 117 GLU B N 1
ATOM 2604 C CA . GLU B 1 117 ? 12.133 -22.438 0.166 1 95.5 117 GLU B CA 1
ATOM 2605 C C . GLU B 1 117 ? 11.211 -23.047 1.221 1 95.5 117 GLU B C 1
ATOM 2607 O O . GLU B 1 117 ? 10.898 -24.234 1.166 1 95.5 117 GLU B O 1
ATOM 2612 N N . CYS B 1 118 ? 10.797 -22.219 2.084 1 96.81 118 CYS B N 1
ATOM 2613 C CA . CYS B 1 118 ? 9.938 -22.672 3.176 1 96.81 118 CYS B CA 1
ATOM 2614 C C . CYS B 1 118 ? 8.508 -22.875 2.699 1 96.81 118 CYS B C 1
ATOM 2616 O O . CYS B 1 118 ? 7.691 -23.484 3.396 1 96.81 118 CYS B O 1
ATOM 2618 N N . TRP B 1 119 ? 8.172 -22.453 1.478 1 97.31 119 TRP B N 1
ATOM 2619 C CA . TRP B 1 119 ? 6.809 -22.531 0.958 1 97.31 119 TRP B CA 1
ATOM 2620 C C . TRP B 1 119 ? 6.508 -23.938 0.451 1 97.31 119 TRP B C 1
ATOM 2622 O O . TRP B 1 119 ? 5.34 -24.344 0.353 1 97.31 119 TRP B O 1
ATOM 2632 N N . LYS B 1 120 ? 7.465 -24.703 0.14 1 96.62 120 LYS B N 1
ATOM 2633 C CA . LYS B 1 120 ? 7.363 -25.953 -0.623 1 96.62 120 LYS B CA 1
ATOM 2634 C C . LYS B 1 120 ? 6.355 -26.906 0.01 1 96.62 120 LYS B C 1
ATOM 2636 O O . LYS B 1 120 ? 5.441 -27.375 -0.664 1 96.62 120 LYS B O 1
ATOM 2641 N N . PRO B 1 121 ? 6.379 -27.078 1.319 1 96.25 121 PRO B N 1
ATOM 2642 C CA . PRO B 1 121 ? 5.441 -28.031 1.905 1 96.25 121 PRO B CA 1
ATOM 2643 C C . PRO B 1 121 ? 4.016 -27.5 1.996 1 96.25 121 PRO B C 1
ATOM 2645 O O . PRO B 1 121 ? 3.078 -28.25 2.254 1 96.25 121 PRO B O 1
ATOM 2648 N N . TYR B 1 122 ? 3.797 -26.25 1.729 1 96.69 122 TYR B N 1
ATOM 2649 C CA . TYR B 1 122 ? 2.514 -25.625 2.031 1 96.69 122 TYR B CA 1
ATOM 2650 C C . TYR B 1 122 ? 1.858 -25.078 0.767 1 96.69 122 TYR B C 1
ATOM 2652 O O . TYR B 1 122 ? 0.69 -24.688 0.786 1 96.69 122 TYR B O 1
ATOM 2660 N N . MET B 1 123 ? 2.453 -25.125 -0.306 1 97.31 123 MET B N 1
ATOM 2661 C CA . MET B 1 123 ? 2.117 -24.328 -1.474 1 97.31 123 MET B CA 1
ATOM 2662 C C . MET B 1 123 ? 1.116 -25.047 -2.369 1 97.31 123 MET B C 1
ATOM 2664 O O . MET B 1 123 ? 0.293 -24.406 -3.029 1 97.31 123 MET B O 1
ATOM 2668 N N . SER B 1 124 ? 1.145 -26.391 -2.354 1 97.69 124 SER B N 1
ATOM 2669 C CA . SER B 1 124 ? 0.382 -27.172 -3.322 1 97.69 124 SER B CA 1
ATOM 2670 C C . SER B 1 124 ? -1.104 -26.828 -3.256 1 97.69 124 SER B C 1
ATOM 2672 O O . SER B 1 124 ? -1.732 -26.969 -2.205 1 97.69 124 SER B O 1
ATOM 2674 N N . GLY B 1 125 ? -1.592 -26.359 -4.387 1 98 125 GLY B N 1
ATOM 2675 C CA . GLY B 1 125 ? -3.014 -26.078 -4.504 1 98 125 GLY B CA 1
ATOM 2676 C C . GLY B 1 125 ? -3.418 -24.797 -3.809 1 98 125 GLY B C 1
ATOM 2677 O O . GLY B 1 125 ? -4.59 -24.406 -3.83 1 98 125 GLY B O 1
ATOM 2678 N N . GLY B 1 126 ? -2.482 -24.078 -3.248 1 98 126 GLY B N 1
ATOM 2679 C CA . GLY B 1 126 ? -2.783 -22.875 -2.484 1 98 126 GLY B CA 1
ATOM 2680 C C . GLY B 1 126 ? -2.746 -21.609 -3.32 1 98 126 GLY B C 1
ATOM 2681 O O . GLY B 1 126 ? -2.906 -21.672 -4.543 1 98 126 GLY B O 1
ATOM 2682 N N . ILE B 1 127 ? -2.711 -20.531 -2.635 1 98.44 127 ILE B N 1
ATOM 2683 C CA . ILE B 1 127 ? -2.658 -19.203 -3.25 1 98.44 127 ILE B CA 1
ATOM 2684 C C . ILE B 1 127 ? -1.381 -18.484 -2.822 1 98.44 127 ILE B C 1
ATOM 2686 O O . ILE B 1 127 ? -1.029 -18.484 -1.64 1 98.44 127 ILE B O 1
ATOM 2690 N N . VAL B 1 128 ? -0.675 -17.938 -3.773 1 98.69 128 VAL B N 1
ATOM 2691 C CA . VAL B 1 128 ? 0.558 -17.219 -3.484 1 98.69 128 VAL B CA 1
ATOM 2692 C C . VAL B 1 128 ? 0.398 -15.75 -3.877 1 98.69 128 VAL B C 1
ATOM 2694 O O . VAL B 1 128 ? -0.025 -15.445 -4.996 1 98.69 128 VAL B O 1
ATOM 2697 N N . LEU B 1 129 ? 0.729 -14.922 -2.914 1 98.69 129 LEU B N 1
ATOM 2698 C CA . LEU B 1 129 ? 0.68 -13.477 -3.125 1 98.69 129 LEU B CA 1
ATOM 2699 C C . LEU B 1 129 ? 2.082 -12.883 -3.109 1 98.69 129 LEU B C 1
ATOM 2701 O O . LEU B 1 129 ? 2.799 -12.992 -2.111 1 98.69 129 LEU B O 1
ATOM 2705 N N . ILE B 1 130 ? 2.469 -12.242 -4.227 1 98.5 130 ILE B N 1
ATOM 2706 C CA . ILE B 1 130 ? 3.764 -11.578 -4.32 1 98.5 130 ILE B CA 1
ATOM 2707 C C . ILE B 1 130 ? 3.562 -10.094 -4.625 1 98.5 130 ILE B C 1
ATOM 2709 O O . ILE B 1 130 ? 3.25 -9.727 -5.758 1 98.5 130 ILE B O 1
ATOM 2713 N N . GLY B 1 131 ? 3.861 -9.266 -3.648 1 97.62 131 GLY B N 1
ATOM 2714 C CA . GLY B 1 131 ? 3.578 -7.844 -3.799 1 97.62 131 GLY B CA 1
ATOM 2715 C C . GLY B 1 131 ? 4.82 -6.977 -3.719 1 97.62 131 GLY B C 1
ATOM 2716 O O . GLY B 1 131 ? 4.762 -5.773 -3.971 1 97.62 131 GLY B O 1
ATOM 2717 N N . GLN B 1 132 ? 5.953 -7.605 -3.453 1 96.31 132 GLN B N 1
ATOM 2718 C CA . GLN B 1 132 ? 7.102 -6.746 -3.189 1 96.31 132 GLN B CA 1
ATOM 2719 C C . GLN B 1 132 ? 8.359 -7.281 -3.871 1 96.31 132 GLN B C 1
ATOM 2721 O O . GLN B 1 132 ? 9.125 -6.52 -4.465 1 96.31 132 GLN B O 1
ATOM 2726 N N . SER B 1 133 ? 8.617 -8.555 -3.824 1 96.94 133 SER B N 1
ATOM 2727 C CA . SER B 1 133 ? 9.93 -9.094 -4.156 1 96.94 133 SER B CA 1
ATOM 2728 C C . SER B 1 133 ? 9.914 -9.789 -5.512 1 96.94 133 SER B C 1
ATOM 2730 O O . SER B 1 133 ? 9.43 -10.922 -5.629 1 96.94 133 SER B O 1
ATOM 2732 N N . ALA B 1 134 ? 10.609 -9.172 -6.453 1 97.69 134 ALA B N 1
ATOM 2733 C CA . ALA B 1 134 ? 10.789 -9.812 -7.754 1 97.69 134 ALA B CA 1
ATOM 2734 C C . ALA B 1 134 ? 11.602 -11.094 -7.625 1 97.69 134 ALA B C 1
ATOM 2736 O O . ALA B 1 134 ? 11.336 -12.086 -8.312 1 97.69 134 ALA B O 1
ATOM 2737 N N . THR B 1 135 ? 12.508 -11.109 -6.719 1 97.56 135 THR B N 1
ATOM 2738 C CA . THR B 1 135 ? 13.383 -12.273 -6.555 1 97.56 135 THR B CA 1
ATOM 2739 C C . THR B 1 135 ? 12.609 -13.445 -5.957 1 97.56 135 THR B C 1
ATOM 2741 O O . THR B 1 135 ? 12.891 -14.602 -6.266 1 97.56 135 THR B O 1
ATOM 2744 N N . ALA B 1 136 ? 11.656 -13.109 -5.113 1 97.69 136 ALA B N 1
ATOM 2745 C CA . ALA B 1 136 ? 10.781 -14.18 -4.621 1 97.69 136 ALA B CA 1
ATOM 2746 C C . ALA B 1 136 ? 10.016 -14.82 -5.77 1 97.69 136 ALA B C 1
ATOM 2748 O O . ALA B 1 136 ? 9.859 -16.047 -5.809 1 97.69 136 ALA B O 1
ATOM 2749 N N . LEU B 1 137 ? 9.578 -14.031 -6.684 1 98.56 137 LEU B N 1
ATOM 2750 C CA . LEU B 1 137 ? 8.844 -14.547 -7.836 1 98.56 137 LEU B CA 1
ATOM 2751 C C . LEU B 1 137 ? 9.75 -15.391 -8.727 1 98.56 137 LEU B C 1
ATOM 2753 O O . LEU B 1 137 ? 9.367 -16.484 -9.148 1 98.56 137 LEU B O 1
ATOM 2757 N N . PHE B 1 138 ? 10.945 -14.914 -9 1 98.38 138 PHE B N 1
ATOM 2758 C CA . PHE B 1 138 ? 11.906 -15.688 -9.781 1 98.38 138 PHE B CA 1
ATOM 2759 C C . PHE B 1 138 ? 12.164 -17.047 -9.125 1 98.38 138 PHE B C 1
ATOM 2761 O O . PHE B 1 138 ? 12.109 -18.078 -9.797 1 98.38 138 PHE B O 1
ATOM 2768 N N . ARG B 1 139 ? 12.414 -16.969 -7.848 1 97.88 139 ARG B N 1
ATOM 2769 C CA . ARG B 1 139 ? 12.734 -18.203 -7.137 1 97.88 139 ARG B CA 1
ATOM 2770 C C . ARG B 1 139 ? 11.555 -19.172 -7.164 1 97.88 139 ARG B C 1
ATOM 2772 O O . ARG B 1 139 ? 11.742 -20.375 -7.344 1 97.88 139 ARG B O 1
ATOM 2779 N N . LEU B 1 140 ? 10.383 -18.656 -6.996 1 98.5 140 LEU B N 1
ATOM 2780 C CA . LEU B 1 140 ? 9.188 -19.484 -7.09 1 98.5 140 LEU B CA 1
ATOM 2781 C C . LEU B 1 140 ? 9.125 -20.203 -8.438 1 98.5 140 LEU B C 1
ATOM 2783 O O . LEU B 1 140 ? 8.914 -21.422 -8.484 1 98.5 140 LEU B O 1
ATOM 2787 N N . LEU B 1 141 ? 9.359 -19.469 -9.477 1 98.31 141 LEU B N 1
ATOM 2788 C CA . LEU B 1 141 ? 9.273 -20.047 -10.82 1 98.31 141 LEU B CA 1
ATOM 2789 C C . LEU B 1 141 ? 10.359 -21.094 -11.039 1 98.31 141 LEU B C 1
ATOM 2791 O O . LEU B 1 141 ? 10.125 -22.109 -11.68 1 98.31 141 LEU B O 1
ATOM 2795 N N . GLU B 1 142 ? 11.5 -20.797 -10.469 1 97.62 142 GLU B N 1
ATOM 2796 C CA . GLU B 1 142 ? 12.586 -21.766 -10.555 1 97.62 142 GLU B CA 1
ATOM 2797 C C . GLU B 1 142 ? 12.195 -23.094 -9.898 1 97.62 142 GLU B C 1
ATOM 2799 O O . GLU B 1 142 ? 12.383 -24.156 -10.484 1 97.62 142 GLU B O 1
ATOM 2804 N N . ILE B 1 143 ? 11.641 -23.016 -8.758 1 97.06 143 ILE B N 1
ATOM 2805 C CA . ILE B 1 143 ? 11.336 -24.25 -8.031 1 97.06 143 ILE B CA 1
ATOM 2806 C C . ILE B 1 143 ? 10.156 -24.953 -8.703 1 97.06 143 ILE B C 1
ATOM 2808 O O . ILE B 1 143 ? 10.094 -26.188 -8.711 1 97.06 143 ILE B O 1
ATOM 2812 N N . LEU B 1 144 ? 9.266 -24.234 -9.266 1 97.75 144 LEU B N 1
ATOM 2813 C CA . LEU B 1 144 ? 8.164 -24.859 -9.992 1 97.75 144 LEU B CA 1
ATOM 2814 C C . LEU B 1 144 ? 8.672 -25.594 -11.227 1 97.75 144 LEU B C 1
ATOM 2816 O O . LEU B 1 144 ? 8.195 -26.672 -11.547 1 97.75 144 LEU B O 1
ATOM 2820 N N . LYS B 1 145 ? 9.625 -25.031 -11.859 1 96.75 145 LYS B N 1
ATOM 2821 C CA . LYS B 1 145 ? 10.234 -25.672 -13.023 1 96.75 145 LYS B CA 1
ATOM 2822 C C . LYS B 1 145 ? 10.961 -26.938 -12.633 1 96.75 145 LYS B C 1
ATOM 2824 O O . LYS B 1 145 ? 11.117 -27.859 -13.445 1 96.75 145 LYS B O 1
ATOM 2829 N N . GLU B 1 146 ? 11.344 -26.984 -11.391 1 95.56 146 GLU B N 1
ATOM 2830 C CA . GLU B 1 146 ? 12.023 -28.172 -10.867 1 95.56 146 GLU B CA 1
ATOM 2831 C C . GLU B 1 146 ? 11.031 -29.266 -10.508 1 95.56 146 GLU B C 1
ATOM 2833 O O . GLU B 1 146 ? 11.43 -30.375 -10.141 1 95.56 146 GLU B O 1
ATOM 2838 N N . GLY B 1 147 ? 9.789 -28.969 -10.492 1 95.75 147 GLY B N 1
ATOM 2839 C CA . GLY B 1 147 ? 8.797 -30.016 -10.352 1 95.75 147 GLY B CA 1
ATOM 2840 C C . GLY B 1 147 ? 8.047 -29.953 -9.031 1 95.75 147 GLY B C 1
ATOM 2841 O O . GLY B 1 147 ? 7.238 -30.828 -8.727 1 95.75 147 GLY B O 1
ATOM 2842 N N . VAL B 1 148 ? 8.281 -28.922 -8.242 1 97.06 148 VAL B N 1
ATOM 2843 C CA . VAL B 1 148 ? 7.523 -28.766 -7.008 1 97.06 148 VAL B CA 1
ATOM 2844 C C . VAL B 1 148 ? 6.047 -28.562 -7.332 1 97.06 148 VAL B C 1
ATOM 2846 O O . VAL B 1 148 ? 5.711 -27.812 -8.258 1 97.06 148 VAL B O 1
ATOM 2849 N N . PRO B 1 149 ? 5.137 -29.312 -6.609 1 97.5 149 PRO B N 1
ATOM 2850 C CA . PRO B 1 149 ? 3.711 -29.109 -6.879 1 97.5 149 PRO B CA 1
ATOM 2851 C C . PRO B 1 149 ? 3.301 -27.641 -6.801 1 97.5 149 PRO B C 1
ATOM 2853 O O . PRO B 1 149 ? 3.596 -26.969 -5.812 1 97.5 149 PRO B O 1
ATOM 2856 N N . PRO B 1 150 ? 2.662 -27.172 -7.719 1 98.31 150 PRO B N 1
ATOM 2857 C CA . PRO B 1 150 ? 2.4 -25.734 -7.824 1 98.31 150 PRO B CA 1
ATOM 2858 C C . PRO B 1 150 ? 1.213 -25.281 -6.977 1 98.31 150 PRO B C 1
ATOM 2860 O O . PRO B 1 150 ? 0.37 -26.109 -6.609 1 98.31 150 PRO B O 1
ATOM 2863 N N . PRO B 1 151 ? 1.21 -23.984 -6.664 1 98.69 151 PRO B N 1
ATOM 2864 C CA . PRO B 1 151 ? -0.049 -23.422 -6.176 1 98.69 151 PRO B CA 1
ATOM 2865 C C . PRO B 1 151 ? -1.134 -23.375 -7.25 1 98.69 151 PRO B C 1
ATOM 2867 O O . PRO B 1 151 ? -0.846 -23.594 -8.43 1 98.69 151 PRO B O 1
ATOM 2870 N N . ALA B 1 152 ? -2.367 -23.219 -6.758 1 98.44 152 ALA B N 1
ATOM 2871 C CA . ALA B 1 152 ? -3.477 -23.078 -7.699 1 98.44 152 ALA B CA 1
ATOM 2872 C C . ALA B 1 152 ? -3.385 -21.75 -8.461 1 98.44 152 AL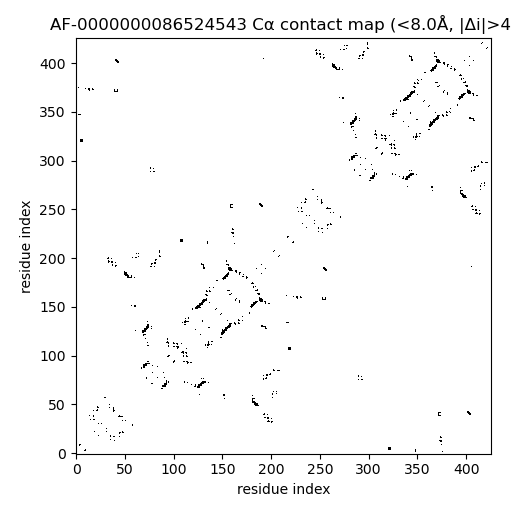A B C 1
ATOM 2874 O O . ALA B 1 152 ? -3.709 -21.688 -9.648 1 98.44 152 ALA B O 1
ATOM 2875 N N . LEU B 1 153 ? -2.979 -20.703 -7.754 1 98.31 153 LEU B N 1
ATOM 2876 C CA . LEU B 1 153 ? -2.869 -19.406 -8.422 1 98.31 153 LEU B CA 1
ATOM 2877 C C . LEU B 1 153 ? -1.831 -18.531 -7.738 1 98.31 153 LEU B C 1
ATOM 2879 O O . LEU B 1 153 ? -1.514 -18.734 -6.566 1 98.31 153 LEU B O 1
ATOM 2883 N N . VAL B 1 154 ? -1.248 -17.609 -8.516 1 98.88 154 VAL B N 1
ATOM 2884 C CA . VAL B 1 154 ? -0.308 -16.578 -8.078 1 98.88 154 VAL B CA 1
ATOM 2885 C C . VAL B 1 154 ? -0.835 -15.195 -8.461 1 98.88 154 VAL B C 1
ATOM 2887 O O . VAL B 1 154 ? -1.187 -14.961 -9.617 1 98.88 154 VAL B O 1
ATOM 2890 N N . ILE B 1 155 ? -1.003 -14.352 -7.496 1 98.88 155 ILE B N 1
ATOM 2891 C CA . ILE B 1 155 ? -1.203 -12.93 -7.762 1 98.88 155 ILE B CA 1
ATOM 2892 C C . ILE B 1 155 ? 0.119 -12.188 -7.602 1 98.88 155 ILE B C 1
ATOM 2894 O O . ILE B 1 155 ? 0.653 -12.086 -6.496 1 98.88 155 ILE B O 1
ATOM 2898 N N . ALA B 1 156 ? 0.625 -11.695 -8.695 1 98.81 156 ALA B N 1
ATOM 2899 C CA . ALA B 1 156 ? 1.978 -11.148 -8.711 1 98.81 156 ALA B CA 1
ATOM 2900 C C . ALA B 1 156 ? 1.974 -9.688 -9.172 1 98.81 156 ALA B C 1
ATOM 2902 O O . ALA B 1 156 ? 1.683 -9.398 -10.328 1 98.81 156 ALA B O 1
ATOM 2903 N N . ALA B 1 157 ? 2.338 -8.836 -8.242 1 98.31 157 ALA B N 1
ATOM 2904 C CA . ALA B 1 157 ? 2.496 -7.422 -8.562 1 98.31 157 ALA B CA 1
ATOM 2905 C C . ALA B 1 157 ? 3.664 -6.812 -7.789 1 98.31 157 ALA B C 1
ATOM 2907 O O . ALA B 1 157 ? 3.51 -5.781 -7.129 1 98.31 157 ALA B O 1
ATOM 2908 N N . PRO B 1 158 ? 4.824 -7.473 -7.859 1 97.69 158 PRO B N 1
ATOM 2909 C CA . PRO B 1 158 ? 5.969 -6.781 -7.262 1 97.69 158 PRO B CA 1
ATOM 2910 C C . PRO B 1 158 ? 6.305 -5.473 -7.973 1 97.69 158 PRO B C 1
ATOM 2912 O O . PRO B 1 158 ? 6.316 -5.422 -9.203 1 97.69 158 PRO B O 1
ATOM 2915 N N . HIS B 1 159 ? 6.469 -4.434 -7.223 1 95.25 159 HIS B N 1
ATOM 2916 C CA . HIS B 1 159 ? 6.926 -3.201 -7.852 1 95.25 159 HIS B CA 1
ATOM 2917 C C . HIS B 1 159 ? 8.445 -3.18 -7.977 1 95.25 159 HIS B C 1
ATOM 2919 O O . HIS B 1 159 ? 9.141 -3.896 -7.258 1 95.25 159 HIS B O 1
ATOM 2925 N N . GLY B 1 160 ? 8.891 -2.393 -8.914 1 95.94 160 GLY B N 1
ATOM 2926 C CA . GLY B 1 160 ? 10.328 -2.24 -9.078 1 95.94 160 GLY B CA 1
ATOM 2927 C C . GLY B 1 160 ? 10.719 -1.786 -10.469 1 95.94 160 GLY B C 1
ATOM 2928 O O . GLY B 1 160 ? 10 -2.031 -11.438 1 95.94 160 GLY B O 1
ATOM 2929 N N . PHE B 1 161 ? 11.938 -1.266 -10.531 1 96.38 161 PHE B N 1
ATOM 2930 C CA . PHE B 1 161 ? 12.375 -0.62 -11.766 1 96.38 161 PHE B CA 1
ATOM 2931 C C . PHE B 1 161 ? 13.414 -1.467 -12.484 1 96.38 161 PHE B C 1
ATOM 2933 O O . PHE B 1 161 ? 13.828 -1.143 -13.602 1 96.38 161 PHE B O 1
ATOM 2940 N N . VAL B 1 162 ? 13.82 -2.539 -11.961 1 93.56 162 VAL B N 1
ATOM 2941 C CA . VAL B 1 162 ? 14.914 -3.293 -12.57 1 93.56 162 VAL B CA 1
ATOM 2942 C C . VAL B 1 162 ? 14.445 -4.703 -12.914 1 93.56 162 VAL B C 1
ATOM 2944 O O . VAL B 1 162 ? 14.656 -5.176 -14.039 1 93.56 162 VAL B O 1
ATOM 2947 N N . GLN B 1 163 ? 13.797 -5.363 -12.008 1 95.31 163 GLN B N 1
ATOM 2948 C CA . GLN B 1 163 ? 13.578 -6.789 -12.227 1 95.31 163 GLN B CA 1
ATOM 2949 C C . GLN B 1 163 ? 12.094 -7.141 -12.141 1 95.31 163 GLN B C 1
ATOM 2951 O O . GLN B 1 163 ? 11.68 -8.219 -12.57 1 95.31 163 GLN B O 1
ATOM 2956 N N . ALA B 1 164 ? 11.328 -6.273 -11.703 1 96.94 164 ALA B N 1
ATOM 2957 C CA . ALA B 1 164 ? 9.914 -6.559 -11.461 1 96.94 164 ALA B CA 1
ATOM 2958 C C . ALA B 1 164 ? 9.203 -6.922 -12.766 1 96.94 164 ALA B C 1
ATOM 2960 O O . ALA B 1 164 ? 8.5 -7.934 -12.836 1 96.94 164 ALA B O 1
ATOM 2961 N N . THR B 1 165 ? 9.445 -6.141 -13.789 1 97.75 165 THR B N 1
ATOM 2962 C CA . THR B 1 165 ? 8.797 -6.367 -15.078 1 97.75 165 THR B CA 1
ATOM 2963 C C . THR B 1 165 ? 9.18 -7.73 -15.641 1 97.75 165 THR B C 1
ATOM 2965 O O . THR B 1 165 ? 8.312 -8.492 -16.078 1 97.75 165 THR B O 1
ATOM 2968 N N . ALA B 1 166 ? 10.43 -8.086 -15.602 1 97.81 166 ALA B N 1
ATOM 2969 C CA . ALA B 1 166 ? 10.922 -9.352 -16.141 1 97.81 166 ALA B CA 1
ATOM 2970 C C . ALA B 1 166 ? 10.359 -10.531 -15.352 1 97.81 166 ALA B C 1
ATOM 2972 O O . ALA B 1 166 ? 10.008 -11.562 -15.938 1 97.81 166 ALA B O 1
ATOM 2973 N N . ALA B 1 167 ? 10.281 -10.398 -14.047 1 98.12 167 ALA B N 1
ATOM 2974 C CA . ALA B 1 167 ? 9.766 -11.477 -13.211 1 98.12 167 ALA B CA 1
ATOM 2975 C C . ALA B 1 167 ? 8.297 -11.758 -13.523 1 98.12 167 ALA B C 1
ATOM 2977 O O . ALA B 1 167 ? 7.902 -12.914 -13.695 1 98.12 167 ALA B O 1
ATOM 2978 N N . LYS B 1 168 ? 7.559 -10.742 -13.609 1 98.44 168 LYS B N 1
ATOM 2979 C CA . LYS B 1 168 ? 6.133 -10.875 -13.898 1 98.44 168 LYS B CA 1
ATOM 2980 C C . LYS B 1 168 ? 5.906 -11.438 -15.289 1 98.44 168 LYS B C 1
ATOM 2982 O O . LYS B 1 168 ? 5.035 -12.289 -15.484 1 98.44 168 LYS B O 1
ATOM 2987 N N . GLN B 1 169 ? 6.707 -11.023 -16.234 1 98.19 169 GLN B N 1
ATOM 2988 C CA . GLN B 1 169 ? 6.594 -11.547 -17.594 1 98.19 169 GLN B CA 1
ATOM 2989 C C . GLN B 1 169 ? 6.941 -13.039 -17.625 1 98.19 169 GLN B C 1
ATOM 2991 O O . GLN B 1 169 ? 6.301 -13.812 -18.344 1 98.19 169 GLN B O 1
ATOM 2996 N N . TRP B 1 170 ? 7.918 -13.367 -16.906 1 98.38 170 TRP B N 1
ATOM 2997 C CA . TRP B 1 170 ? 8.305 -14.773 -16.859 1 98.38 170 TRP B CA 1
ATOM 2998 C C . TRP B 1 170 ? 7.176 -15.633 -16.328 1 98.38 170 TRP B C 1
ATOM 3000 O O . TRP B 1 170 ? 6.887 -16.703 -16.875 1 98.38 170 TRP B O 1
ATOM 3010 N N . LEU B 1 171 ? 6.543 -15.219 -15.258 1 98.62 171 LEU B N 1
ATOM 3011 C CA . LEU B 1 171 ? 5.371 -15.922 -14.742 1 98.62 171 LEU B CA 1
ATOM 3012 C C . LEU B 1 171 ? 4.301 -16.047 -15.82 1 98.62 171 LEU B C 1
ATOM 3014 O O . LEU B 1 171 ? 3.75 -17.141 -16.031 1 98.62 171 LEU B O 1
ATOM 3018 N N . TRP B 1 172 ? 4.066 -14.977 -16.484 1 98.56 172 TRP B N 1
ATOM 3019 C CA . TRP B 1 172 ? 3.037 -14.961 -17.531 1 98.56 172 TRP B CA 1
ATOM 3020 C C . TRP B 1 172 ? 3.359 -15.969 -18.625 1 98.56 172 TRP B C 1
ATOM 3022 O O . TRP B 1 172 ? 2.48 -16.703 -19.078 1 98.56 172 TRP B O 1
ATOM 3032 N N . ASP B 1 173 ? 4.566 -16.016 -18.984 1 98.12 173 ASP B N 1
ATOM 3033 C CA . ASP B 1 173 ? 5 -16.891 -20.078 1 98.12 173 ASP B CA 1
ATOM 3034 C C . ASP B 1 173 ? 4.898 -18.359 -19.672 1 98.12 173 ASP B C 1
ATOM 3036 O O . ASP B 1 173 ? 4.637 -19.234 -20.5 1 98.12 173 ASP B O 1
ATOM 3040 N N . LEU B 1 174 ? 5.047 -18.578 -18.406 1 97.81 174 LEU B N 1
ATOM 3041 C CA . LEU B 1 174 ? 5.211 -19.953 -17.969 1 97.81 174 LEU B CA 1
ATOM 3042 C C . LEU B 1 174 ? 3.922 -20.484 -17.359 1 97.81 174 LEU B C 1
ATOM 3044 O O . LEU B 1 174 ? 3.789 -21.703 -17.125 1 97.81 174 LEU B O 1
ATOM 3048 N N . HIS B 1 175 ? 2.984 -19.625 -17.062 1 97.81 175 HIS B N 1
ATOM 3049 C CA . HIS B 1 175 ? 1.883 -20 -16.172 1 97.81 175 HIS B CA 1
ATOM 3050 C C . HIS B 1 175 ? 1.117 -21.203 -16.719 1 97.81 175 HIS B C 1
ATOM 3052 O O . HIS B 1 175 ? 0.731 -22.094 -15.953 1 97.81 175 HIS B O 1
ATOM 3058 N N . GLN B 1 176 ? 0.941 -21.328 -18.062 1 97.44 176 GLN B N 1
ATOM 3059 C CA . GLN B 1 176 ? 0.214 -22.438 -18.656 1 97.44 176 GLN B CA 1
ATOM 3060 C C . GLN B 1 176 ? 1.003 -23.75 -18.516 1 97.44 176 GLN B C 1
ATOM 3062 O O . GLN B 1 176 ? 0.453 -24.766 -18.109 1 97.44 176 GLN B O 1
ATOM 3067 N N . GLU B 1 177 ? 2.244 -23.594 -18.828 1 97.25 177 GLU B N 1
ATOM 3068 C CA . GLU B 1 177 ? 3.117 -24.75 -18.734 1 97.25 177 GLU B CA 1
ATOM 3069 C C . GLU B 1 177 ? 3.18 -25.281 -17.312 1 97.25 177 GLU B C 1
ATOM 3071 O O . GLU B 1 177 ? 3.211 -26.484 -17.078 1 97.25 177 GLU B O 1
ATOM 3076 N N . LEU B 1 178 ? 3.152 -24.391 -16.344 1 97.25 178 LEU B N 1
ATOM 3077 C CA . LEU B 1 178 ? 3.309 -24.734 -14.945 1 97.25 178 LEU B CA 1
ATOM 3078 C C . LEU B 1 178 ? 1.971 -25.141 -14.328 1 97.25 178 LEU B C 1
ATOM 3080 O O . LEU B 1 178 ? 1.923 -25.641 -13.203 1 97.25 178 LEU B O 1
ATOM 3084 N N . GLY B 1 179 ? 0.881 -24.891 -15.055 1 96.69 179 GLY B N 1
ATOM 3085 C CA . GLY B 1 179 ? -0.445 -25.172 -14.531 1 96.69 179 GLY B CA 1
ATOM 3086 C C . GLY B 1 179 ? -0.845 -24.266 -13.383 1 96.69 179 GLY B C 1
ATOM 3087 O O . GLY B 1 179 ? -1.479 -24.719 -12.422 1 96.69 179 GLY B O 1
ATOM 3088 N N . VAL B 1 180 ? -0.378 -23.078 -13.375 1 98.06 180 VAL B N 1
ATOM 3089 C CA . VAL B 1 180 ? -0.664 -22.109 -12.328 1 98.06 180 VAL B CA 1
ATOM 3090 C C . VAL B 1 180 ? -1.456 -20.938 -12.906 1 98.06 180 VAL B C 1
ATOM 3092 O O . VAL B 1 180 ? -1.028 -20.312 -13.883 1 98.06 180 VAL B O 1
ATOM 3095 N N . GLU B 1 181 ? -2.658 -20.719 -12.398 1 98.69 181 GLU B N 1
ATOM 3096 C CA . GLU B 1 181 ? -3.363 -19.5 -12.781 1 98.69 181 GLU B CA 1
ATOM 3097 C C . GLU B 1 181 ? -2.686 -18.25 -12.203 1 98.69 181 GLU B C 1
ATOM 3099 O O . GLU B 1 181 ? -2.072 -18.312 -11.141 1 98.69 181 GLU B O 1
ATOM 3104 N N . CYS B 1 182 ? -2.807 -17.156 -12.898 1 98.75 182 CYS B N 1
ATOM 3105 C CA . CYS B 1 182 ? -2.104 -16 -12.344 1 98.75 182 CYS B CA 1
ATOM 3106 C C . CYS B 1 182 ? -2.793 -14.703 -12.734 1 98.75 182 CYS B C 1
ATOM 3108 O O . CYS B 1 182 ? -3.516 -14.648 -13.727 1 98.75 182 CYS B O 1
ATOM 3110 N N . LEU B 1 183 ? -2.732 -13.734 -11.906 1 98.81 183 LEU B N 1
ATOM 3111 C CA . LEU B 1 183 ? -2.986 -12.32 -12.133 1 98.81 183 LEU B CA 1
ATOM 3112 C C . LEU B 1 183 ? -1.696 -11.516 -12.031 1 98.81 183 LEU B C 1
ATOM 3114 O O . LEU B 1 183 ? -0.952 -11.641 -11.055 1 98.81 183 LEU B O 1
ATOM 3118 N N . VAL B 1 184 ? -1.373 -10.75 -13.078 1 98.62 184 VAL B N 1
ATOM 3119 C CA . VAL B 1 184 ? -0.151 -9.953 -13.086 1 98.62 184 VAL B CA 1
ATOM 3120 C C . VAL B 1 184 ? -0.488 -8.484 -13.359 1 98.62 184 VAL B C 1
ATOM 3122 O O . VAL B 1 184 ? -1.399 -8.188 -14.141 1 98.62 184 VAL B O 1
ATOM 3125 N N . VAL B 1 185 ? 0.195 -7.609 -12.68 1 98.31 185 VAL B N 1
ATOM 3126 C CA . VAL B 1 185 ? 0.205 -6.191 -13.031 1 98.31 185 VAL B CA 1
ATOM 3127 C C . VAL B 1 185 ? 1.49 -5.855 -13.781 1 98.31 185 VAL B C 1
ATOM 3129 O O . VAL B 1 185 ? 2.553 -5.707 -13.172 1 98.31 185 VAL B O 1
ATOM 3132 N N . ASP B 1 186 ? 1.391 -5.672 -14.992 1 96.62 186 ASP B N 1
ATOM 3133 C CA . ASP B 1 186 ? 2.568 -5.539 -15.852 1 96.62 186 ASP B CA 1
ATOM 3134 C C . ASP B 1 186 ? 3.303 -4.23 -15.57 1 96.62 186 ASP B C 1
ATOM 3136 O O . ASP B 1 186 ? 2.717 -3.281 -15.039 1 96.62 186 ASP B O 1
ATOM 3140 N N . GLY B 1 187 ? 4.648 -4.23 -15.953 1 96.62 187 GLY B N 1
ATOM 3141 C CA . GLY B 1 187 ? 5.457 -3.027 -15.82 1 96.62 187 GLY B CA 1
ATOM 3142 C C . GLY B 1 187 ? 6.09 -2.877 -14.453 1 96.62 187 GLY B C 1
ATOM 3143 O O . GLY B 1 187 ? 6.309 -3.867 -13.75 1 96.62 187 GLY B O 1
ATOM 3144 N N . MET B 1 188 ? 6.383 -1.629 -14.102 1 97.56 188 MET B N 1
ATOM 3145 C CA . MET B 1 188 ? 7.117 -1.32 -12.875 1 97.56 188 MET B CA 1
ATOM 3146 C C . MET B 1 188 ? 6.176 -1.224 -11.68 1 97.56 188 MET B C 1
ATOM 3148 O O . MET B 1 188 ? 6.598 -1.371 -10.539 1 97.56 188 MET B O 1
ATOM 3152 N N . ARG B 1 189 ? 4.895 -1.08 -11.961 1 96.44 189 ARG B N 1
ATOM 3153 C CA . ARG B 1 189 ? 3.9 -0.843 -10.914 1 96.44 189 ARG B CA 1
ATOM 3154 C C . ARG B 1 189 ? 3.623 -2.115 -10.125 1 96.44 189 ARG B C 1
ATOM 3156 O O . ARG B 1 189 ? 3.758 -3.223 -10.648 1 96.44 189 ARG B O 1
ATOM 3163 N N . GLY B 1 190 ? 3.254 -1.917 -8.938 1 96.75 190 GLY B N 1
ATOM 3164 C CA . GLY B 1 190 ? 2.871 -3.012 -8.062 1 96.75 190 GLY B CA 1
ATOM 3165 C C . GLY B 1 190 ? 2.729 -2.592 -6.609 1 96.75 190 GLY B C 1
ATOM 3166 O O . GLY B 1 190 ? 2.514 -1.413 -6.316 1 96.75 190 GLY B O 1
ATOM 3167 N N . GLY B 1 191 ? 2.732 -3.65 -5.777 1 96.75 191 GLY B N 1
ATOM 3168 C CA . GLY B 1 191 ? 2.697 -3.352 -4.355 1 96.75 191 GLY B CA 1
ATOM 3169 C C . GLY B 1 191 ? 1.805 -4.293 -3.568 1 96.75 191 GLY B C 1
ATOM 3170 O O . GLY B 1 191 ? 0.874 -4.883 -4.125 1 96.75 191 GLY B O 1
ATOM 3171 N N . SER B 1 192 ? 2.086 -4.281 -2.322 1 97 192 SER B N 1
ATOM 3172 C CA . SER B 1 192 ? 1.355 -5.133 -1.393 1 97 192 SER B CA 1
ATOM 3173 C C . SER B 1 192 ? -0.122 -4.762 -1.342 1 97 192 SER B C 1
ATOM 3175 O O . SER B 1 192 ? -0.988 -5.637 -1.277 1 97 192 SER B O 1
ATOM 3177 N N . ALA B 1 193 ? -0.366 -3.469 -1.431 1 95.56 193 ALA B N 1
ATOM 3178 C CA . ALA B 1 193 ? -1.748 -3 -1.367 1 95.56 193 ALA B CA 1
ATOM 3179 C C . ALA B 1 193 ? -2.549 -3.484 -2.572 1 95.56 193 ALA B C 1
ATOM 3181 O O . ALA B 1 193 ? -3.729 -3.816 -2.449 1 95.56 193 ALA B O 1
ATOM 3182 N N . LEU B 1 194 ? -1.945 -3.553 -3.688 1 96.75 194 LEU B N 1
ATOM 3183 C CA . LEU B 1 194 ? -2.611 -3.992 -4.91 1 96.75 194 LEU B CA 1
ATOM 3184 C C . LEU B 1 194 ? -2.936 -5.48 -4.848 1 96.75 194 LEU B C 1
ATOM 3186 O O . LEU B 1 194 ? -4.055 -5.891 -5.168 1 96.75 194 LEU B O 1
ATOM 3190 N N . VAL B 1 195 ? -1.979 -6.203 -4.422 1 98.06 195 VAL B N 1
ATOM 3191 C CA . VAL B 1 195 ? -2.137 -7.648 -4.316 1 98.06 195 VAL B CA 1
ATOM 3192 C C . VAL B 1 195 ? -3.221 -7.98 -3.295 1 98.06 195 VAL B C 1
ATOM 3194 O O . VAL B 1 195 ? -4.074 -8.836 -3.541 1 98.06 195 VAL B O 1
ATOM 3197 N N . ALA B 1 196 ? -3.182 -7.266 -2.201 1 98.12 196 ALA B N 1
ATOM 3198 C CA . ALA B 1 196 ? -4.188 -7.48 -1.165 1 98.12 196 ALA B CA 1
ATOM 3199 C C . ALA B 1 196 ? -5.582 -7.105 -1.667 1 98.12 196 ALA B C 1
ATOM 3201 O O . ALA B 1 196 ? -6.562 -7.785 -1.362 1 98.12 196 ALA B O 1
ATOM 3202 N N . ALA B 1 197 ? -5.672 -6.016 -2.432 1 98.06 197 ALA B N 1
ATOM 3203 C CA . ALA B 1 197 ? -6.957 -5.59 -2.982 1 98.06 197 ALA B CA 1
ATOM 3204 C C . ALA B 1 197 ? -7.551 -6.668 -3.883 1 98.06 197 ALA B C 1
ATOM 3206 O O . ALA B 1 197 ? -8.742 -6.969 -3.795 1 98.06 197 ALA B O 1
ATOM 3207 N N . ALA B 1 198 ? -6.734 -7.246 -4.723 1 98.69 198 ALA B N 1
ATOM 3208 C CA . ALA B 1 198 ? -7.188 -8.32 -5.598 1 98.69 198 ALA B CA 1
ATOM 3209 C C . ALA B 1 198 ? -7.668 -9.523 -4.789 1 98.69 198 ALA B C 1
ATOM 3211 O O . ALA B 1 198 ? -8.75 -10.055 -5.039 1 98.69 198 ALA B O 1
ATOM 3212 N N . MET B 1 199 ? -6.898 -9.906 -3.834 1 98.31 199 MET B N 1
ATOM 3213 C CA . MET B 1 199 ? -7.234 -11.07 -3.023 1 98.31 199 MET B CA 1
ATOM 3214 C C . MET B 1 199 ? -8.508 -10.828 -2.225 1 98.31 199 MET B C 1
ATOM 3216 O O . MET B 1 199 ? -9.359 -11.719 -2.115 1 98.31 199 MET B O 1
ATOM 3220 N N . ASN B 1 200 ? -8.617 -9.625 -1.658 1 98 200 ASN B N 1
ATOM 3221 C CA . ASN B 1 200 ? -9.82 -9.297 -0.901 1 98 200 ASN B CA 1
ATOM 3222 C C . ASN B 1 200 ? -11.07 -9.352 -1.775 1 98 200 ASN B C 1
ATOM 3224 O O . ASN B 1 200 ? -12.133 -9.766 -1.312 1 98 200 ASN B O 1
ATOM 3228 N N . ALA B 1 201 ? -10.938 -8.922 -2.984 1 97.94 201 ALA B N 1
ATOM 3229 C CA . ALA B 1 201 ? -12.055 -9.016 -3.916 1 97.94 201 ALA B CA 1
ATOM 3230 C C . ALA B 1 201 ? -12.453 -10.469 -4.152 1 97.94 201 ALA B C 1
ATOM 3232 O O . ALA B 1 201 ? -13.641 -10.805 -4.152 1 97.94 201 ALA B O 1
ATOM 3233 N N . LEU B 1 202 ? -11.477 -11.312 -4.352 1 97.88 202 LEU B N 1
ATOM 3234 C CA . LEU B 1 202 ? -11.742 -12.734 -4.551 1 97.88 202 LEU B CA 1
ATOM 3235 C C . LEU B 1 202 ? -12.398 -13.344 -3.316 1 97.88 202 LEU B C 1
ATOM 3237 O O . LEU B 1 202 ? -13.312 -14.164 -3.436 1 97.88 202 LEU B O 1
ATOM 3241 N N . LEU B 1 203 ? -11.906 -12.961 -2.158 1 96.94 203 LEU B N 1
ATOM 3242 C CA . LEU B 1 203 ? -12.516 -13.422 -0.914 1 96.94 203 LEU B CA 1
ATOM 3243 C C . LEU B 1 203 ? -13.984 -13.008 -0.837 1 96.94 203 LEU B C 1
ATOM 3245 O O . LEU B 1 203 ? -14.844 -13.812 -0.481 1 96.94 203 LEU B O 1
ATOM 3249 N N . ALA B 1 204 ? -14.242 -11.781 -1.161 1 95.31 204 ALA B N 1
ATOM 3250 C CA . ALA B 1 204 ? -15.609 -11.258 -1.102 1 95.31 204 ALA B CA 1
ATOM 3251 C C . ALA B 1 204 ? -16.531 -12 -2.066 1 95.31 204 ALA B C 1
ATOM 3253 O O . ALA B 1 204 ? -17.703 -12.211 -1.771 1 95.31 204 ALA B O 1
ATOM 3254 N N . MET B 1 205 ? -16.016 -12.406 -3.17 1 94.81 205 MET B N 1
ATOM 3255 C CA . MET B 1 205 ? -16.781 -13.109 -4.195 1 94.81 205 MET B CA 1
ATOM 3256 C C . MET B 1 205 ? -17.141 -14.516 -3.736 1 94.81 205 MET B C 1
ATOM 3258 O O . MET B 1 205 ? -18.219 -15.016 -4.02 1 94.81 205 MET B O 1
ATOM 3262 N N . HIS B 1 206 ? -16.25 -15.125 -3.008 1 92.19 206 HIS B N 1
ATOM 3263 C CA . HIS B 1 206 ? -16.391 -16.562 -2.795 1 92.19 206 HIS B CA 1
ATOM 3264 C C . HIS B 1 206 ? -16.719 -16.875 -1.339 1 92.19 206 HIS B C 1
ATOM 3266 O O . HIS B 1 206 ? -17.141 -17.984 -1.019 1 92.19 206 HIS B O 1
ATOM 3272 N N . GLN B 1 207 ? -16.438 -15.977 -0.47 1 80.38 207 GLN B N 1
ATOM 3273 C CA . GLN B 1 207 ? -16.734 -16.172 0.944 1 80.38 207 GLN B CA 1
ATOM 3274 C C . GLN B 1 207 ? -17.625 -15.039 1.467 1 80.38 207 GLN B C 1
ATOM 3276 O O . GLN B 1 207 ? -17.141 -14.102 2.104 1 80.38 207 GLN B O 1
ATOM 3281 N N . PRO B 1 208 ? -18.844 -15.094 1.116 1 65.06 208 PRO B N 1
ATOM 3282 C CA . PRO B 1 208 ? -19.688 -14 1.602 1 65.06 208 PRO B CA 1
ATOM 3283 C C . PRO B 1 208 ? -19.703 -13.898 3.125 1 65.06 208 PRO B C 1
ATOM 3285 O O . PRO B 1 208 ? -19.484 -14.898 3.816 1 65.06 208 PRO B O 1
ATOM 3288 N N . SER B 1 209 ? -19.562 -12.664 3.746 1 56.97 209 SER B N 1
ATOM 3289 C CA . SER B 1 209 ? -19.5 -12.375 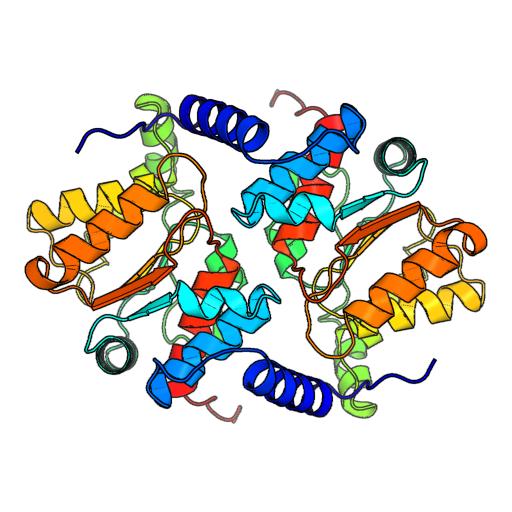5.176 1 56.97 209 SER B CA 1
ATOM 3290 C C . SER B 1 209 ? -20.5 -13.227 5.961 1 56.97 209 SER B C 1
ATOM 3292 O O . SER B 1 209 ? -21.625 -13.445 5.512 1 56.97 209 SER B O 1
ATOM 3294 N N . GLN B 1 210 ? -19.953 -14.328 6.602 1 44.66 210 GLN B N 1
ATOM 3295 C CA . GLN B 1 210 ? -20.875 -14.961 7.535 1 44.66 210 GLN B CA 1
ATOM 3296 C C . GLN B 1 210 ? -21.453 -13.938 8.516 1 44.66 210 GLN B C 1
ATOM 3298 O O . GLN B 1 210 ? -20.719 -13.086 9.023 1 44.66 210 GLN B O 1
ATOM 3303 N N . PRO B 1 211 ? -22.844 -13.688 8.508 1 40.38 211 PRO B N 1
ATOM 3304 C CA . PRO B 1 211 ? -23.453 -12.875 9.562 1 40.38 211 PRO B CA 1
ATOM 3305 C C . PRO B 1 211 ? -22.906 -13.203 10.953 1 40.38 211 PRO B C 1
ATOM 3307 O O . PRO B 1 211 ? -22.625 -14.367 11.25 1 40.38 211 PRO B O 1
ATOM 3310 N N . CYS B 1 212 ? -22.219 -12.234 11.586 1 29.5 212 CYS B N 1
ATOM 3311 C CA . CYS B 1 212 ? -22.047 -12.453 13.016 1 29.5 212 CYS B CA 1
ATOM 3312 C C . CYS B 1 212 ? -23.312 -13.016 13.648 1 29.5 212 CYS B C 1
ATOM 3314 O O . CYS B 1 212 ? -24.391 -12.422 13.531 1 29.5 212 CYS B O 1
ATOM 3316 N N . GLU B 1 213 ? -23.375 -14.367 13.758 1 25.86 213 GLU B N 1
ATOM 3317 C CA . GLU B 1 213 ? -24.406 -14.773 14.703 1 25.86 213 GLU B CA 1
ATOM 3318 C C . GLU B 1 213 ? -24.203 -14.102 16.062 1 25.86 213 GLU B C 1
ATOM 3320 O O . GLU B 1 213 ? -23.078 -14.039 16.562 1 25.86 213 GLU B O 1
#

Nearest PDB structures (foldseek):
  3e7d-assembly1_A  TM=9.457E-01  e=2.520E-21  Brucella abortus
  5n0g-assembly1_A-2  TM=9.386E-01  e=1.556E-20  Rhodobacter capsulatus SB 1003
  1f2v-assembly1_A  TM=9.467E-01  e=3.754E-20  Pseudomonas denitrificans (nom. rej.)
  4au1-assembly1_A  TM=9.154E-01  e=2.639E-20  Rhodobacter capsulatus SB 1003
  1v9c-assembly1_B  TM=8.987E-01  e=5.016E-15  Thermus thermophilus

InterPro domains:
  IPR003722 Cobalamin biosynthesis precorrin-8X methylmutase CobH/CbiC [PF02570] (10-205)
  IPR036588 Precorrin-8X methylmutase CobH/CbiC superfamily [G3DSA:3.40.50.10230] (1-206)
  IPR036588 Precorrin-8X methylmutase CobH/CbiC superfamily [SSF63965] (2-205)

Foldseek 3Di:
DDDDDDPVVVVVVLQVVLVVLADCVVDDPLVCLLLSLLCVLVVHRCLSVQKDWDDCALVLLLVLQVVLAAEEEQDPVLQVLAPCLLHPDRHDWCLPPPVLVVVCVVVVHHSSLSRLVVCLVRAAQHEYEYFADLNNLVSLVVVLVVPRHHYQEYEAFHADDPRRQVSQVVCVVCVVVSNYIYMYRHDRGGGSNSRNSSSNSSSCVNRPPDPPD/DDDDDDPVVVVVVLQVVLVVLADCVVDDPLVCLLLSLLCVLVVHRCLSVQKDWDDCALVLLLVLQVVLAAEEEQDPVLQVLAPCLLHPDRHDWCLPPPVLVVVCVVVVHHSSLSRLVVCLVRAAQHEYEYFADLNNLVSLVVVLVVPRHHYQEYEAFHADDPRRQVSQVVCVVCVVVSNYIYMYRHDRGGGSNSRNSSSNSSSCVNRPPDPPD

pLDDT: mean 94.69, std 9.55, range [25.78, 98.88]